Protein AF-0000000082580863 (afdb_homodimer)

Solvent-accessible surface area (backbone atoms only — not comparable to full-atom values): 27415 Å² total; per-residue (Å²): 126,61,65,65,27,70,66,38,50,66,90,72,78,43,83,90,29,49,37,39,76,40,75,38,78,42,73,47,92,86,28,59,20,54,22,34,36,36,32,26,52,47,81,59,62,18,42,27,33,46,42,33,40,30,65,70,81,58,72,67,57,50,42,50,45,54,34,40,18,62,58,42,23,26,28,39,38,60,45,44,47,4,24,54,30,21,52,62,50,41,46,74,69,49,44,48,52,40,52,51,43,52,51,52,46,48,63,29,69,60,29,36,71,75,57,24,34,28,57,81,39,28,28,30,33,8,31,25,49,10,10,34,43,29,52,56,44,51,46,72,37,82,75,50,54,29,38,30,24,38,31,25,34,34,46,6,49,52,22,60,74,28,68,90,33,71,68,50,45,53,49,50,30,57,69,35,49,79,57,42,66,41,44,29,79,62,50,34,61,58,53,54,48,50,31,54,75,31,29,71,82,41,21,61,60,78,39,23,73,52,40,24,75,38,40,32,39,42,33,38,22,76,57,11,80,85,34,34,34,83,65,33,41,50,55,42,54,52,46,21,54,74,55,61,23,80,50,57,44,77,45,80,43,92,19,35,63,82,24,57,59,32,54,47,59,50,44,48,52,53,52,58,49,46,66,71,72,102,125,62,64,64,28,68,68,39,50,66,88,72,78,41,84,90,29,48,36,39,76,42,75,38,76,42,74,48,93,87,28,61,20,54,22,35,35,35,32,26,52,47,80,58,62,20,43,27,34,46,43,33,42,29,65,71,81,57,72,66,56,51,43,51,43,53,34,40,17,63,57,43,22,26,29,40,36,61,44,45,47,4,23,51,31,22,52,61,50,39,45,74,69,47,44,47,51,40,51,51,43,52,51,52,46,49,63,30,69,60,28,36,71,75,58,26,34,28,58,81,38,28,30,32,33,8,30,25,50,10,9,33,42,30,51,55,44,51,46,72,37,81,73,50,54,30,37,30,24,38,31,26,33,33,46,7,49,54,21,60,74,28,68,91,32,71,66,51,44,53,49,51,29,58,68,34,48,80,56,43,66,41,44,29,80,62,49,31,61,58,52,53,47,50,30,53,76,29,30,70,82,41,19,63,60,80,39,21,73,52,40,24,75,38,40,32,39,43,34,38,22,76,57,12,78,84,34,34,36,81,66,32,40,50,55,41,53,52,46,21,53,74,54,62,23,79,50,58,45,78,46,80,42,92,20,34,63,80,23,57,59,32,54,48,58,51,44,50,53,54,51,57,49,46,67,72,73,103

Radius of gyration: 22.78 Å; Cα contacts (8 Å, |Δi|>4): 1302; chains: 2; bounding box: 52×71×51 Å

Sequence (556 aa):
MRYDLIFKDELEVDKKYPACLKTVILKSKEKRCVGSMYIAQGKGPHPTINLLHGFPGYEQNIDLAQVLRRIGYNVLIFHYRGSWGNEGDYSFTDVLEDVQVSMEFLNSEEALNEYRVDKSKITLIGHSMGGFAALMTAASDFKIKAAVSISGFNLGAFAESIYSNKEKINKSIEEWIENIYPLNGTCSKRLVNEALNNIHKYNIINYADRLSKVPLLLIGGTRDKDAPINIHHIPLVNALKEKNASALEEVILDSDHAFSDRRISLIQAVVSWLERHQMRYDLIFKDELEVDKKYPACLKTVILKSKEKRCVGSMYIAQGKGPHPTINLLHGFPGYEQNIDLAQVLRRIGYNVLIFHYRGSWGNEGDYSFTDVLEDVQVSMEFLNSEEALNEYRVDKSKITLIGHSMGGFAALMTAASDFKIKAAVSISGFNLGAFAESIYSNKEKINKSIEEWIENIYPLNGTCSKRLVNEALNNIHKYNIINYADRLSKVPLLLIGGTRDKDAPINIHHIPLVNALKEKNASALEEVILDSDHAFSDRRISLIQAVVSWLERHQ

Secondary structure (DSSP, 8-state):
-GGGGGTS--SS--SSS--EEEEEEEEETTEEEEEEEEE-SSSS-EEEEEEE--STTS---HHHHHHHHHTT-EEEEE--TTBTT-SS---HHHHHHHHHHHHHHHTSHHHHHHS-EEEEEEEEEEETHHHHHHHHHHHH-TT-SEEEEES---HHHHHHHHTT-HHHHHHHHHHHGGGGTTBSS--HHHHHHHHHHTTTTT-GGGGHHHHTTS-EEEEEETT-SSS-HHHHTHHHHHHHHHTT-TTEEEEEESS-TT-TT-HHHHHHHHHHHHHHH-/-GGGGGTS--SS--SSS--EEEEEEEEETTEEEEEEEEE-SSS--EEEEEEE--STTS---HHHHHHHHHTT-EEEEE--TTBTT-SS---HHHHHHHHHHHHHHHTSHHHHHHS-EEEEEEEEEEETHHHHHHHHHHHH-TT-SEEEEES---HHHHHHHHTT-HHHHHHHHHHHGGGGTTBSS--HHHHHHHHHHTTTTT-GGGGHHHHTTS-EEEEEETT-SSS-HHHHTHHHHHHHHHTT-TTEEEEEESS-TT-TT-HHHHHHHHHHHHHHH-

Foldseek 3Di:
DCLVLLPDADPDAPPVFGWDKDWDWFQQVNWTWIKIKGAAGDLALFQEEEEAEAQAPDDRLVSLCVSCSRSTYIYIDIDFAQFPPTHDADALVSSLSVVVSVLVVCVDPCVCNVRSHDQQRYEYEYAASSLLSRLLNQLVDVSYLAYEYQLYHQLLLVLVVPVVPPVSLVVQQVVCQVSCVRGPPDGSNRHSVSSNVCNPVRGSLNSLLSSLAHQYEYEEECAEPPRHCVRGPPSSVVSNVVNVSPNYDYHYHHAYRNRVVCSVVVSSSVVVSSVVRD/DCLCLLPDADPDAPPVFGWDKDWDWFQQVNWTWIKIKGAAGDLALFQEEEEAEAQAPDDRLVSLCVSCSRSTYIYIDIDFAQFPPTHDADALVSSLSVVVSVLVVCVDPCVCPVRSHDQQRYEYEYAASSLLSRLLCVLVDVSYLAYEYQLYHQLLLVLVVPVVPPVSLVVQQVVCQVSCVRGPPDGSNRHSVSSNVCNPVRGSLNSLLSSLAHQYEYEEECAEPPRHCVRGPVSSVVSNVVNVSVNYDYHYHHAYRNRVVCSVVVSSVVVVSSVVRD

InterPro domains:
  IPR001375 Peptidase S9, prolyl oligopeptidase, catalytic domain [PF00326] (65-277)
  IPR029058 Alpha/Beta hydrolase fold [G3DSA:3.40.50.1820] (26-278)
  IPR029058 Alpha/Beta hydrolase fold [SSF53474] (12-277)
  IPR050261 FrsA esterase [PTHR22946] (27-258)

Nearest PDB structures (foldseek):
  7v8v-assembly1_A  TM=7.805E-01  e=8.413E-12  Paenibacillus sp.
  7v8w-assembly1_A  TM=7.432E-01  e=1.189E-11  Paenibacillus sp.
  7v8x-assembly1_A  TM=7.561E-01  e=2.994E-11  Paenibacillus sp.
  6khm-assembly1_A  TM=7.349E-01  e=8.504E-10  Cutibacterium acnes HL110PA4
  5uro-assembly1_A  TM=6.515E-01  e=5.032E-11  Trichoderma reesei QM6a

pLDDT: mean 93.44, std 6.8, range [50.44, 98.88]

Structure (mmCIF, N/CA/C/O backbone):
data_AF-0000000082580863-model_v1
#
loop_
_entity.id
_entity.type
_entity.pdbx_description
1 polymer 'Alpha/beta fold hydrolase'
#
loop_
_atom_site.group_PDB
_atom_site.id
_atom_site.type_symbol
_atom_site.label_atom_id
_atom_site.label_alt_id
_atom_site.label_comp_id
_atom_site.label_asym_id
_atom_site.label_entity_id
_atom_site.label_seq_id
_atom_site.pdbx_PDB_ins_code
_atom_site.Cartn_x
_atom_site.Cartn_y
_atom_site.Cartn_z
_atom_site.occupancy
_atom_site.B_iso_or_equiv
_atom_site.auth_seq_id
_atom_site.auth_comp_id
_atom_site.auth_asym_id
_atom_site.auth_atom_id
_atom_site.pdbx_PDB_model_num
ATOM 1 N N . MET A 1 1 ? -6.742 -3.102 26.547 1 50.44 1 MET A N 1
ATOM 2 C CA . MET A 1 1 ? -5.969 -2.414 25.516 1 50.44 1 MET A CA 1
ATOM 3 C C . MET A 1 1 ? -5.469 -3.398 24.453 1 50.44 1 MET A C 1
ATOM 5 O O . MET A 1 1 ? -4.91 -4.445 24.797 1 50.44 1 MET A O 1
ATOM 9 N N . ARG A 1 2 ? -6.082 -3.33 23.312 1 71 2 ARG A N 1
ATOM 10 C CA . ARG A 1 2 ? -5.895 -4.344 22.281 1 71 2 ARG A CA 1
ATOM 11 C C . ARG A 1 2 ? -4.539 -4.18 21.594 1 71 2 ARG A C 1
ATOM 13 O O . ARG A 1 2 ? -4.402 -4.477 20.406 1 71 2 ARG A O 1
ATOM 20 N N . TYR A 1 3 ? -3.52 -3.689 22.562 1 73.44 3 TYR A N 1
ATOM 21 C CA . TYR A 1 3 ? -2.166 -3.387 22.109 1 73.44 3 TYR A CA 1
ATOM 22 C C . TYR A 1 3 ? -1.457 -4.648 21.625 1 73.44 3 TYR A C 1
ATOM 24 O O . TYR A 1 3 ? -0.643 -4.594 20.703 1 73.44 3 TYR A O 1
ATOM 32 N N . ASP A 1 4 ? -1.845 -5.676 22.172 1 82.81 4 ASP A N 1
ATOM 33 C CA . ASP A 1 4 ? -1.241 -6.941 21.766 1 82.81 4 ASP A CA 1
ATOM 34 C C . ASP A 1 4 ? -1.576 -7.273 20.312 1 82.81 4 ASP A C 1
ATOM 36 O O . ASP A 1 4 ? -0.833 -8 19.641 1 82.81 4 ASP A O 1
ATOM 40 N N . LEU A 1 5 ? -2.582 -6.613 19.828 1 86.12 5 LEU A N 1
ATOM 41 C CA . LEU A 1 5 ? -3.061 -6.914 18.484 1 86.12 5 LEU A CA 1
ATOM 42 C C . LEU A 1 5 ? -2.242 -6.168 17.438 1 86.12 5 LEU A C 1
ATOM 44 O O . LEU A 1 5 ? -2.42 -6.383 16.234 1 86.12 5 LEU A O 1
ATOM 48 N N . ILE A 1 6 ? -1.299 -5.434 17.906 1 88.25 6 ILE A N 1
ATOM 49 C CA . ILE A 1 6 ? -0.301 -4.906 16.984 1 88.25 6 ILE A CA 1
ATOM 50 C C . ILE A 1 6 ? 0.531 -6.055 16.422 1 88.25 6 ILE A C 1
ATOM 52 O O . ILE A 1 6 ? 0.945 -6.012 15.258 1 88.25 6 ILE A O 1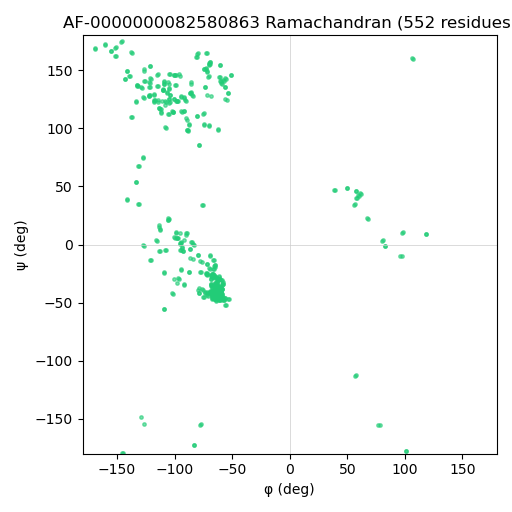
ATOM 56 N N . PHE A 1 7 ? 0.575 -7.168 17.25 1 90.25 7 PHE A N 1
ATOM 57 C CA . PHE A 1 7 ? 1.587 -8.156 16.906 1 90.25 7 PHE A CA 1
ATOM 58 C C . PHE A 1 7 ? 0.966 -9.539 16.766 1 90.25 7 PHE A C 1
ATOM 60 O O . PHE A 1 7 ? 1.669 -10.516 16.484 1 90.25 7 PHE A O 1
ATOM 67 N N . LYS A 1 8 ? -0.295 -9.648 16.969 1 92.69 8 LYS A N 1
ATOM 68 C CA . LYS A 1 8 ? -0.959 -10.938 16.844 1 92.69 8 LYS A CA 1
ATOM 69 C C . LYS A 1 8 ? -2.338 -10.789 16.203 1 92.69 8 LYS A C 1
ATOM 71 O O . LYS A 1 8 ? -2.977 -9.742 16.328 1 92.69 8 LYS A O 1
ATOM 76 N N . ASP A 1 9 ? -2.723 -11.805 15.508 1 94.38 9 ASP A N 1
ATOM 77 C CA . ASP A 1 9 ? -4.098 -11.859 15.016 1 94.38 9 ASP A CA 1
ATOM 78 C C . ASP A 1 9 ? -5.074 -12.141 16.156 1 94.38 9 ASP A C 1
ATOM 80 O O . ASP A 1 9 ? -4.707 -12.766 17.156 1 94.38 9 ASP A O 1
ATOM 84 N N . GLU A 1 10 ? -6.281 -11.641 15.945 1 90.75 10 GLU A N 1
ATOM 85 C CA . GLU A 1 10 ? -7.309 -12.078 16.891 1 90.75 10 GLU A CA 1
ATOM 86 C C . GLU A 1 10 ? -7.465 -13.602 16.859 1 90.75 10 GLU A C 1
ATOM 88 O O . GLU A 1 10 ? -7.41 -14.211 15.789 1 90.75 10 GLU A O 1
ATOM 93 N N . LEU A 1 11 ? -7.621 -14.133 18.031 1 86.88 11 LEU A N 1
ATOM 94 C CA . LEU A 1 11 ? -7.695 -15.586 18.125 1 86.88 11 LEU A CA 1
ATOM 95 C C . LEU A 1 11 ? -8.953 -16.109 17.438 1 86.88 11 LEU A C 1
ATOM 97 O O . LEU A 1 11 ? -8.883 -17.062 16.656 1 86.88 11 LEU A O 1
ATOM 101 N N . GLU A 1 12 ? -10.07 -15.391 17.781 1 90.62 12 GLU A N 1
ATOM 102 C CA . GLU A 1 12 ? -11.336 -15.852 17.234 1 90.62 12 GLU A CA 1
ATOM 103 C C . GLU A 1 12 ? -11.805 -14.953 16.094 1 90.62 12 GLU A C 1
ATOM 105 O O . GLU A 1 12 ? -11.711 -13.727 16.188 1 90.62 12 GLU A O 1
ATOM 110 N N . VAL A 1 13 ? -12.219 -15.57 15.055 1 91.5 13 VAL A N 1
ATOM 111 C CA . VAL A 1 13 ? -12.789 -14.859 13.914 1 91.5 13 VAL A CA 1
ATOM 112 C C . VAL A 1 13 ? -14.297 -14.711 14.094 1 91.5 13 VAL A C 1
ATOM 114 O O . VAL A 1 13 ? -14.984 -15.688 14.406 1 91.5 13 VAL A O 1
ATOM 117 N N . ASP A 1 14 ? -14.812 -13.516 14.062 1 93.88 14 ASP A N 1
ATOM 118 C CA . ASP A 1 14 ? -16.25 -13.312 13.992 1 93.88 14 ASP A CA 1
ATOM 119 C C . ASP A 1 14 ? -16.797 -13.727 12.633 1 93.88 14 ASP A C 1
ATOM 121 O O . ASP A 1 14 ? -16.75 -12.945 11.68 1 93.88 14 ASP A O 1
ATOM 125 N N . LYS A 1 15 ? -17.406 -14.859 12.594 1 91.38 15 LYS A N 1
ATOM 126 C CA . LYS A 1 15 ? -17.828 -15.43 11.32 1 91.38 15 LYS A CA 1
ATOM 127 C C . LYS A 1 15 ? -19.016 -14.672 10.75 1 91.38 15 LYS A C 1
ATOM 129 O O . LYS A 1 15 ? -19.266 -14.711 9.539 1 91.38 15 LYS A O 1
ATOM 134 N N . LYS A 1 16 ? -19.75 -14.023 11.648 1 94.44 16 LYS A N 1
ATOM 135 C CA . LYS A 1 16 ? -20.906 -13.25 11.195 1 94.44 16 LYS A CA 1
ATOM 136 C C . LYS A 1 16 ? -20.469 -11.898 10.641 1 94.44 16 LYS A C 1
ATOM 138 O O . LYS A 1 16 ? -21.031 -11.414 9.656 1 94.44 16 LYS A O 1
ATOM 143 N N . TYR A 1 17 ? -19.5 -11.266 11.25 1 95.44 17 TYR A N 1
ATOM 144 C CA . TYR A 1 17 ? -18.953 -9.977 10.844 1 95.44 17 TYR A CA 1
ATOM 145 C C . TYR A 1 17 ? -17.422 -10.031 10.781 1 95.44 17 TYR A C 1
ATOM 147 O O . TYR A 1 17 ? -16.75 -9.328 11.523 1 95.44 17 TYR A O 1
ATOM 155 N N . PRO A 1 18 ? -16.938 -10.797 9.836 1 95.25 18 PRO A N 1
ATOM 156 C CA . PRO A 1 18 ? -15.477 -10.922 9.742 1 95.25 18 PRO A CA 1
ATOM 157 C C . PRO A 1 18 ? -14.797 -9.641 9.273 1 95.25 18 PRO A C 1
ATOM 159 O O . PRO A 1 18 ? -15.453 -8.773 8.68 1 95.25 18 PRO A O 1
ATOM 162 N N . ALA A 1 19 ? -13.516 -9.516 9.609 1 96.81 19 ALA A N 1
ATOM 163 C CA . ALA A 1 19 ? -12.734 -8.461 8.969 1 96.81 19 ALA A CA 1
ATOM 164 C C . ALA A 1 19 ? -12.68 -8.656 7.457 1 96.81 19 ALA A C 1
ATOM 166 O O . ALA A 1 19 ? -12.656 -9.789 6.973 1 96.81 19 ALA A O 1
ATOM 167 N N . CYS A 1 20 ? -12.703 -7.586 6.77 1 94.69 20 CYS A N 1
ATOM 168 C CA . CYS A 1 20 ? -12.633 -7.719 5.316 1 94.69 20 CYS A CA 1
ATOM 169 C C . CYS A 1 20 ? -12.07 -6.449 4.68 1 94.69 20 CYS A C 1
ATOM 171 O O . CYS A 1 20 ? -11.82 -5.461 5.371 1 94.69 20 CYS A O 1
ATOM 173 N N . LEU A 1 21 ? -11.719 -6.559 3.461 1 94.94 21 LEU A N 1
ATOM 174 C CA . LEU A 1 21 ? -11.258 -5.48 2.598 1 94.94 21 LEU A CA 1
ATOM 175 C C . LEU A 1 21 ? -12.195 -5.285 1.415 1 94.94 21 LEU A C 1
ATOM 177 O O . LEU A 1 21 ? -12.469 -6.23 0.669 1 94.94 21 LEU A O 1
ATOM 181 N N . LYS A 1 22 ? -12.695 -4.055 1.317 1 92.06 22 LYS A N 1
ATOM 182 C CA . LYS A 1 22 ? -13.633 -3.771 0.236 1 92.06 22 LYS A CA 1
ATOM 183 C C . LYS A 1 22 ? -13.172 -2.574 -0.591 1 92.06 22 LYS A C 1
ATOM 185 O O . LYS A 1 22 ? -12.648 -1.603 -0.047 1 92.06 22 LYS A O 1
ATOM 190 N N . THR A 1 23 ? -13.352 -2.654 -1.871 1 88.75 23 THR A N 1
ATOM 191 C CA . THR A 1 23 ? -13.125 -1.514 -2.748 1 88.75 23 THR A CA 1
ATOM 192 C C . THR A 1 23 ? -14.242 -0.485 -2.605 1 88.75 23 THR A C 1
ATOM 194 O O . THR A 1 23 ? -15.414 -0.846 -2.498 1 88.75 23 THR A O 1
ATOM 197 N N . VAL A 1 24 ? -13.852 0.75 -2.518 1 89.69 24 VAL A N 1
ATOM 198 C CA . VAL A 1 24 ? -14.805 1.847 -2.449 1 89.69 24 VAL A CA 1
ATOM 199 C C . VAL A 1 24 ? -14.57 2.814 -3.607 1 89.69 24 VAL A C 1
ATOM 201 O O . VAL A 1 24 ? -13.43 3.051 -4.004 1 89.69 24 VAL A O 1
ATOM 204 N N . ILE A 1 25 ? -15.617 3.287 -4.184 1 87.62 25 ILE A N 1
ATOM 205 C CA . ILE A 1 25 ? -15.539 4.309 -5.219 1 87.62 25 ILE A CA 1
ATOM 206 C C . ILE A 1 25 ? -16.125 5.621 -4.695 1 87.62 25 ILE A C 1
ATOM 208 O O . ILE A 1 25 ? -17.312 5.691 -4.355 1 87.62 25 ILE A O 1
ATOM 212 N N . LEU A 1 26 ? -15.234 6.57 -4.566 1 89.81 26 LEU A N 1
ATOM 213 C CA . LEU A 1 26 ? -15.656 7.906 -4.156 1 89.81 26 LEU A CA 1
ATOM 214 C C . LEU A 1 26 ? -15.898 8.797 -5.367 1 89.81 26 LEU A C 1
ATOM 216 O O . LEU A 1 26 ? -15.094 8.812 -6.301 1 89.81 26 LEU A O 1
ATOM 220 N N . LYS A 1 27 ? -17.062 9.398 -5.441 1 83.5 27 LYS A N 1
ATOM 221 C CA . LYS A 1 27 ? -17.359 10.305 -6.543 1 83.5 27 LYS A CA 1
ATOM 222 C C . LYS A 1 27 ? -16.922 11.727 -6.219 1 83.5 27 LYS A C 1
ATOM 224 O O . LYS A 1 27 ? -17.609 12.445 -5.48 1 83.5 27 LYS A O 1
ATOM 229 N N . SER A 1 28 ? -15.766 12.078 -6.707 1 74.69 28 SER A N 1
ATOM 230 C CA . SER A 1 28 ? -15.25 13.43 -6.539 1 74.69 28 SER A CA 1
ATOM 231 C C . SER A 1 28 ? -15.43 14.25 -7.809 1 74.69 28 SER A C 1
ATOM 233 O O . SER A 1 28 ? -14.695 14.078 -8.781 1 74.69 28 SER A O 1
ATOM 235 N N . LYS A 1 29 ? -16.234 15.305 -7.836 1 69.19 29 LYS A N 1
ATOM 236 C CA . LYS A 1 29 ? -16.547 16.156 -8.977 1 69.19 29 LYS A CA 1
ATOM 237 C C . LYS A 1 29 ? -16.688 15.344 -10.258 1 69.19 29 LYS A C 1
ATOM 239 O O . LYS A 1 29 ? -16.078 15.664 -11.281 1 69.19 29 LYS A O 1
ATOM 244 N N . GLU A 1 30 ? -17.375 14.344 -10.188 1 70.06 30 GLU A N 1
ATOM 245 C CA . GLU A 1 30 ? -17.766 13.5 -11.305 1 70.06 30 GLU A CA 1
ATOM 246 C C . GLU A 1 30 ? -16.672 12.5 -11.664 1 70.06 30 GLU A C 1
ATOM 248 O O . GLU A 1 30 ? -16.734 11.844 -12.703 1 70.06 30 GLU A O 1
ATOM 253 N N . LYS A 1 31 ? -15.664 12.617 -10.953 1 77 31 LYS A N 1
ATOM 254 C CA . LYS A 1 31 ? -14.625 11.609 -11.156 1 77 31 LYS A CA 1
ATOM 255 C C . LYS A 1 31 ? -14.688 10.523 -10.086 1 77 31 LYS A C 1
ATOM 257 O O . LYS A 1 31 ? -15.094 10.789 -8.945 1 77 31 LYS A O 1
ATOM 262 N N . ARG A 1 32 ? -14.367 9.383 -10.516 1 80.25 32 ARG A N 1
ATOM 263 C CA . ARG A 1 32 ? -14.359 8.242 -9.594 1 80.25 32 ARG A CA 1
ATOM 264 C C . ARG A 1 32 ? -12.969 8.016 -9.016 1 80.25 32 ARG A C 1
ATOM 266 O O . ARG A 1 32 ? -12 7.844 -9.766 1 80.25 32 ARG A O 1
ATOM 273 N N . CYS A 1 33 ? -12.883 8.219 -7.707 1 87.69 33 CYS A N 1
ATOM 274 C CA . CYS A 1 33 ? -11.648 7.906 -7.004 1 87.69 33 CYS A CA 1
ATOM 275 C C . CYS A 1 33 ? -11.758 6.566 -6.285 1 87.69 33 CYS A C 1
ATOM 277 O O . CYS A 1 33 ? -12.656 6.359 -5.477 1 87.69 33 CYS A O 1
ATOM 279 N N . VAL A 1 34 ? -10.82 5.758 -6.613 1 86.81 34 VAL A N 1
ATOM 280 C CA . VAL A 1 34 ? -10.859 4.41 -6.055 1 86.81 34 VAL A CA 1
ATOM 281 C C . VAL A 1 34 ? -10.195 4.402 -4.684 1 86.81 34 VAL A C 1
ATOM 283 O O . VAL A 1 34 ? -9.203 5.105 -4.465 1 86.81 34 VAL A O 1
ATOM 286 N N . GLY A 1 35 ? -10.805 3.705 -3.818 1 90.06 35 GLY A N 1
ATOM 287 C CA . GLY A 1 35 ? -10.242 3.486 -2.494 1 90.06 35 GLY A CA 1
ATOM 288 C C . GLY A 1 35 ? -10.539 2.107 -1.938 1 90.06 35 GLY A C 1
ATOM 289 O O . GLY A 1 35 ? -11.039 1.238 -2.654 1 90.06 35 GLY A O 1
ATOM 290 N N . SER A 1 36 ? -10.07 1.887 -0.755 1 93.06 36 SER A N 1
ATOM 291 C CA . SER A 1 36 ? -10.297 0.639 -0.033 1 93.06 36 SER A CA 1
ATOM 292 C C . SER A 1 36 ? -10.742 0.901 1.4 1 93.06 36 SER A C 1
ATOM 294 O O . SER A 1 36 ? -10.242 1.817 2.055 1 93.06 36 SER A O 1
ATOM 296 N N . MET A 1 37 ? -11.734 0.102 1.768 1 96.44 37 MET A N 1
ATOM 297 C CA . MET A 1 37 ? -12.164 0.104 3.164 1 96.44 37 MET A CA 1
ATOM 298 C C . MET A 1 37 ? -11.68 -1.151 3.883 1 96.44 37 MET A C 1
ATOM 300 O O . MET A 1 37 ? -12.047 -2.266 3.512 1 96.44 37 MET A O 1
ATOM 304 N N . TYR A 1 38 ? -10.75 -0.941 4.824 1 97.62 38 TYR A N 1
ATOM 305 C CA . TYR A 1 38 ? -10.391 -1.984 5.781 1 97.62 38 TYR A CA 1
ATOM 306 C C . TYR A 1 38 ? -11.414 -2.057 6.914 1 97.62 38 TYR A C 1
ATOM 308 O O . TYR A 1 38 ? -11.469 -1.162 7.762 1 97.62 38 TYR A O 1
ATOM 316 N N . ILE A 1 39 ? -12.141 -3.094 6.93 1 97.75 39 ILE A N 1
ATOM 317 C CA . ILE A 1 39 ? -13.25 -3.186 7.875 1 97.75 39 ILE A CA 1
ATOM 318 C C . ILE A 1 39 ? -12.875 -4.121 9.023 1 97.75 39 ILE A C 1
ATOM 320 O O . ILE A 1 39 ? -12.453 -5.258 8.789 1 97.75 39 ILE A O 1
ATOM 324 N N . ALA A 1 40 ? -13.039 -3.664 10.211 1 97.56 40 ALA A N 1
ATOM 325 C CA . ALA A 1 40 ? -12.734 -4.453 11.406 1 97.56 40 ALA A CA 1
ATOM 326 C C . ALA A 1 40 ? -13.797 -5.523 11.641 1 97.56 40 ALA A C 1
ATOM 328 O O . ALA A 1 40 ? -14.93 -5.391 11.18 1 97.56 40 ALA A O 1
ATOM 329 N N . GLN A 1 41 ? -13.367 -6.59 12.242 1 96.56 41 GLN A N 1
ATOM 330 C CA . GLN A 1 41 ? -14.352 -7.609 12.57 1 96.56 41 GLN A CA 1
ATOM 331 C C . GLN A 1 41 ? -15.289 -7.133 13.68 1 96.56 41 GLN A C 1
ATOM 333 O O . GLN A 1 41 ? -14.93 -6.254 14.469 1 96.56 41 GLN A O 1
ATOM 338 N N . GLY A 1 42 ? -16.484 -7.68 13.773 1 96.5 42 GLY A N 1
ATOM 339 C CA . GLY A 1 42 ? -17.5 -7.312 14.758 1 96.5 42 GLY A CA 1
ATOM 340 C C . GLY A 1 42 ? -18.641 -6.512 14.164 1 96.5 42 GLY A C 1
ATOM 341 O O . GLY A 1 42 ? -18.484 -5.855 13.133 1 96.5 42 GLY A O 1
ATOM 342 N N . LYS A 1 43 ? -19.719 -6.457 14.781 1 95.69 43 LYS A N 1
ATOM 343 C CA . LYS A 1 43 ? -20.938 -5.852 14.266 1 95.69 43 LYS A CA 1
ATOM 344 C C . LYS A 1 43 ? -20.797 -4.336 14.148 1 95.69 43 LYS A C 1
ATOM 346 O O . LYS A 1 43 ? -21.422 -3.713 13.289 1 95.69 43 LYS A O 1
ATOM 351 N N . GLY A 1 44 ? -19.906 -3.709 15.016 1 93.81 44 GLY A N 1
ATOM 352 C CA . GLY A 1 44 ? -19.75 -2.264 15 1 93.81 44 GLY A CA 1
ATOM 353 C C . GLY A 1 44 ? -20.859 -1.533 15.719 1 93.81 44 GLY A C 1
ATOM 354 O O . GLY A 1 44 ? -21.547 -2.107 16.562 1 93.81 44 GLY A O 1
ATOM 355 N N . PRO A 1 45 ? -21.125 -0.272 15.383 1 97.31 45 PRO A N 1
ATOM 356 C CA . PRO A 1 45 ? -20.25 0.498 14.492 1 97.31 45 PRO A CA 1
ATOM 357 C C . PRO A 1 45 ? -18.844 0.659 15.047 1 97.31 45 PRO A C 1
ATOM 359 O O . PRO A 1 45 ? -18.641 0.587 16.266 1 97.31 45 PRO A O 1
ATOM 362 N N . HIS A 1 46 ? -17.906 0.843 14.148 1 97.94 46 HIS A N 1
ATOM 363 C CA . HIS A 1 46 ? -16.5 0.924 14.508 1 97.94 46 HIS A CA 1
ATOM 364 C C . HIS A 1 46 ? -15.977 2.348 14.352 1 97.94 46 HIS A C 1
ATOM 366 O O . HIS A 1 46 ? -16.328 3.043 13.398 1 97.94 46 HIS A O 1
ATOM 372 N N . PRO A 1 47 ? -15.133 2.824 15.375 1 97.31 47 PRO A N 1
ATOM 373 C CA . PRO A 1 47 ? -14.367 4.035 15.047 1 97.31 47 PRO A CA 1
ATOM 374 C C . PRO A 1 47 ? -13.609 3.914 13.734 1 97.31 47 PRO A C 1
ATOM 376 O O . PRO A 1 47 ? -13.203 2.814 13.344 1 97.31 47 PRO A O 1
ATOM 379 N N . THR A 1 48 ? -13.5 5.035 13.031 1 97.75 48 THR A N 1
ATOM 380 C CA . THR A 1 48 ? -13.023 4.949 11.656 1 97.75 48 THR A CA 1
ATOM 381 C C . THR A 1 48 ? -11.922 5.977 11.398 1 97.75 48 THR A C 1
ATOM 383 O O . THR A 1 48 ? -12.031 7.125 11.828 1 97.75 48 THR A O 1
ATOM 386 N N . ILE A 1 49 ? -10.891 5.465 10.695 1 98.25 49 ILE A N 1
ATOM 387 C CA . ILE A 1 49 ? -9.766 6.312 10.297 1 98.25 49 ILE A CA 1
ATOM 388 C C . ILE A 1 49 ? -9.867 6.641 8.812 1 98.25 49 ILE A C 1
ATOM 390 O O . ILE A 1 49 ? -10.086 5.754 7.984 1 98.25 49 ILE A O 1
ATOM 394 N N . ASN A 1 50 ? -9.859 7.879 8.484 1 97.88 50 ASN A N 1
ATOM 395 C CA . ASN A 1 50 ? -9.539 8.305 7.129 1 97.88 50 ASN A CA 1
ATOM 396 C C . ASN A 1 50 ? -8.039 8.523 6.945 1 97.88 50 ASN A C 1
ATOM 398 O O . ASN A 1 50 ? -7.492 9.531 7.395 1 97.88 50 ASN A O 1
ATOM 402 N N . LEU A 1 51 ? -7.395 7.531 6.387 1 98.38 51 LEU A N 1
ATOM 403 C CA . LEU A 1 51 ? -5.941 7.527 6.254 1 98.38 51 LEU A CA 1
ATOM 404 C C . LEU A 1 51 ? -5.52 8.125 4.914 1 98.38 51 LEU A C 1
ATOM 406 O O . LEU A 1 51 ? -5.746 7.516 3.863 1 98.38 51 LEU A O 1
ATOM 410 N N . LEU A 1 52 ? -4.844 9.242 5.031 1 97.69 52 LEU A N 1
ATOM 411 C CA . LEU A 1 52 ? -4.504 10.023 3.852 1 97.69 52 LEU A CA 1
ATOM 412 C C . LEU A 1 52 ? -3.033 9.852 3.49 1 97.69 52 LEU A C 1
ATOM 414 O O . LEU A 1 52 ? -2.15 10.141 4.305 1 97.69 52 LEU A O 1
ATOM 418 N N . HIS A 1 53 ? -2.811 9.406 2.293 1 95 53 HIS A N 1
ATOM 419 C CA . HIS A 1 53 ? -1.435 9.211 1.843 1 95 53 HIS A CA 1
ATOM 420 C C . HIS A 1 53 ? -0.819 10.531 1.385 1 95 53 HIS A C 1
ATOM 422 O O . HIS A 1 53 ? -1.533 11.516 1.166 1 95 53 HIS A O 1
ATOM 428 N N . GLY A 1 54 ? 0.488 10.555 1.323 1 93.94 54 GLY A N 1
ATOM 429 C CA . GLY A 1 54 ? 1.23 11.711 0.851 1 93.94 54 GLY A CA 1
ATOM 430 C C . GLY A 1 54 ? 1.226 11.844 -0.66 1 93.94 54 GLY A C 1
ATOM 431 O O . GLY A 1 54 ? 0.259 11.461 -1.32 1 93.94 54 GLY A O 1
ATOM 432 N N . PHE A 1 55 ? 2.252 12.508 -1.136 1 90.44 55 PHE A N 1
ATOM 433 C CA . PHE A 1 55 ? 2.396 12.617 -2.582 1 90.44 55 PHE A CA 1
ATOM 434 C C . PHE A 1 55 ? 2.367 11.242 -3.238 1 90.44 55 PHE A C 1
ATOM 436 O O . PHE A 1 55 ? 3.031 10.312 -2.773 1 90.44 55 PHE A O 1
ATOM 443 N N . PRO A 1 56 ? 1.537 11.102 -4.266 1 85 56 PRO A N 1
ATOM 444 C CA . PRO A 1 56 ? 1.346 9.789 -4.875 1 85 56 PRO A CA 1
ATOM 445 C C . PRO A 1 56 ? 2.656 9.156 -5.344 1 85 56 PRO A C 1
ATOM 447 O O . PRO A 1 56 ? 3.506 9.844 -5.914 1 85 56 PRO A O 1
ATOM 450 N N . GLY A 1 57 ? 2.734 7.773 -5.176 1 74.06 57 GLY A N 1
ATOM 451 C CA . GLY A 1 57 ? 3.918 7.023 -5.566 1 74.06 57 GLY A CA 1
ATOM 452 C C . GLY A 1 57 ? 4.852 6.734 -4.406 1 74.06 57 GLY A C 1
ATOM 453 O O . GLY A 1 57 ? 5.957 6.227 -4.605 1 74.06 57 GLY A O 1
ATOM 454 N N . TYR A 1 58 ? 4.348 7.008 -3.227 1 77.75 58 TYR A N 1
ATOM 455 C CA . TYR A 1 58 ? 5.191 6.844 -2.049 1 77.75 58 TYR A CA 1
ATOM 456 C C . TYR A 1 58 ? 4.488 6.008 -0.988 1 77.75 58 TYR A C 1
ATOM 458 O O . TYR A 1 58 ? 3.678 5.133 -1.312 1 77.75 58 TYR A O 1
ATOM 466 N N . GLU A 1 59 ? 4.777 6.297 0.188 1 80.94 59 GLU A N 1
ATOM 467 C CA . GLU A 1 59 ? 4.324 5.5 1.321 1 80.94 59 GLU A CA 1
ATOM 468 C C . GLU A 1 59 ? 2.828 5.684 1.562 1 80.94 59 GLU A C 1
ATOM 470 O O . GLU A 1 59 ? 2.332 6.812 1.588 1 80.94 59 GLU A O 1
ATOM 475 N N . GLN A 1 60 ? 2.113 4.547 1.663 1 89.06 60 GLN A N 1
ATOM 476 C CA . GLN A 1 60 ? 0.668 4.582 1.854 1 89.06 60 GLN A CA 1
ATOM 477 C C . GLN A 1 60 ? 0.289 4.148 3.268 1 89.06 60 GLN A C 1
ATOM 479 O O . GLN A 1 60 ? -0.885 4.195 3.643 1 89.06 60 GLN A O 1
ATOM 484 N N . ASN A 1 61 ? 1.219 3.736 4.047 1 96.5 61 ASN A N 1
ATOM 485 C CA . ASN A 1 61 ? 1.043 3.354 5.441 1 96.5 61 ASN A CA 1
ATOM 486 C C . ASN A 1 61 ? 0.017 2.232 5.594 1 96.5 61 ASN A C 1
ATOM 488 O O . ASN A 1 61 ? -0.808 2.258 6.508 1 96.5 61 ASN A O 1
ATOM 492 N N . ILE A 1 62 ? 0.089 1.304 4.668 1 96.12 62 ILE A N 1
ATOM 493 C CA . ILE A 1 62 ? -0.858 0.195 4.68 1 96.12 62 ILE A CA 1
ATOM 494 C C . ILE A 1 62 ? -0.586 -0.703 5.887 1 96.12 62 ILE A C 1
ATOM 496 O O . ILE A 1 62 ? -1.511 -1.298 6.445 1 96.12 62 ILE A O 1
ATOM 500 N N . ASP A 1 63 ? 0.68 -0.786 6.344 1 96.88 63 ASP A N 1
ATOM 501 C CA . ASP A 1 63 ? 0.988 -1.531 7.559 1 96.88 63 ASP A CA 1
ATOM 502 C C . ASP A 1 63 ? 0.255 -0.944 8.766 1 96.88 63 ASP A C 1
ATOM 504 O O . ASP A 1 63 ? -0.256 -1.683 9.609 1 96.88 63 ASP A O 1
ATOM 508 N N . LEU A 1 64 ? 0.177 0.36 8.828 1 97.81 64 LEU A N 1
ATOM 509 C CA . LEU A 1 64 ? -0.594 1.022 9.875 1 97.81 64 LEU A CA 1
ATOM 510 C C . LEU A 1 64 ? -2.078 0.705 9.734 1 97.81 64 LEU A C 1
ATOM 512 O O . LEU A 1 64 ? -2.748 0.414 10.727 1 97.81 64 LEU A O 1
ATOM 516 N N . ALA A 1 65 ? -2.604 0.738 8.516 1 97.88 65 ALA A N 1
ATOM 517 C CA . ALA A 1 65 ? -4.012 0.44 8.266 1 97.88 65 ALA A CA 1
ATOM 518 C C . ALA A 1 65 ? -4.367 -0.964 8.75 1 97.88 65 ALA A C 1
ATOM 520 O O . ALA A 1 65 ? -5.422 -1.172 9.352 1 97.88 65 ALA A O 1
ATOM 521 N N . GLN A 1 66 ? -3.49 -1.888 8.469 1 97.38 66 GLN A N 1
ATOM 522 C CA . GLN A 1 66 ? -3.717 -3.273 8.867 1 97.38 66 GLN A CA 1
ATOM 523 C C . GLN A 1 66 ? -3.768 -3.406 10.383 1 97.38 66 GLN A C 1
ATOM 525 O O . GLN A 1 66 ? -4.633 -4.098 10.922 1 97.38 66 GLN A O 1
ATOM 530 N N . VAL A 1 67 ? -2.861 -2.734 11.086 1 97.19 67 VAL A N 1
ATOM 531 C CA . VAL A 1 67 ? -2.824 -2.791 12.539 1 97.19 67 VAL A CA 1
ATOM 532 C C . VAL A 1 67 ? -4.082 -2.145 13.117 1 97.19 67 VAL A C 1
ATOM 534 O O . VAL A 1 67 ? -4.723 -2.701 14.008 1 97.19 67 VAL A O 1
ATOM 537 N N . LEU A 1 68 ? -4.449 -1.011 12.547 1 97.56 68 LEU A N 1
ATOM 538 C CA . LEU A 1 68 ? -5.621 -0.295 13.031 1 97.56 68 LEU A CA 1
ATOM 539 C C . LEU A 1 68 ? -6.883 -1.133 12.852 1 97.56 68 LEU A C 1
ATOM 541 O O . LEU A 1 68 ? -7.73 -1.191 13.75 1 97.56 68 LEU A O 1
ATOM 545 N N . ARG A 1 69 ? -6.984 -1.794 11.719 1 96.94 69 ARG A N 1
ATOM 546 C CA . ARG A 1 69 ? -8.125 -2.684 11.508 1 96.94 69 ARG A CA 1
ATOM 547 C C . ARG A 1 69 ? -8.148 -3.791 12.562 1 96.94 69 ARG A C 1
ATOM 549 O O . ARG A 1 69 ? -9.211 -4.113 13.102 1 96.94 69 ARG A O 1
ATOM 556 N N . ARG A 1 70 ? -7 -4.328 12.797 1 95.88 70 ARG A N 1
ATOM 557 C CA . ARG A 1 70 ? -6.898 -5.445 13.727 1 95.88 70 ARG A CA 1
ATOM 558 C C . ARG A 1 70 ? -7.316 -5.023 15.133 1 95.88 70 ARG A C 1
ATOM 560 O O . ARG A 1 70 ? -7.875 -5.824 15.891 1 95.88 70 ARG A O 1
ATOM 567 N N . ILE A 1 71 ? -7.098 -3.777 15.484 1 94.81 71 ILE A N 1
ATOM 568 C CA . ILE A 1 71 ? -7.41 -3.359 16.844 1 94.81 71 ILE A CA 1
ATOM 569 C C . ILE A 1 71 ? -8.812 -2.762 16.891 1 94.81 71 ILE A C 1
ATOM 571 O O . ILE A 1 71 ? -9.219 -2.199 17.922 1 94.81 71 ILE A O 1
ATOM 575 N N . GLY A 1 72 ? -9.523 -2.732 15.758 1 95.25 72 GLY A N 1
ATOM 576 C CA . GLY A 1 72 ? -10.953 -2.482 15.859 1 95.25 72 GLY A CA 1
ATOM 577 C C . GLY A 1 72 ? -11.391 -1.217 15.141 1 95.25 72 GLY A C 1
ATOM 578 O O . GLY A 1 72 ? -12.531 -0.776 15.281 1 95.25 72 GLY A O 1
ATOM 579 N N . TYR A 1 73 ? -10.484 -0.601 14.359 1 97.19 73 TYR A N 1
ATOM 580 C CA . TYR A 1 73 ? -10.836 0.58 13.578 1 97.19 73 TYR A CA 1
ATOM 581 C C . TYR A 1 73 ? -11.117 0.211 12.125 1 97.19 73 TYR A C 1
ATOM 583 O O . TYR A 1 73 ? -10.414 -0.628 11.555 1 97.19 73 TYR A O 1
ATOM 591 N N . ASN A 1 74 ? -12.141 0.772 11.547 1 98.31 74 ASN A N 1
ATOM 592 C CA . ASN A 1 74 ? -12.164 0.822 10.094 1 98.31 74 ASN A CA 1
ATOM 593 C C . ASN A 1 74 ? -11.148 1.819 9.547 1 98.31 74 ASN A C 1
ATOM 595 O O . ASN A 1 74 ? -10.82 2.805 10.211 1 98.31 74 ASN A O 1
ATOM 599 N N . VAL A 1 75 ? -10.641 1.52 8.383 1 98.44 75 VAL A N 1
ATOM 600 C CA . VAL A 1 75 ? -9.711 2.451 7.754 1 98.44 75 VAL A CA 1
ATOM 601 C C . VAL A 1 75 ? -10.086 2.646 6.285 1 98.44 75 VAL A C 1
ATOM 603 O O . VAL A 1 75 ? -10.188 1.676 5.531 1 98.44 75 VAL A O 1
ATOM 606 N N . LEU A 1 76 ? -10.32 3.887 5.938 1 97.75 76 LEU A N 1
ATOM 607 C CA . LEU A 1 76 ? -10.484 4.246 4.531 1 97.75 76 LEU A CA 1
ATOM 608 C C . LEU A 1 76 ? -9.18 4.781 3.951 1 97.75 76 LEU A C 1
ATOM 610 O O . LEU A 1 76 ? -8.586 5.711 4.504 1 97.75 76 LEU A O 1
ATOM 614 N N . ILE A 1 77 ? -8.75 4.172 2.941 1 96.06 77 ILE A N 1
ATOM 615 C CA . ILE A 1 77 ? -7.684 4.695 2.102 1 96.06 77 ILE A CA 1
ATOM 616 C C . ILE A 1 77 ? -8.203 4.93 0.686 1 96.06 77 ILE A C 1
ATOM 618 O O . ILE A 1 77 ? -8.844 4.055 0.1 1 96.06 77 ILE A O 1
ATOM 622 N N . PHE A 1 78 ? -7.969 6.137 0.186 1 92.94 78 PHE A N 1
ATOM 623 C CA . PHE A 1 78 ? -8.344 6.41 -1.196 1 92.94 78 PHE A CA 1
ATOM 624 C C . PHE A 1 78 ? -7.25 7.191 -1.912 1 92.94 78 PHE A C 1
ATOM 626 O O . PHE A 1 78 ? -6.32 7.691 -1.276 1 92.94 78 PHE A O 1
ATOM 633 N N . HIS A 1 79 ? -7.371 7.203 -3.174 1 90.75 79 HIS A N 1
ATOM 634 C CA . HIS A 1 79 ? -6.395 7.914 -3.988 1 90.75 79 HIS A CA 1
ATOM 635 C C . HIS A 1 79 ? -6.996 9.18 -4.598 1 90.75 79 HIS A C 1
ATOM 637 O O . HIS A 1 79 ? -8.164 9.18 -5.008 1 90.75 79 HIS A O 1
ATOM 643 N N . TYR A 1 80 ? -6.203 10.188 -4.602 1 92.56 80 TYR A N 1
ATOM 644 C CA . TYR A 1 80 ? -6.676 11.492 -5.059 1 92.56 80 TYR A CA 1
ATOM 645 C C . TYR A 1 80 ? -6.926 11.484 -6.562 1 92.56 80 TYR A C 1
ATOM 647 O O . TYR A 1 80 ? -6.316 10.703 -7.293 1 92.56 80 TYR A O 1
ATOM 655 N N . ARG A 1 81 ? -7.801 12.391 -6.953 1 91.62 81 ARG A N 1
ATOM 656 C CA . ARG A 1 81 ? -8 12.523 -8.391 1 91.62 81 ARG A CA 1
ATOM 657 C C . ARG A 1 81 ? -6.691 12.844 -9.102 1 91.62 81 ARG A C 1
ATOM 659 O O . ARG A 1 81 ? -5.824 13.523 -8.539 1 91.62 81 ARG A O 1
ATOM 666 N N . GLY A 1 82 ? -6.523 12.227 -10.305 1 88.62 82 GLY A N 1
ATOM 667 C CA . GLY A 1 82 ? -5.32 12.445 -11.094 1 88.62 82 GLY A CA 1
ATOM 668 C C . GLY A 1 82 ? -4.141 11.617 -10.625 1 88.62 82 GLY A C 1
ATOM 669 O O . GLY A 1 82 ? -3.021 11.789 -11.117 1 88.62 82 GLY A O 1
ATOM 670 N N . SER A 1 83 ? -4.367 10.812 -9.672 1 87 83 SER A N 1
ATOM 671 C CA . SER A 1 83 ? -3.281 9.977 -9.172 1 87 83 SER A CA 1
ATOM 672 C C . SER A 1 83 ? -3.678 8.508 -9.164 1 87 83 SER A C 1
ATOM 674 O O . SER A 1 83 ? -4.867 8.18 -9.148 1 87 83 SER A O 1
ATOM 676 N N . TRP A 1 84 ? -2.697 7.648 -9.32 1 78.94 84 TRP A N 1
ATOM 677 C CA . TRP A 1 84 ? -2.836 6.203 -9.172 1 78.94 84 TRP A CA 1
ATOM 678 C C . TRP A 1 84 ? -3.936 5.664 -10.086 1 78.94 84 TRP A C 1
ATOM 680 O O . TRP A 1 84 ? -4.75 4.84 -9.664 1 78.94 84 TRP A O 1
ATOM 690 N N . GLY A 1 85 ? -4.078 6.227 -11.172 1 75.69 85 GLY A N 1
ATOM 691 C CA . GLY A 1 85 ? -4.984 5.719 -12.188 1 75.69 85 GLY A CA 1
ATOM 692 C C . GLY A 1 85 ? -6.336 6.414 -12.18 1 75.69 85 GLY A C 1
ATOM 693 O O . GLY A 1 85 ? -7.156 6.191 -13.07 1 75.69 85 GLY A O 1
ATOM 694 N N . ASN A 1 86 ? -6.527 7.211 -11.117 1 82.81 86 ASN A N 1
ATOM 695 C CA . ASN A 1 86 ? -7.77 7.973 -11.086 1 82.81 86 ASN A CA 1
ATOM 696 C C . ASN A 1 86 ? -7.773 9.086 -12.133 1 82.81 86 ASN A C 1
ATOM 698 O O . ASN A 1 86 ? -6.746 9.719 -12.375 1 82.81 86 ASN A O 1
ATOM 702 N N . GLU A 1 87 ? -8.93 9.273 -12.641 1 81.94 87 GLU A N 1
ATOM 703 C CA . GLU A 1 87 ? -9.086 10.328 -13.641 1 81.94 87 GLU A CA 1
ATOM 704 C C . GLU A 1 87 ? -9.008 11.711 -13 1 81.94 87 GLU A C 1
ATOM 706 O O . GLU A 1 87 ? -9.039 11.836 -11.773 1 81.94 87 GLU A O 1
ATOM 711 N N . GLY A 1 88 ? -8.812 12.688 -13.914 1 87.56 88 GLY A N 1
ATOM 712 C CA . GLY A 1 88 ? -8.742 14.07 -13.461 1 87.56 88 GLY A CA 1
ATOM 713 C C . GLY A 1 88 ? -7.32 14.594 -13.375 1 87.56 88 GLY A C 1
ATOM 714 O O . GLY A 1 88 ? -6.383 13.945 -13.836 1 87.56 88 GLY A O 1
ATOM 715 N N . ASP A 1 89 ? -7.262 15.812 -12.93 1 91.19 89 ASP A N 1
ATOM 716 C CA . ASP A 1 89 ? -5.984 16.5 -12.758 1 91.19 89 ASP A CA 1
ATOM 717 C C . ASP A 1 89 ? -5.598 16.578 -11.281 1 91.19 89 ASP A C 1
ATOM 719 O O . ASP A 1 89 ? -6.449 16.797 -10.422 1 91.19 89 ASP A O 1
ATOM 723 N N . TYR A 1 90 ? -4.367 16.344 -11.047 1 93.38 90 TYR A N 1
ATOM 724 C CA . TYR A 1 90 ? -3.881 16.422 -9.68 1 93.38 90 TYR A CA 1
ATOM 725 C C . TYR A 1 90 ? -3.506 17.844 -9.312 1 93.38 90 TYR A C 1
ATOM 727 O O . TYR A 1 90 ? -2.824 18.531 -10.07 1 93.38 90 TYR A O 1
ATOM 735 N N . SER A 1 91 ? -3.949 18.344 -8.227 1 95.88 91 SER A N 1
ATOM 736 C CA . SER A 1 91 ? -3.553 19.609 -7.605 1 95.88 91 SER A CA 1
ATOM 737 C C . SER A 1 91 ? -3.732 19.562 -6.094 1 95.88 91 SER A C 1
ATOM 739 O O . SER A 1 91 ? -4.418 18.688 -5.57 1 95.88 91 SER A O 1
ATOM 741 N N . PHE A 1 92 ? -3.082 20.469 -5.434 1 96.81 92 PHE A N 1
ATOM 742 C CA . PHE A 1 92 ? -3.203 20.5 -3.979 1 96.81 92 PHE A CA 1
ATOM 743 C C . PHE A 1 92 ? -4.613 20.906 -3.562 1 96.81 92 PHE A C 1
ATOM 745 O O . PHE A 1 92 ? -5.148 20.391 -2.58 1 96.81 92 PHE A O 1
ATOM 752 N N . THR A 1 93 ? -5.191 21.781 -4.309 1 96 93 THR A N 1
ATOM 753 C CA . THR A 1 93 ? -6.582 22.141 -4.07 1 96 93 THR A CA 1
ATOM 754 C C . THR A 1 93 ? -7.504 20.938 -4.242 1 96 93 THR A C 1
ATOM 756 O O . THR A 1 93 ? -8.414 20.734 -3.438 1 96 93 THR A O 1
ATOM 759 N N . ASP A 1 94 ? -7.254 20.172 -5.273 1 94.25 94 ASP A N 1
ATOM 760 C CA . ASP A 1 94 ? -8.062 18.984 -5.535 1 94.25 94 ASP A CA 1
ATOM 761 C C . ASP A 1 94 ? -7.906 17.953 -4.418 1 94.25 94 ASP A C 1
ATOM 763 O O . ASP A 1 94 ? -8.852 17.234 -4.09 1 94.25 94 ASP A O 1
ATOM 767 N N . VAL A 1 95 ? -6.719 17.844 -3.883 1 95.5 95 VAL A N 1
ATOM 768 C CA . VAL A 1 95 ? -6.477 16.922 -2.779 1 95.5 95 VAL A CA 1
ATOM 769 C C . VAL A 1 95 ? -7.391 17.266 -1.605 1 95.5 95 VAL A C 1
ATOM 771 O O . VAL A 1 95 ? -8.055 16.391 -1.05 1 95.5 95 VAL A O 1
ATOM 774 N N . LEU A 1 96 ? -7.453 18.531 -1.256 1 96.19 96 LEU A N 1
ATOM 775 C CA . LEU A 1 96 ? -8.289 18.969 -0.145 1 96.19 96 LEU A CA 1
ATOM 776 C C . LEU A 1 96 ? -9.766 18.703 -0.436 1 96.19 96 LEU A C 1
ATOM 778 O O . LEU A 1 96 ? -10.508 18.281 0.449 1 96.19 96 LEU A O 1
ATOM 782 N N . GLU A 1 97 ? -10.141 18.922 -1.652 1 95.25 97 GLU A N 1
ATOM 783 C CA . GLU A 1 97 ? -11.523 18.656 -2.049 1 95.25 97 GLU A CA 1
ATOM 784 C C . GLU A 1 97 ? -11.828 17.156 -1.971 1 95.25 97 GLU A C 1
ATOM 786 O O . GLU A 1 97 ? -12.914 16.766 -1.538 1 95.25 97 GLU A O 1
ATOM 791 N N . ASP A 1 98 ? -10.891 16.391 -2.41 1 95.38 98 ASP A N 1
ATOM 792 C CA . ASP A 1 98 ? -11.078 14.938 -2.385 1 95.38 98 ASP A CA 1
ATOM 793 C C . ASP A 1 98 ? -11.188 14.422 -0.953 1 95.38 98 ASP A C 1
ATOM 795 O O . ASP A 1 98 ? -11.938 13.477 -0.684 1 95.38 98 ASP A O 1
ATOM 799 N N . VAL A 1 99 ? -10.43 14.984 -0.039 1 96.31 99 VAL A N 1
ATOM 800 C CA . VAL A 1 99 ? -10.539 14.609 1.367 1 96.31 99 VAL A CA 1
ATOM 801 C C . VAL A 1 99 ? -11.93 14.961 1.889 1 96.31 99 VAL A C 1
ATOM 803 O O . VAL A 1 99 ? -12.531 14.18 2.635 1 96.31 99 VAL A O 1
ATOM 806 N N . GLN A 1 100 ? -12.469 16.109 1.506 1 94.62 100 GLN A N 1
ATOM 807 C CA . GLN A 1 100 ? -13.82 16.484 1.902 1 94.62 100 GLN A CA 1
ATOM 808 C C . GLN A 1 100 ? -14.844 15.469 1.389 1 94.62 100 GLN A C 1
ATOM 810 O O . GLN A 1 100 ? -15.773 15.094 2.109 1 94.62 100 GLN A O 1
ATOM 815 N N . VAL A 1 101 ? -14.633 15.031 0.213 1 94.75 101 VAL A N 1
ATOM 816 C CA . VAL A 1 101 ? -15.508 14.023 -0.384 1 94.75 101 VAL A CA 1
ATOM 817 C C . VAL A 1 101 ? -15.438 12.734 0.423 1 94.75 101 VAL A C 1
ATOM 819 O O . VAL A 1 101 ? -16.469 12.094 0.669 1 94.75 101 VAL A O 1
ATOM 822 N N . SER A 1 102 ? -14.219 12.352 0.792 1 95.62 102 SER A N 1
ATOM 823 C CA . SER A 1 102 ? -14.062 11.141 1.59 1 95.62 102 SER A CA 1
ATOM 824 C C . SER A 1 102 ? -14.758 11.273 2.941 1 95.62 102 SER A C 1
ATOM 826 O O . SER A 1 102 ? -15.336 10.312 3.445 1 95.62 102 SER A O 1
ATOM 828 N N . MET A 1 103 ? -14.75 12.453 3.531 1 95.44 103 MET A N 1
ATOM 829 C CA . MET A 1 103 ? -15.438 12.703 4.797 1 95.44 103 MET A CA 1
ATOM 830 C C . MET A 1 103 ? -16.953 12.633 4.617 1 95.44 103 MET A C 1
ATOM 832 O O . MET A 1 103 ? -17.656 12.086 5.469 1 95.44 103 MET A O 1
ATOM 836 N N . GLU A 1 104 ? -17.391 13.195 3.537 1 94.25 104 GLU A N 1
ATOM 837 C CA . GLU A 1 104 ? -18.812 13.094 3.23 1 94.25 104 GLU A CA 1
ATOM 838 C C . GLU A 1 104 ? -19.25 11.641 3.047 1 94.25 104 GLU A C 1
ATOM 840 O O . GLU A 1 104 ? -20.312 11.234 3.535 1 94.25 104 GLU A O 1
ATOM 845 N N . PHE A 1 105 ? -18.453 10.883 2.383 1 95.44 105 PHE A N 1
ATOM 846 C CA . PHE A 1 105 ? -18.734 9.469 2.193 1 95.44 105 PHE A CA 1
ATOM 847 C C . PHE A 1 105 ? -18.828 8.75 3.535 1 95.44 105 PHE A C 1
ATOM 849 O O . PHE A 1 105 ? -19.766 7.984 3.773 1 95.44 105 PHE A O 1
ATOM 856 N N . LEU A 1 106 ? -17.875 9.023 4.449 1 96.06 106 LEU A N 1
ATOM 857 C CA . LEU A 1 106 ? -17.812 8.344 5.738 1 96.06 106 LEU A CA 1
ATOM 858 C C . LEU A 1 106 ? -19.016 8.711 6.598 1 96.06 106 LEU A C 1
ATOM 860 O O . LEU A 1 106 ? -19.375 7.969 7.52 1 96.06 106 LEU A O 1
ATOM 864 N N . ASN A 1 107 ? -19.656 9.828 6.289 1 94.69 107 ASN A N 1
ATOM 865 C CA . ASN A 1 107 ? -20.844 10.258 7.023 1 94.69 107 ASN A CA 1
ATOM 866 C C . ASN A 1 107 ? -22.125 9.812 6.328 1 94.69 107 ASN A C 1
ATOM 868 O O . ASN A 1 107 ? -23.234 10.055 6.828 1 94.69 107 ASN A O 1
ATOM 872 N N . SER A 1 108 ? -22 9.133 5.254 1 95 108 SER A N 1
ATOM 873 C CA . SER A 1 108 ? -23.156 8.734 4.465 1 95 108 SER A CA 1
ATOM 874 C C . SER A 1 108 ? -23.828 7.508 5.062 1 95 108 SER A C 1
ATOM 876 O O . SER A 1 108 ? -23.219 6.777 5.848 1 95 108 SER A O 1
ATOM 878 N N . GLU A 1 109 ? -25.047 7.25 4.637 1 95.31 109 GLU A N 1
ATOM 879 C CA . GLU A 1 109 ? -25.797 6.074 5.066 1 95.31 109 GLU A CA 1
ATOM 880 C C . GLU A 1 109 ? -25.141 4.789 4.594 1 95.31 109 GLU A C 1
ATOM 882 O O . GLU A 1 109 ? -25.141 3.779 5.305 1 95.31 109 GLU A O 1
ATOM 887 N N . GLU A 1 110 ? -24.547 4.875 3.484 1 93.69 110 GLU A N 1
ATOM 888 C CA . GLU A 1 110 ? -23.844 3.713 2.947 1 93.69 110 GLU A CA 1
ATOM 889 C C . GLU A 1 110 ? -22.672 3.307 3.85 1 93.69 110 GLU A C 1
ATOM 891 O O . GLU A 1 110 ? -22.531 2.129 4.188 1 93.69 110 GLU A O 1
ATOM 896 N N . ALA A 1 111 ? -21.906 4.27 4.203 1 95.06 111 ALA A N 1
ATOM 897 C CA . ALA A 1 111 ? -20.75 3.986 5.055 1 95.06 111 ALA A CA 1
ATOM 898 C C . ALA A 1 111 ? -21.203 3.428 6.406 1 95.06 111 ALA A C 1
ATOM 900 O O . ALA A 1 111 ? -20.594 2.484 6.922 1 95.06 111 ALA A O 1
ATOM 901 N N . LEU A 1 112 ? -22.281 3.992 6.945 1 95.31 112 LEU A N 1
ATOM 902 C CA . LEU A 1 112 ? -22.781 3.598 8.266 1 95.31 112 LEU A CA 1
ATOM 903 C C . LEU A 1 112 ? -23.344 2.184 8.227 1 95.31 112 LEU A C 1
ATOM 905 O O . LEU A 1 112 ? -23.062 1.374 9.117 1 95.31 112 LEU A O 1
ATOM 909 N N . ASN A 1 113 ? -24.062 1.87 7.168 1 93.88 113 ASN A N 1
ATOM 910 C CA . ASN A 1 113 ? -24.797 0.612 7.125 1 93.88 113 ASN A CA 1
ATOM 911 C C . ASN A 1 113 ? -23.969 -0.503 6.5 1 93.88 113 ASN A C 1
ATOM 913 O O . ASN A 1 113 ? -23.953 -1.632 6.992 1 93.88 113 ASN A O 1
ATOM 917 N N . GLU A 1 114 ? -23.156 -0.175 5.539 1 93.62 114 GLU A N 1
ATOM 918 C CA . GLU A 1 114 ? -22.453 -1.207 4.785 1 93.62 114 GLU A CA 1
ATOM 919 C C . GLU A 1 114 ? -21.047 -1.425 5.336 1 93.62 114 GLU A C 1
ATOM 921 O O . GLU A 1 114 ? -20.516 -2.537 5.277 1 93.62 114 GLU A O 1
ATOM 926 N N . TYR A 1 115 ? -20.5 -0.397 5.883 1 96.31 115 TYR A N 1
ATOM 927 C CA . TYR A 1 115 ? -19.109 -0.496 6.316 1 96.31 115 TYR A CA 1
ATOM 928 C C . TYR A 1 115 ? -19 -0.361 7.828 1 96.31 115 TYR A C 1
ATOM 930 O O . TYR A 1 115 ? -17.891 -0.33 8.375 1 96.31 115 TYR A O 1
ATOM 938 N N . ARG A 1 116 ? -20.047 -0.247 8.477 1 97.19 116 ARG A N 1
ATOM 939 C CA . ARG A 1 116 ? -20.125 -0.273 9.93 1 97.19 116 ARG A CA 1
ATOM 940 C C . ARG A 1 116 ? -19.344 0.881 10.547 1 97.19 116 ARG A C 1
ATOM 942 O O . ARG A 1 116 ? -18.641 0.702 11.547 1 97.19 116 ARG A O 1
ATOM 949 N N . VAL A 1 117 ? -19.469 2.084 9.992 1 97.69 117 VAL A N 1
ATOM 950 C CA . VAL A 1 117 ? -18.75 3.281 10.406 1 97.69 117 VAL A CA 1
ATOM 951 C C . VAL A 1 117 ? -19.484 3.969 11.547 1 97.69 117 VAL A C 1
ATOM 953 O O . VAL A 1 117 ? -20.703 4.125 11.5 1 97.69 117 VAL A O 1
ATOM 956 N N . ASP A 1 118 ? -18.781 4.309 12.609 1 96.69 118 ASP A N 1
ATOM 957 C CA . ASP A 1 118 ? -19.297 5.219 13.625 1 96.69 118 ASP A CA 1
ATOM 958 C C . ASP A 1 118 ? -19 6.672 13.266 1 96.69 118 ASP A C 1
ATOM 960 O O . ASP A 1 118 ? -17.875 7.148 13.477 1 96.69 118 ASP A O 1
ATOM 964 N N . LYS A 1 119 ? -19.953 7.371 12.797 1 93.31 119 LYS A N 1
ATOM 965 C CA . LYS A 1 119 ? -19.75 8.719 12.273 1 93.31 119 LYS A CA 1
ATOM 966 C C . LYS A 1 119 ? -19.312 9.68 13.375 1 93.31 119 LYS A C 1
ATOM 968 O O . LYS A 1 119 ? -18.781 10.766 13.094 1 93.31 119 LYS A O 1
ATOM 973 N N . SER A 1 120 ? -19.516 9.328 14.625 1 93.88 120 SER A N 1
ATOM 974 C CA . SER A 1 120 ? -19.141 10.195 15.734 1 93.88 120 SER A CA 1
ATOM 975 C C . SER A 1 120 ? -17.688 9.969 16.141 1 93.88 120 SER A C 1
ATOM 977 O O . SER A 1 120 ? -17.125 10.711 16.953 1 93.88 120 SER A O 1
ATOM 979 N N . LYS A 1 121 ? -16.953 9.016 15.547 1 95.38 121 LYS A N 1
ATOM 980 C CA . LYS A 1 121 ? -15.578 8.656 15.898 1 95.38 121 LYS A CA 1
ATOM 981 C C . LYS A 1 121 ? -14.703 8.523 14.656 1 95.38 121 LYS A C 1
ATOM 983 O O . LYS A 1 121 ? -14.016 7.52 14.477 1 95.38 121 LYS A O 1
ATOM 988 N N . ILE A 1 122 ? -14.734 9.594 13.875 1 96.31 122 ILE A N 1
ATOM 989 C CA . ILE A 1 122 ? -13.891 9.648 12.695 1 96.31 122 ILE A CA 1
ATOM 990 C C . ILE A 1 122 ? -12.617 10.438 13 1 96.31 122 ILE A C 1
ATOM 992 O O . ILE A 1 122 ? -12.688 11.555 13.516 1 96.31 122 ILE A O 1
ATOM 996 N N . THR A 1 123 ? -11.492 9.844 12.805 1 97.19 123 THR A N 1
ATOM 997 C CA . THR A 1 123 ? -10.188 10.461 12.969 1 97.19 123 THR A CA 1
ATOM 998 C C . THR A 1 123 ? -9.453 10.547 11.633 1 97.19 123 THR A C 1
ATOM 1000 O O . THR A 1 123 ? -9.492 9.609 10.836 1 97.19 123 THR A O 1
ATOM 1003 N N . LEU A 1 124 ? -8.828 11.68 11.367 1 97.69 124 LEU A N 1
ATOM 1004 C CA . LEU A 1 124 ? -7.973 11.844 10.195 1 97.69 124 LEU A CA 1
ATOM 1005 C C . LEU A 1 124 ? -6.523 11.508 10.531 1 97.69 124 LEU A C 1
ATOM 1007 O O . LEU A 1 124 ? -5.988 11.984 11.531 1 97.69 124 LEU A O 1
ATOM 1011 N N . ILE A 1 125 ? -5.926 10.641 9.797 1 98.62 125 ILE A N 1
ATOM 1012 C CA . ILE A 1 125 ? -4.488 10.391 9.852 1 98.62 125 ILE A CA 1
ATOM 1013 C C . ILE A 1 125 ? -3.873 10.625 8.469 1 98.62 125 ILE A C 1
ATOM 1015 O O . ILE A 1 125 ? -4.375 10.117 7.465 1 98.62 125 ILE A O 1
ATOM 1019 N N . GLY A 1 126 ? -2.859 11.398 8.445 1 98.44 126 GLY A N 1
ATOM 1020 C CA . GLY A 1 126 ? -2.225 11.664 7.16 1 98.44 126 GLY A CA 1
ATOM 1021 C C . GLY A 1 126 ? -0.71 11.68 7.234 1 98.44 126 GLY A C 1
ATOM 1022 O O . GLY A 1 126 ? -0.136 12.117 8.234 1 98.44 126 GLY A O 1
ATOM 1023 N N . HIS A 1 127 ? -0.09 11.227 6.215 1 98.44 127 HIS A N 1
ATOM 1024 C CA . HIS A 1 127 ? 1.362 11.227 6.086 1 98.44 127 HIS A CA 1
ATOM 1025 C C . HIS A 1 127 ? 1.821 12.227 5.035 1 98.44 127 HIS A C 1
ATOM 1027 O O . HIS A 1 127 ? 1.288 12.258 3.922 1 98.44 127 HIS A O 1
ATOM 1033 N N . SER A 1 128 ? 2.893 13.062 5.426 1 97.5 128 SER A N 1
ATOM 1034 C CA . SER A 1 128 ? 3.498 14.023 4.508 1 97.5 128 SER A CA 1
ATOM 1035 C C . SER A 1 128 ? 2.457 14.992 3.963 1 97.5 128 SER A C 1
ATOM 1037 O O . SER A 1 128 ? 1.781 15.688 4.727 1 97.5 128 SER A O 1
ATOM 1039 N N . MET A 1 129 ? 2.119 14.961 2.623 1 96.06 129 MET A N 1
ATOM 1040 C CA . MET A 1 129 ? 1.051 15.766 2.041 1 96.06 129 MET A CA 1
ATOM 1041 C C . MET A 1 129 ? -0.303 15.383 2.627 1 96.06 129 MET A C 1
ATOM 1043 O O . MET A 1 129 ? -1.174 16.234 2.799 1 96.06 129 MET A O 1
ATOM 1047 N N . GLY A 1 130 ? -0.411 14.094 2.965 1 97.75 130 GLY A N 1
ATOM 1048 C CA . GLY A 1 130 ? -1.616 13.656 3.65 1 97.75 130 GLY A CA 1
ATOM 1049 C C . GLY A 1 130 ? -1.776 14.273 5.027 1 97.75 130 GLY A C 1
ATOM 1050 O O . GLY A 1 130 ? -2.898 14.484 5.492 1 97.75 130 GLY A O 1
ATOM 1051 N N . GLY A 1 131 ? -0.595 14.477 5.695 1 98.31 131 GLY A N 1
ATOM 1052 C CA . GLY A 1 131 ? -0.636 15.195 6.957 1 98.31 131 GLY A CA 1
ATOM 1053 C C . GLY A 1 131 ? -1.107 16.625 6.809 1 98.31 131 GLY A C 1
ATOM 1054 O O . GLY A 1 131 ? -1.907 17.109 7.613 1 98.31 131 GLY A O 1
ATOM 1055 N N . PHE A 1 132 ? -0.633 17.297 5.73 1 98.12 132 PHE A N 1
ATOM 1056 C CA . PHE A 1 132 ? -1.112 18.625 5.375 1 98.12 132 PHE A CA 1
ATOM 1057 C C . PHE A 1 132 ? -2.621 18.625 5.164 1 98.12 132 PHE A C 1
ATOM 1059 O O . PHE A 1 132 ? -3.34 19.438 5.746 1 98.12 132 PHE A O 1
ATOM 1066 N N . ALA A 1 133 ? -3.102 17.672 4.418 1 97.94 133 ALA A N 1
ATOM 1067 C CA . ALA A 1 133 ? -4.523 17.594 4.09 1 97.94 133 ALA A CA 1
ATOM 1068 C C . ALA A 1 133 ? -5.355 17.297 5.332 1 97.94 133 ALA A C 1
ATOM 1070 O O . ALA A 1 133 ? -6.438 17.859 5.512 1 97.94 133 ALA A O 1
ATOM 1071 N N . ALA A 1 134 ? -4.855 16.422 6.168 1 98.06 134 ALA A N 1
ATOM 1072 C CA . ALA A 1 134 ? -5.559 16.078 7.398 1 98.06 134 ALA A CA 1
ATOM 1073 C C . ALA A 1 134 ? -5.734 17.297 8.297 1 98.06 134 ALA A C 1
ATOM 1075 O O . ALA A 1 134 ? -6.836 17.562 8.789 1 98.06 134 ALA A O 1
ATOM 1076 N N . LEU A 1 135 ? -4.676 18.047 8.445 1 98 135 LEU A N 1
ATOM 1077 C CA . LEU A 1 135 ? -4.719 19.203 9.344 1 98 135 LEU A CA 1
ATOM 1078 C C . LEU A 1 135 ? -5.566 20.312 8.75 1 98 135 LEU A C 1
ATOM 1080 O O . LEU A 1 135 ? -6.348 20.953 9.461 1 98 135 LEU A O 1
ATOM 1084 N N . MET A 1 136 ? -5.422 20.547 7.449 1 97.81 136 MET A N 1
ATOM 1085 C CA . MET A 1 136 ? -6.246 21.562 6.797 1 97.81 136 MET A CA 1
ATOM 1086 C C . MET A 1 136 ? -7.727 21.219 6.926 1 97.81 136 MET A C 1
ATOM 1088 O O . MET A 1 136 ? -8.547 22.094 7.191 1 97.81 136 MET A O 1
ATOM 1092 N N . THR A 1 137 ? -7.992 19.938 6.723 1 97.31 137 THR A N 1
ATOM 1093 C CA . THR A 1 137 ? -9.375 19.484 6.82 1 97.31 137 THR A CA 1
ATOM 1094 C C . THR A 1 137 ? -9.875 19.594 8.258 1 97.31 137 THR A C 1
ATOM 1096 O O . THR A 1 137 ? -11 20.031 8.5 1 97.31 137 THR A O 1
ATOM 1099 N N . ALA A 1 138 ? -9.07 19.188 9.188 1 95.94 138 ALA A N 1
ATOM 1100 C CA . ALA A 1 138 ? -9.43 19.266 10.602 1 95.94 138 ALA A CA 1
ATOM 1101 C C . ALA A 1 138 ? -9.719 20.703 11.016 1 95.94 138 ALA A C 1
ATOM 1103 O O . ALA A 1 138 ? -10.602 20.953 11.844 1 95.94 138 ALA A O 1
ATOM 1104 N N . ALA A 1 139 ? -9.008 21.609 10.43 1 95.81 139 ALA A N 1
ATOM 1105 C CA . ALA A 1 139 ? -9.188 23.016 10.75 1 95.81 139 ALA A CA 1
ATOM 1106 C C . ALA A 1 139 ? -10.508 23.547 10.188 1 95.81 139 ALA A C 1
ATOM 1108 O O . ALA A 1 139 ? -11.062 24.516 10.703 1 95.81 139 ALA A O 1
ATOM 1109 N N . SER A 1 140 ? -10.961 22.906 9.195 1 91.88 140 SER A N 1
ATOM 1110 C CA . SER A 1 140 ? -12.148 23.406 8.508 1 91.88 140 SER A CA 1
ATOM 1111 C C . SER A 1 140 ? -13.391 22.641 8.945 1 91.88 140 SER A C 1
ATOM 1113 O O . SER A 1 140 ? -14.516 23.125 8.797 1 91.88 140 SER A O 1
ATOM 1115 N N . ASP A 1 141 ? -13.117 21.359 9.312 1 77.81 141 ASP A N 1
ATOM 1116 C CA . ASP A 1 141 ? -14.227 20.469 9.641 1 77.81 141 ASP A CA 1
ATOM 1117 C C . ASP A 1 141 ? -14.281 20.188 11.148 1 77.81 141 ASP A C 1
ATOM 1119 O O . ASP A 1 141 ? -13.406 19.516 11.688 1 77.81 141 ASP A O 1
ATOM 1123 N N . PHE A 1 142 ? -15.391 20.562 11.688 1 69.81 142 PHE A N 1
ATOM 1124 C CA . PHE A 1 142 ? -15.492 20.391 13.133 1 69.81 142 PHE A CA 1
ATOM 1125 C C . PHE A 1 142 ? -16.109 19.047 13.469 1 69.81 142 PHE A C 1
ATOM 1127 O O . PHE A 1 142 ? -16.109 18.641 14.633 1 69.81 142 PHE A O 1
ATOM 1134 N N . LYS A 1 143 ? -16.375 18.234 12.492 1 84.31 143 LYS A N 1
ATOM 1135 C CA . LYS A 1 143 ? -17.062 16.969 12.758 1 84.31 143 LYS A CA 1
ATOM 1136 C C . LYS A 1 143 ? -16.047 15.836 12.922 1 84.31 143 LYS A C 1
ATOM 1138 O O . LYS A 1 143 ? -16.422 14.695 13.211 1 84.31 143 LYS A O 1
ATOM 1143 N N . ILE A 1 144 ? -14.758 16.172 13.008 1 88.75 144 ILE A N 1
ATOM 1144 C CA . ILE A 1 144 ? -13.781 15.102 13.18 1 88.75 144 ILE A CA 1
ATOM 1145 C C . ILE A 1 144 ? -13.453 14.945 14.664 1 88.75 144 ILE A C 1
ATOM 1147 O O . ILE A 1 144 ? -13.461 15.914 15.414 1 88.75 144 ILE A O 1
ATOM 1151 N N . LYS A 1 145 ? -13.18 13.727 15.078 1 89.56 145 LYS A N 1
ATOM 1152 C CA . LYS A 1 145 ? -12.852 13.414 16.469 1 89.56 145 LYS A CA 1
ATOM 1153 C C . LYS A 1 145 ? -11.43 13.852 16.812 1 89.56 145 LYS A C 1
ATOM 1155 O O . LYS A 1 145 ? -11.18 14.359 17.906 1 89.56 145 LYS A O 1
ATOM 1160 N N . ALA A 1 146 ? -10.57 13.656 15.891 1 95.12 146 ALA A N 1
ATOM 1161 C CA . ALA A 1 146 ? -9.148 13.898 16.109 1 95.12 146 ALA A CA 1
ATOM 1162 C C . ALA A 1 146 ? -8.375 13.852 14.797 1 95.12 146 ALA A C 1
ATOM 1164 O O . ALA A 1 146 ? -8.93 13.5 13.758 1 95.12 146 ALA A O 1
ATOM 1165 N N . ALA A 1 147 ? -7.121 14.289 14.867 1 96.94 147 ALA A N 1
ATOM 1166 C CA . ALA A 1 147 ? -6.273 14.242 13.68 1 96.94 147 ALA A CA 1
ATOM 1167 C C . ALA A 1 147 ? -4.836 13.891 14.047 1 96.94 147 ALA A C 1
ATOM 1169 O O . ALA A 1 147 ? -4.34 14.297 15.102 1 96.94 147 ALA A O 1
ATOM 1170 N N . VAL A 1 148 ? -4.211 13.117 13.219 1 98.56 148 VAL A N 1
ATOM 1171 C CA . VAL A 1 148 ? -2.805 12.742 13.344 1 98.56 148 VAL A CA 1
ATOM 1172 C C . VAL A 1 148 ? -2.045 13.148 12.078 1 98.56 148 VAL A C 1
ATOM 1174 O O . VAL A 1 148 ? -2.471 12.844 10.969 1 98.56 148 VAL A O 1
ATOM 1177 N N . SER A 1 149 ? -0.976 13.844 12.242 1 98.69 149 SER A N 1
ATOM 1178 C CA . SER A 1 149 ? -0.077 14.18 11.141 1 98.69 149 SER A CA 1
ATOM 1179 C C . SER A 1 149 ? 1.268 13.477 11.297 1 98.69 149 SER A C 1
ATOM 1181 O O . SER A 1 149 ? 1.974 13.68 12.281 1 98.69 149 SER A O 1
ATOM 1183 N N . ILE A 1 150 ? 1.566 12.633 10.359 1 98.69 150 ILE A N 1
ATOM 1184 C CA . ILE A 1 150 ? 2.826 11.906 10.305 1 98.69 150 ILE A CA 1
ATOM 1185 C C . ILE A 1 150 ? 3.758 12.555 9.281 1 98.69 150 ILE A C 1
ATOM 1187 O O . ILE A 1 150 ? 3.48 12.539 8.078 1 98.69 150 ILE A O 1
ATOM 1191 N N . SER A 1 151 ? 4.879 13.125 9.758 1 98.19 151 SER A N 1
ATOM 1192 C CA . SER A 1 151 ? 5.797 13.828 8.867 1 98.19 151 SER A CA 1
ATOM 1193 C C . SER A 1 151 ? 5.051 14.82 7.98 1 98.19 151 SER A C 1
ATOM 1195 O O . SER A 1 151 ? 5.242 14.844 6.762 1 98.19 151 SER A O 1
ATOM 1197 N N . GLY A 1 152 ? 4.215 15.609 8.578 1 98.12 152 GLY A N 1
ATOM 1198 C CA . GLY A 1 152 ? 3.379 16.531 7.836 1 98.12 152 GLY A CA 1
ATOM 1199 C C . GLY A 1 152 ? 4.176 17.531 7.023 1 98.12 152 GLY A C 1
ATOM 1200 O O . GLY A 1 152 ? 5.211 18.031 7.477 1 98.12 152 GLY A O 1
ATOM 1201 N N . PHE A 1 153 ? 3.678 17.812 5.816 1 97.5 153 PHE A N 1
ATOM 1202 C CA . PHE A 1 153 ? 4.32 18.75 4.898 1 97.5 153 PHE A CA 1
ATOM 1203 C C . PHE A 1 153 ? 3.531 20.047 4.805 1 97.5 153 PHE A C 1
ATOM 1205 O O . PHE A 1 153 ? 2.523 20.125 4.098 1 97.5 153 PHE A O 1
ATOM 1212 N N . ASN A 1 154 ? 3.959 21.047 5.488 1 98.25 154 ASN A N 1
ATOM 1213 C CA . ASN A 1 154 ? 3.291 22.344 5.426 1 98.25 154 ASN A CA 1
ATOM 1214 C C . ASN A 1 154 ? 3.586 23.062 4.109 1 98.25 154 ASN A C 1
ATOM 1216 O O . ASN A 1 154 ? 4.625 23.703 3.969 1 98.25 154 ASN A O 1
ATOM 1220 N N . LEU A 1 155 ? 2.637 23.031 3.215 1 97.69 155 LEU A N 1
ATOM 1221 C CA . LEU A 1 155 ? 2.812 23.578 1.873 1 97.69 155 LEU A CA 1
ATOM 1222 C C . LEU A 1 155 ? 3.096 25.078 1.929 1 97.69 155 LEU A C 1
ATOM 1224 O O . LEU A 1 155 ? 3.889 25.594 1.139 1 97.69 155 LEU A O 1
ATOM 1228 N N . GLY A 1 156 ? 2.42 25.734 2.779 1 97.94 156 GLY A N 1
ATOM 1229 C CA . GLY A 1 156 ? 2.66 27.172 2.93 1 97.94 156 GLY A CA 1
ATOM 1230 C C . GLY A 1 156 ? 4.051 27.484 3.443 1 97.94 156 GLY A C 1
ATOM 1231 O O . GLY A 1 156 ? 4.707 28.406 2.943 1 97.94 156 GLY A O 1
ATOM 1232 N N . ALA A 1 157 ? 4.5 26.734 4.434 1 97.25 157 ALA A N 1
ATOM 1233 C CA . ALA A 1 157 ? 5.852 26.922 4.953 1 97.25 157 ALA A CA 1
ATOM 1234 C C . ALA A 1 157 ? 6.895 26.609 3.885 1 97.25 157 ALA A C 1
ATOM 1236 O O . ALA A 1 157 ? 7.914 27.297 3.783 1 97.25 157 ALA A O 1
ATOM 1237 N N . PHE A 1 158 ? 6.645 25.547 3.166 1 96.75 158 PHE A N 1
ATOM 1238 C CA . PHE A 1 158 ? 7.508 25.234 2.033 1 96.75 158 PHE A CA 1
ATOM 1239 C C . PHE A 1 158 ? 7.578 26.406 1.063 1 96.75 158 PHE A C 1
ATOM 1241 O O . PHE A 1 158 ? 8.672 26.859 0.703 1 96.75 158 PHE A O 1
ATOM 1248 N N . ALA A 1 159 ? 6.434 26.922 0.632 1 97.38 159 ALA A N 1
ATOM 1249 C CA . ALA A 1 159 ? 6.375 28.031 -0.321 1 97.38 159 ALA A CA 1
ATOM 1250 C C . ALA A 1 159 ? 7.082 29.266 0.226 1 97.38 159 ALA A C 1
ATOM 1252 O O . ALA A 1 159 ? 7.809 29.938 -0.503 1 97.38 159 ALA A O 1
ATOM 1253 N N . GLU A 1 160 ? 6.855 29.469 1.479 1 96.25 160 GLU A N 1
ATOM 1254 C CA . GLU A 1 160 ? 7.488 30.609 2.127 1 96.25 160 GLU A CA 1
ATOM 1255 C C . GLU A 1 160 ? 9.008 30.484 2.094 1 96.25 160 GLU A C 1
ATOM 1257 O O . GLU A 1 160 ? 9.719 31.5 1.963 1 96.25 160 GLU A O 1
ATOM 1262 N N . SER A 1 161 ? 9.5 29.297 2.217 1 94.44 161 SER A N 1
ATOM 1263 C CA . SER A 1 161 ? 10.938 29.062 2.312 1 94.44 161 SER A CA 1
ATOM 1264 C C . SER A 1 161 ? 11.625 29.297 0.971 1 94.44 161 SER A C 1
ATOM 1266 O O . SER A 1 161 ? 12.836 29.5 0.917 1 94.44 161 SER A O 1
ATOM 1268 N N . ILE A 1 162 ? 10.852 29.328 -0.105 1 94.69 162 ILE A N 1
ATOM 1269 C CA . ILE A 1 162 ? 11.523 29.406 -1.399 1 94.69 162 ILE A CA 1
ATOM 1270 C C . ILE A 1 162 ? 11.07 30.688 -2.125 1 94.69 162 ILE A C 1
ATOM 1272 O O . ILE A 1 162 ? 11.664 31.078 -3.129 1 94.69 162 ILE A O 1
ATOM 1276 N N . TYR A 1 163 ? 10.039 31.359 -1.71 1 93.19 163 TYR A N 1
ATOM 1277 C CA . TYR A 1 163 ? 9.297 32.375 -2.441 1 93.19 163 TYR A CA 1
ATOM 1278 C C . TYR A 1 163 ? 10.211 33.531 -2.855 1 93.19 163 TYR A C 1
ATOM 1280 O O . TYR A 1 163 ? 9.992 34.156 -3.885 1 93.19 163 TYR A O 1
ATOM 1288 N N . SER A 1 164 ? 11.242 33.875 -2.137 1 92.38 164 SER A N 1
ATOM 1289 C CA . SER A 1 164 ? 12.039 35.062 -2.414 1 92.38 164 SER A CA 1
ATOM 1290 C C . SER A 1 164 ? 13.312 34.719 -3.182 1 92.38 164 SER A C 1
ATOM 1292 O O . SER A 1 164 ? 14.195 35.531 -3.338 1 92.38 164 SER A O 1
ATOM 1294 N N . ASN A 1 165 ? 13.422 33.5 -3.652 1 94.25 165 ASN A N 1
ATOM 1295 C CA . ASN A 1 165 ? 14.648 33.031 -4.281 1 94.25 165 ASN A CA 1
ATOM 1296 C C . ASN A 1 165 ? 14.367 32.219 -5.547 1 94.25 165 ASN A C 1
ATOM 1298 O O . ASN A 1 165 ? 14.062 31.031 -5.473 1 94.25 165 ASN A O 1
ATOM 1302 N N . LYS A 1 166 ? 14.711 32.812 -6.652 1 94.81 166 LYS A N 1
ATOM 1303 C CA . LYS A 1 166 ? 14.438 32.188 -7.945 1 94.81 166 LYS A CA 1
ATOM 1304 C C . LYS A 1 166 ? 15.227 30.891 -8.102 1 94.81 166 LYS A C 1
ATOM 1306 O O . LYS A 1 166 ? 14.742 29.953 -8.719 1 94.81 166 LYS A O 1
ATOM 1311 N N . GLU A 1 167 ? 16.359 30.906 -7.559 1 95.5 167 GLU A N 1
ATOM 1312 C CA . GLU A 1 167 ? 17.188 29.703 -7.637 1 95.5 167 GLU A CA 1
ATOM 1313 C C . GLU A 1 167 ? 16.562 28.562 -6.848 1 95.5 167 GLU A C 1
ATOM 1315 O O . GLU A 1 167 ? 16.578 27.406 -7.293 1 95.5 167 GLU A O 1
ATOM 1320 N N . LYS A 1 168 ? 16.062 28.891 -5.719 1 95 168 LYS A N 1
ATOM 1321 C CA . LYS A 1 168 ? 15.398 27.875 -4.906 1 95 168 LYS A CA 1
ATOM 1322 C C . LYS A 1 168 ? 14.117 27.375 -5.574 1 95 168 LYS A C 1
ATOM 1324 O O . LYS A 1 168 ? 13.805 26.188 -5.508 1 95 168 LYS A O 1
ATOM 1329 N N . ILE A 1 169 ? 13.43 28.297 -6.172 1 96.06 169 ILE A N 1
ATOM 1330 C CA . ILE A 1 169 ? 12.211 27.922 -6.891 1 96.06 169 ILE A CA 1
ATOM 1331 C C . ILE A 1 169 ? 12.547 26.953 -8.023 1 96.06 169 ILE A C 1
ATOM 1333 O O . ILE A 1 169 ? 11.953 25.891 -8.133 1 96.06 169 ILE A O 1
ATOM 1337 N N . ASN A 1 170 ? 13.516 27.25 -8.781 1 95.5 170 ASN A N 1
ATOM 1338 C CA . ASN A 1 170 ? 13.914 26.406 -9.906 1 95.5 170 ASN A CA 1
ATOM 1339 C C . ASN A 1 170 ? 14.422 25.047 -9.438 1 95.5 170 ASN A C 1
ATOM 1341 O O . ASN A 1 170 ? 14.133 24.016 -10.062 1 95.5 170 ASN A O 1
ATOM 1345 N N . LYS A 1 171 ? 15.156 25.109 -8.406 1 93.75 171 LYS A N 1
ATOM 1346 C CA . LYS A 1 171 ? 15.664 23.859 -7.848 1 93.75 171 LYS A CA 1
ATOM 1347 C C . LYS A 1 171 ? 14.516 22.953 -7.383 1 93.75 171 LYS A C 1
ATOM 1349 O O . LYS A 1 171 ? 14.555 21.75 -7.59 1 93.75 171 LYS A O 1
ATOM 1354 N N . SER A 1 172 ? 13.555 23.562 -6.723 1 93.06 172 SER A N 1
ATOM 1355 C CA . SER A 1 172 ? 12.391 22.797 -6.254 1 93.06 172 SER A CA 1
ATOM 1356 C C . SER A 1 172 ? 11.625 22.188 -7.418 1 93.06 172 SER A C 1
ATOM 1358 O O . SER A 1 172 ? 11.195 21.031 -7.352 1 93.06 172 SER A O 1
ATOM 1360 N N . ILE A 1 173 ? 11.453 22.953 -8.453 1 93.75 173 ILE A N 1
ATOM 1361 C CA . ILE A 1 173 ? 10.766 22.453 -9.641 1 93.75 173 ILE A CA 1
ATOM 1362 C C . ILE A 1 173 ? 11.523 21.266 -10.219 1 93.75 173 ILE A C 1
ATOM 1364 O O . ILE A 1 173 ? 10.922 20.234 -10.539 1 93.75 173 ILE A O 1
ATOM 1368 N N . GLU A 1 174 ? 12.781 21.297 -10.227 1 91.81 174 GLU A N 1
ATOM 1369 C CA . GLU A 1 174 ? 13.609 20.234 -10.773 1 91.81 174 GLU A CA 1
ATOM 1370 C C . GLU A 1 174 ? 13.531 18.969 -9.914 1 91.81 174 GLU A C 1
ATOM 1372 O O . GLU A 1 174 ? 13.438 17.859 -10.43 1 91.81 174 GLU A O 1
ATOM 1377 N N . GLU A 1 175 ? 13.531 19.156 -8.641 1 86.31 175 GLU A N 1
ATOM 1378 C CA . GLU A 1 175 ? 13.508 18.047 -7.688 1 86.31 175 GLU A CA 1
ATOM 1379 C C . GLU A 1 175 ? 12.18 17.297 -7.746 1 86.31 175 GLU A C 1
ATOM 1381 O O . GLU A 1 175 ? 12.133 16.094 -7.5 1 86.31 175 GLU A O 1
ATOM 1386 N N . TRP A 1 176 ? 11.141 17.969 -8.172 1 87 176 TRP A N 1
ATOM 1387 C CA . TRP A 1 176 ? 9.82 17.359 -8.156 1 87 176 TRP A CA 1
ATOM 1388 C C . TRP A 1 176 ? 9.508 16.688 -9.492 1 87 176 TRP A C 1
ATOM 1390 O O . TRP A 1 176 ? 8.523 15.961 -9.609 1 87 176 TRP A O 1
ATOM 1400 N N . ILE A 1 177 ? 10.352 16.812 -10.492 1 80.88 177 ILE A N 1
ATOM 1401 C CA . ILE A 1 177 ? 10.086 16.328 -11.836 1 80.88 177 ILE A CA 1
ATOM 1402 C C . ILE A 1 177 ? 9.906 14.812 -11.805 1 80.88 177 ILE A C 1
ATOM 1404 O O . ILE A 1 177 ? 8.945 14.281 -12.367 1 80.88 177 ILE A O 1
ATOM 1408 N N . GLU A 1 178 ? 10.734 14.109 -11.133 1 73.62 178 GLU A N 1
ATOM 1409 C CA . GLU A 1 178 ? 10.641 12.648 -11.148 1 73.62 178 GLU A CA 1
ATOM 1410 C C . GLU A 1 178 ? 9.492 12.164 -10.266 1 73.62 178 GLU A C 1
ATOM 1412 O O . GLU A 1 178 ? 9.031 11.031 -10.414 1 73.62 178 GLU A O 1
ATOM 1417 N N . ASN A 1 179 ? 9.016 13.062 -9.43 1 77 179 ASN A N 1
ATOM 1418 C CA . ASN A 1 179 ? 7.969 12.664 -8.492 1 77 179 ASN A CA 1
ATOM 1419 C C . ASN A 1 179 ? 6.586 12.742 -9.133 1 77 179 ASN A C 1
ATOM 1421 O O . ASN A 1 179 ? 5.625 12.172 -8.617 1 77 179 ASN A O 1
ATOM 1425 N N . ILE A 1 180 ? 6.473 13.367 -10.281 1 81.88 180 ILE A N 1
ATOM 1426 C CA . ILE A 1 180 ? 5.141 13.672 -10.797 1 81.88 180 ILE A CA 1
ATOM 1427 C C . ILE A 1 180 ? 4.754 12.641 -11.852 1 81.88 180 ILE A C 1
ATOM 1429 O O . ILE A 1 180 ? 3.668 12.719 -12.438 1 81.88 180 ILE A O 1
ATOM 1433 N N . TYR A 1 181 ? 5.52 11.609 -12.094 1 76.62 181 TYR A N 1
ATOM 1434 C CA . TYR A 1 181 ? 5.305 10.648 -13.164 1 76.62 181 TYR A CA 1
ATOM 1435 C C . TYR A 1 181 ? 3.955 9.953 -13.008 1 76.62 181 TYR A C 1
ATOM 1437 O O . TYR A 1 181 ? 3.236 9.758 -13.992 1 76.62 181 TYR A O 1
ATOM 1445 N N . PRO A 1 182 ? 3.551 9.688 -11.805 1 78.44 182 PRO A N 1
ATOM 1446 C CA . PRO A 1 182 ? 2.287 8.961 -11.688 1 78.44 182 PRO A CA 1
ATOM 1447 C C . PRO A 1 182 ? 1.069 9.883 -11.711 1 78.44 182 PRO A C 1
ATOM 1449 O O . PRO A 1 182 ? -0.062 9.422 -11.531 1 78.44 182 PRO A O 1
ATOM 1452 N N . LEU A 1 183 ? 1.318 11.148 -11.875 1 87.12 183 LEU A N 1
ATOM 1453 C CA . LEU A 1 183 ? 0.238 12.125 -11.766 1 87.1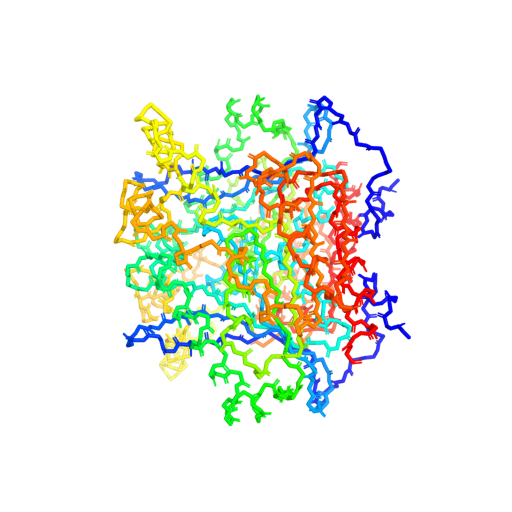2 183 LEU A CA 1
ATOM 1454 C C . LEU A 1 183 ? -0.256 12.547 -13.148 1 87.12 183 LEU A C 1
ATOM 1456 O O . LEU A 1 183 ? 0.525 12.602 -14.102 1 87.12 183 LEU A O 1
ATOM 1460 N N . ASN A 1 184 ? -1.517 12.797 -13.164 1 86.44 184 ASN A N 1
ATOM 1461 C CA . ASN A 1 184 ? -2.131 13.258 -14.398 1 86.44 184 ASN A CA 1
ATOM 1462 C C . ASN A 1 184 ? -2.424 14.758 -14.352 1 86.44 184 ASN A C 1
ATOM 1464 O O . ASN A 1 184 ? -2.809 15.289 -13.312 1 86.44 184 ASN A O 1
ATOM 1468 N N . GLY A 1 185 ? -2.303 15.359 -15.539 1 88.94 185 GLY A N 1
ATOM 1469 C CA . GLY A 1 185 ? -2.805 16.703 -15.75 1 88.94 185 GLY A CA 1
ATOM 1470 C C . GLY A 1 185 ? -2.043 17.766 -14.969 1 88.94 185 GLY A C 1
ATOM 1471 O O . GLY A 1 185 ? -2.602 18.797 -14.602 1 88.94 185 GLY A O 1
ATOM 1472 N N . THR A 1 186 ? -0.825 17.453 -14.602 1 93.06 186 THR A N 1
ATOM 1473 C CA . THR A 1 186 ? -0.036 18.406 -13.844 1 93.06 186 THR A CA 1
ATOM 1474 C C . THR A 1 186 ? 1.444 18.297 -14.195 1 93.06 186 THR A C 1
ATOM 1476 O O . THR A 1 186 ? 1.819 17.516 -15.07 1 93.06 186 THR A O 1
ATOM 1479 N N . CYS A 1 187 ? 2.225 19.156 -13.688 1 93.62 187 CYS A N 1
ATOM 1480 C CA . CYS A 1 187 ? 3.68 19.125 -13.773 1 93.62 187 CYS A CA 1
ATOM 1481 C C . CYS A 1 187 ? 4.312 19.797 -12.555 1 93.62 187 CYS A C 1
ATOM 1483 O O . CYS A 1 187 ? 3.617 20.422 -11.75 1 93.62 187 CYS A O 1
ATOM 1485 N N . SER A 1 188 ? 5.582 19.625 -12.461 1 94.5 188 SER A N 1
ATOM 1486 C CA . SER A 1 188 ? 6.301 20.141 -11.305 1 94.5 188 SER A CA 1
ATOM 1487 C C . SER A 1 188 ? 6.148 21.656 -11.18 1 94.5 188 SER A C 1
ATOM 1489 O O . SER A 1 188 ? 5.918 22.172 -10.086 1 94.5 188 SER A O 1
ATOM 1491 N N . LYS A 1 189 ? 6.254 22.406 -12.234 1 95.88 189 LYS A N 1
ATOM 1492 C CA . LYS A 1 189 ? 6.141 23.859 -12.234 1 95.88 189 LYS A CA 1
ATOM 1493 C C . LYS A 1 189 ? 4.762 24.297 -11.758 1 95.88 189 LYS A C 1
ATOM 1495 O O . LYS A 1 189 ? 4.645 25.234 -10.961 1 95.88 189 LYS A O 1
ATOM 1500 N N . ARG A 1 190 ? 3.787 23.625 -12.234 1 96.69 190 ARG A N 1
ATOM 1501 C CA . ARG A 1 190 ? 2.418 23.969 -11.859 1 96.69 190 ARG A CA 1
ATOM 1502 C C . ARG A 1 190 ? 2.191 23.75 -10.367 1 96.69 190 ARG A C 1
ATOM 1504 O O . ARG A 1 190 ? 1.55 24.578 -9.703 1 96.69 190 ARG A O 1
ATOM 1511 N N . LEU A 1 191 ? 2.717 22.719 -9.844 1 96.5 191 LEU A N 1
ATOM 1512 C CA . LEU A 1 191 ? 2.516 22.406 -8.43 1 96.5 191 LEU A CA 1
ATOM 1513 C C . LEU A 1 191 ? 3.289 23.375 -7.539 1 96.5 191 LEU A C 1
ATOM 1515 O O . LEU A 1 191 ? 2.76 23.844 -6.535 1 96.5 191 LEU A O 1
ATOM 1519 N N . VAL A 1 192 ? 4.516 23.641 -7.922 1 96.81 192 VAL A N 1
ATOM 1520 C CA . VAL A 1 192 ? 5.309 24.609 -7.16 1 96.81 192 VAL A CA 1
ATOM 1521 C C . VAL A 1 192 ? 4.641 25.984 -7.203 1 96.81 192 VAL A C 1
ATOM 1523 O O . VAL A 1 192 ? 4.52 26.641 -6.172 1 96.81 192 VAL A O 1
ATOM 1526 N N . ASN A 1 193 ? 4.137 26.328 -8.352 1 97.19 193 ASN A N 1
ATOM 1527 C CA . ASN A 1 193 ? 3.461 27.625 -8.492 1 97.19 193 ASN A CA 1
ATOM 1528 C C . ASN A 1 193 ? 2.156 27.656 -7.703 1 97.19 193 ASN A C 1
ATOM 1530 O O . ASN A 1 193 ? 1.77 28.703 -7.184 1 97.19 193 ASN A O 1
ATOM 1534 N N . GLU A 1 194 ? 1.492 26.562 -7.664 1 97.94 194 GLU A N 1
ATOM 1535 C CA . GLU A 1 194 ? 0.283 26.516 -6.848 1 97.94 194 GLU A CA 1
ATOM 1536 C C . GLU A 1 194 ? 0.593 26.812 -5.383 1 97.94 194 GLU A C 1
ATOM 1538 O O . GLU A 1 194 ? -0.133 27.562 -4.727 1 97.94 194 GLU A O 1
ATOM 1543 N N . ALA A 1 195 ? 1.631 26.203 -4.898 1 97.69 195 ALA A N 1
ATOM 1544 C CA . ALA A 1 195 ? 2.045 26.469 -3.521 1 97.69 195 ALA A CA 1
ATOM 1545 C C . ALA A 1 195 ? 2.402 27.938 -3.32 1 97.69 195 ALA A C 1
ATOM 1547 O O . ALA A 1 195 ? 1.967 28.562 -2.352 1 97.69 195 ALA A O 1
ATOM 1548 N N . LEU A 1 196 ? 3.123 28.5 -4.281 1 97.88 196 LEU A N 1
ATOM 1549 C CA . LEU A 1 196 ? 3.594 29.875 -4.188 1 97.88 196 LEU A CA 1
ATOM 1550 C C . LEU A 1 196 ? 2.428 30.859 -4.27 1 97.88 196 LEU A C 1
ATOM 1552 O O . LEU A 1 196 ? 2.449 31.906 -3.629 1 97.88 196 LEU A O 1
ATOM 1556 N N . ASN A 1 197 ? 1.486 30.484 -5.02 1 98 197 ASN A N 1
ATOM 1557 C CA . ASN A 1 197 ? 0.339 31.359 -5.203 1 98 197 ASN A CA 1
ATOM 1558 C C . ASN A 1 197 ? -0.628 31.281 -4.027 1 98 197 ASN A C 1
ATOM 1560 O O . ASN A 1 197 ? -1.555 32.094 -3.922 1 98 197 ASN A O 1
ATOM 1564 N N . ASN A 1 198 ? -0.405 30.328 -3.113 1 98.25 198 ASN A N 1
ATOM 1565 C CA . ASN A 1 198 ? -1.311 30.109 -1.991 1 98.25 198 ASN A CA 1
ATOM 1566 C C . ASN A 1 198 ? -0.553 30.031 -0.668 1 98.25 198 ASN A C 1
ATOM 1568 O O . ASN A 1 198 ? -0.923 29.25 0.217 1 98.25 198 ASN A O 1
ATOM 1572 N N . ILE A 1 199 ? 0.493 30.797 -0.546 1 97.44 199 ILE A N 1
ATOM 1573 C CA . ILE A 1 199 ? 1.411 30.734 0.586 1 97.44 199 ILE A CA 1
ATOM 1574 C C . ILE A 1 199 ? 0.629 30.875 1.892 1 97.44 199 ILE A C 1
ATOM 1576 O O . ILE A 1 199 ? 0.787 30.047 2.803 1 97.44 199 ILE A O 1
ATOM 1580 N N . HIS A 1 200 ? -0.242 31.812 1.972 1 97.56 200 HIS A N 1
ATOM 1581 C CA . HIS A 1 200 ? -0.992 32.062 3.199 1 97.56 200 HIS A CA 1
ATOM 1582 C C . HIS A 1 200 ? -2.062 31 3.412 1 97.56 200 HIS A C 1
ATOM 1584 O O . HIS A 1 200 ? -2.188 30.438 4.508 1 97.56 200 HIS A O 1
ATOM 1590 N N . LYS A 1 201 ? -2.766 30.703 2.377 1 97.75 201 LYS A N 1
ATOM 1591 C CA . LYS A 1 201 ? -3.867 29.734 2.439 1 97.75 201 LYS A CA 1
ATOM 1592 C C . LYS A 1 201 ? -3.363 28.344 2.805 1 97.75 201 LYS A C 1
ATOM 1594 O O . LYS A 1 201 ? -4.047 27.594 3.51 1 97.75 201 LYS A O 1
ATOM 1599 N N . TYR A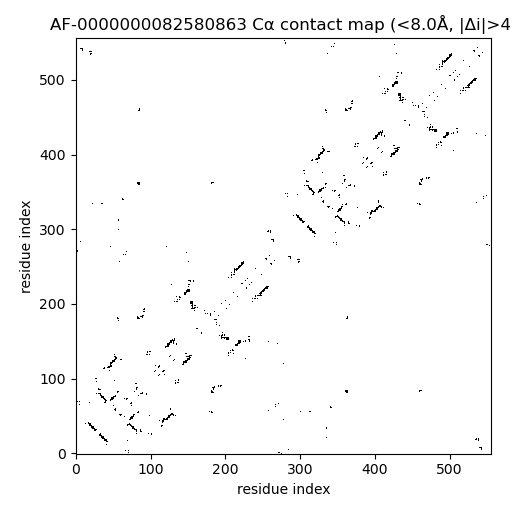 1 202 ? -2.156 28.031 2.357 1 98.25 202 TYR A N 1
ATOM 1600 C CA . TYR A 1 202 ? -1.644 26.688 2.535 1 98.25 202 TYR A CA 1
ATOM 1601 C C . TYR A 1 202 ? -0.727 26.609 3.75 1 98.25 202 TYR A C 1
ATOM 1603 O O . TYR A 1 202 ? -0.09 25.578 3.99 1 98.25 202 TYR A O 1
ATOM 1611 N N . ASN A 1 203 ? -0.625 27.672 4.5 1 98.38 203 ASN A N 1
ATOM 1612 C CA . ASN A 1 203 ? 0.202 27.641 5.699 1 98.38 203 ASN A CA 1
ATOM 1613 C C . ASN A 1 203 ? -0.602 27.188 6.922 1 98.38 203 ASN A C 1
ATOM 1615 O O . ASN A 1 203 ? -1.39 27.969 7.461 1 98.38 203 ASN A O 1
ATOM 1619 N N . ILE A 1 204 ? -0.371 26.016 7.379 1 98.06 204 ILE A N 1
ATOM 1620 C CA . ILE A 1 204 ? -1.137 25.359 8.43 1 98.06 204 ILE A CA 1
ATOM 1621 C C . ILE A 1 204 ? -1.05 26.172 9.719 1 98.06 204 ILE A C 1
ATOM 1623 O O . ILE A 1 204 ? -1.995 26.188 10.516 1 98.06 204 ILE A O 1
ATOM 1627 N N . ILE A 1 205 ? 0.016 26.891 9.883 1 98 205 ILE A N 1
ATOM 1628 C CA . ILE A 1 205 ? 0.252 27.672 11.102 1 98 205 ILE A CA 1
ATOM 1629 C C . ILE A 1 205 ? -0.846 28.719 11.258 1 98 205 ILE A C 1
ATOM 1631 O O . ILE A 1 205 ? -1.255 29.031 12.383 1 98 205 ILE A O 1
ATOM 1635 N N . ASN A 1 206 ? -1.372 29.172 10.164 1 97.81 206 ASN A N 1
ATOM 1636 C CA . ASN A 1 206 ? -2.396 30.203 10.18 1 97.81 206 ASN A CA 1
ATOM 1637 C C . ASN A 1 206 ? -3.715 29.688 10.75 1 97.81 206 ASN A C 1
ATOM 1639 O O . ASN A 1 206 ? -4.617 30.469 11.047 1 97.81 206 ASN A O 1
ATOM 1643 N N . TYR A 1 207 ? -3.803 28.422 10.961 1 97.38 207 TYR A N 1
ATOM 1644 C CA . TYR A 1 207 ? -5.035 27.812 11.453 1 97.38 207 TYR A CA 1
ATOM 1645 C C . TYR A 1 207 ? -4.844 27.25 12.852 1 97.38 207 TYR A C 1
ATOM 1647 O O . TYR A 1 207 ? -5.641 26.422 13.305 1 97.38 207 TYR A O 1
ATOM 1655 N N . ALA A 1 208 ? -3.82 27.625 13.5 1 97.5 208 ALA A N 1
ATOM 1656 C CA . ALA A 1 208 ? -3.469 27.094 14.812 1 97.5 208 ALA A CA 1
ATOM 1657 C C . ALA A 1 208 ? -4.602 27.312 15.812 1 97.5 208 ALA A C 1
ATOM 1659 O O . ALA A 1 208 ? -4.82 26.484 16.703 1 97.5 208 ALA A O 1
ATOM 1660 N N . ASP A 1 209 ? -5.336 28.422 15.688 1 96.31 209 ASP A N 1
ATOM 1661 C CA . ASP A 1 209 ? -6.441 28.703 16.594 1 96.31 209 ASP A CA 1
ATOM 1662 C C . ASP A 1 209 ? -7.52 27.625 16.516 1 96.31 209 ASP A C 1
ATOM 1664 O O . ASP A 1 209 ? -8.008 27.156 17.531 1 96.31 209 ASP A O 1
ATOM 1668 N N . ARG A 1 210 ? -7.859 27.25 15.352 1 95.69 210 ARG A N 1
ATOM 1669 C CA . ARG A 1 210 ? -8.883 26.219 15.141 1 95.69 210 ARG A CA 1
ATOM 1670 C C . ARG A 1 210 ? -8.336 24.844 15.484 1 95.69 210 ARG A C 1
ATOM 1672 O O . ARG A 1 210 ? -9.031 24.031 16.109 1 95.69 210 ARG A O 1
ATOM 1679 N N . LEU A 1 211 ? -7.117 24.578 15.102 1 96.75 211 LEU A N 1
ATOM 1680 C CA . LEU A 1 211 ? -6.5 23.266 15.312 1 96.75 211 LEU A CA 1
ATOM 1681 C C . LEU A 1 211 ? -6.281 23 16.797 1 96.75 211 LEU A C 1
ATOM 1683 O O . LEU A 1 211 ? -6.277 21.844 17.234 1 96.75 211 LEU A O 1
ATOM 1687 N N . SER A 1 212 ? -6.121 24.094 17.516 1 95.88 212 SER A N 1
ATOM 1688 C CA . SER A 1 212 ? -5.855 23.938 18.938 1 95.88 212 SER A CA 1
ATOM 1689 C C . SER A 1 212 ? -7.059 23.344 19.656 1 95.88 212 SER A C 1
ATOM 1691 O O . SER A 1 212 ? -6.941 22.891 20.812 1 95.88 212 SER A O 1
ATOM 1693 N N . LYS A 1 213 ? -8.188 23.312 19.016 1 93.69 213 LYS A N 1
ATOM 1694 C CA . LYS A 1 213 ? -9.414 22.812 19.609 1 93.69 213 LYS A CA 1
ATOM 1695 C C . LYS A 1 213 ? -9.633 21.344 19.266 1 93.69 213 LYS A C 1
ATOM 1697 O O . LYS A 1 213 ? -10.602 20.719 19.734 1 93.69 213 LYS A O 1
ATOM 1702 N N . VAL A 1 214 ? -8.812 20.781 18.453 1 93 214 VAL A N 1
ATOM 1703 C CA . VAL A 1 214 ? -8.898 19.391 18 1 93 214 VAL A CA 1
ATOM 1704 C C . VAL A 1 214 ? -7.805 18.562 18.672 1 93 214 VAL A C 1
ATOM 1706 O O . VAL A 1 214 ? -6.664 19.016 18.797 1 93 214 VAL A O 1
ATOM 1709 N N . PRO A 1 215 ? -8.156 17.375 19.266 1 96.06 215 PRO A N 1
ATOM 1710 C CA . PRO A 1 215 ? -7.062 16.5 19.703 1 96.06 215 PRO A CA 1
ATOM 1711 C C . PRO A 1 215 ? -6.102 16.156 18.562 1 96.06 215 PRO A C 1
ATOM 1713 O O . PRO A 1 215 ? -6.527 15.68 17.516 1 96.06 215 PRO A O 1
ATOM 1716 N N . LEU A 1 216 ? -4.809 16.422 18.75 1 97.44 216 LEU A N 1
ATOM 1717 C CA . LEU A 1 216 ? -3.818 16.281 17.672 1 97.44 216 LEU A CA 1
ATOM 1718 C C . LEU A 1 216 ? -2.639 15.438 18.141 1 97.44 216 LEU A C 1
ATOM 1720 O O . LEU A 1 216 ? -2.184 15.555 19.281 1 97.44 216 LEU A O 1
ATOM 1724 N N . LEU A 1 217 ? -2.244 14.562 17.297 1 98.69 217 LEU A N 1
ATOM 1725 C CA . LEU A 1 217 ? -0.933 13.93 17.391 1 98.69 217 LEU A CA 1
ATOM 1726 C C . LEU A 1 217 ? -0.053 14.32 16.219 1 98.69 217 LEU A C 1
ATOM 1728 O O . LEU A 1 217 ? -0.416 14.078 15.062 1 98.69 217 LEU A O 1
ATOM 1732 N N . LEU A 1 218 ? 1.033 14.969 16.469 1 98.81 218 LEU A N 1
ATOM 1733 C CA . LEU A 1 218 ? 2.016 15.32 15.453 1 98.81 218 LEU A CA 1
ATOM 1734 C C . LEU A 1 218 ? 3.279 14.477 15.602 1 98.81 218 LEU A C 1
ATOM 1736 O O . LEU A 1 218 ? 3.9 14.469 16.672 1 98.81 218 LEU A O 1
ATOM 1740 N N . ILE A 1 219 ? 3.641 13.781 14.562 1 98.88 219 ILE A N 1
ATOM 1741 C CA . ILE A 1 219 ? 4.801 12.898 14.594 1 98.88 219 ILE A CA 1
ATOM 1742 C C . ILE A 1 219 ? 5.844 13.375 13.586 1 98.88 219 ILE A C 1
ATOM 1744 O O . ILE A 1 219 ? 5.523 13.609 12.422 1 98.88 219 ILE A O 1
ATOM 1748 N N . GLY A 1 220 ? 7.047 13.617 14 1 98.62 220 GLY A N 1
ATOM 1749 C CA . GLY A 1 220 ? 8.148 14.023 13.133 1 98.62 220 GLY A CA 1
ATOM 1750 C C . GLY A 1 220 ? 9.328 13.078 13.188 1 98.62 220 GLY A C 1
ATOM 1751 O O . GLY A 1 220 ? 9.453 12.281 14.125 1 98.62 220 GLY A O 1
ATOM 1752 N N . GLY A 1 221 ? 10.086 13.031 12.141 1 98 221 GLY A N 1
ATOM 1753 C CA . GLY A 1 221 ? 11.32 12.273 12.055 1 98 221 GLY A CA 1
ATOM 1754 C C . GLY A 1 221 ? 12.562 13.148 12.008 1 98 221 GLY A C 1
ATOM 1755 O O . GLY A 1 221 ? 12.633 14.078 11.203 1 98 221 GLY A O 1
ATOM 1756 N N . THR A 1 222 ? 13.555 12.836 12.766 1 97.25 222 THR A N 1
ATOM 1757 C CA . THR A 1 222 ? 14.719 13.703 12.891 1 97.25 222 THR A CA 1
ATOM 1758 C C . THR A 1 222 ? 15.562 13.672 11.617 1 97.25 222 THR A C 1
ATOM 1760 O O . THR A 1 222 ? 16.297 14.617 11.328 1 97.25 222 THR A O 1
ATOM 1763 N N . ARG A 1 223 ? 15.477 12.586 10.891 1 96.38 223 ARG A N 1
ATOM 1764 C CA . ARG A 1 223 ? 16.281 12.453 9.68 1 96.38 223 ARG A CA 1
ATOM 1765 C C . ARG A 1 223 ? 15.414 12.633 8.43 1 96.38 223 ARG A C 1
ATOM 1767 O O . ARG A 1 223 ? 15.789 12.188 7.344 1 96.38 223 ARG A O 1
ATOM 1774 N N . ASP A 1 224 ? 14.305 13.266 8.641 1 97 224 ASP A N 1
ATOM 1775 C CA . ASP A 1 224 ? 13.406 13.531 7.52 1 97 224 ASP A CA 1
ATOM 1776 C C . ASP A 1 224 ? 13.938 14.664 6.645 1 97 224 ASP A C 1
ATOM 1778 O O . ASP A 1 224 ? 13.922 15.828 7.043 1 97 224 ASP A O 1
ATOM 1782 N N . LYS A 1 225 ? 14.328 14.352 5.438 1 94.25 225 LYS A N 1
ATOM 1783 C CA . LYS A 1 225 ? 14.883 15.344 4.52 1 94.25 225 LYS A CA 1
ATOM 1784 C C . LYS A 1 225 ? 13.797 15.914 3.605 1 94.25 225 LYS A C 1
ATOM 1786 O O . LYS A 1 225 ? 13.984 16.969 2.996 1 94.25 225 LYS A O 1
ATOM 1791 N N . ASP A 1 226 ? 12.734 15.156 3.49 1 93.38 226 ASP A N 1
ATOM 1792 C CA . ASP A 1 226 ? 11.641 15.594 2.629 1 93.38 226 ASP A CA 1
ATOM 1793 C C . ASP A 1 226 ? 10.781 16.641 3.33 1 93.38 226 ASP A C 1
ATOM 1795 O O . ASP A 1 226 ? 10.336 17.609 2.703 1 93.38 226 ASP A O 1
ATOM 1799 N N . ALA A 1 227 ? 10.508 16.438 4.586 1 96.06 227 ALA A N 1
ATOM 1800 C CA . ALA A 1 227 ? 9.805 17.375 5.465 1 96.06 227 ALA A CA 1
ATOM 1801 C C . ALA A 1 227 ? 10.594 17.625 6.742 1 96.06 227 ALA A C 1
ATOM 1803 O O . ALA A 1 227 ? 10.188 17.219 7.832 1 96.06 227 ALA A O 1
ATOM 1804 N N . PRO A 1 228 ? 11.602 18.391 6.586 1 97.38 228 PRO A N 1
ATOM 1805 C CA . PRO A 1 228 ? 12.438 18.656 7.762 1 97.38 228 PRO A CA 1
ATOM 1806 C C . PRO A 1 228 ? 11.648 19.234 8.93 1 97.38 228 PRO A C 1
ATOM 1808 O O . PRO A 1 228 ? 10.844 20.141 8.75 1 97.38 228 PRO A O 1
ATOM 1811 N N . ILE A 1 229 ? 11.914 18.703 10.094 1 97.81 229 ILE A N 1
ATOM 1812 C CA . ILE A 1 229 ? 11.086 19.031 11.258 1 97.81 229 ILE A CA 1
ATOM 1813 C C . ILE A 1 229 ? 11.227 20.516 11.586 1 97.81 229 ILE A C 1
ATOM 1815 O O . ILE A 1 229 ? 10.289 21.125 12.086 1 97.81 229 ILE A O 1
ATOM 1819 N N . ASN A 1 230 ? 12.375 21.141 11.266 1 97.25 230 ASN A N 1
ATOM 1820 C CA . ASN A 1 230 ? 12.594 22.547 11.586 1 97.25 230 ASN A CA 1
ATOM 1821 C C . ASN A 1 230 ? 11.719 23.469 10.742 1 97.25 230 ASN A C 1
ATOM 1823 O O . ASN A 1 230 ? 11.453 24.609 11.125 1 97.25 230 ASN A O 1
ATOM 1827 N N . ILE A 1 231 ? 11.258 22.953 9.633 1 96.44 231 ILE A N 1
ATOM 1828 C CA . ILE A 1 231 ? 10.438 23.75 8.727 1 96.44 231 ILE A CA 1
ATOM 1829 C C . ILE A 1 231 ? 8.969 23.375 8.906 1 96.44 231 ILE A C 1
ATOM 1831 O O . ILE A 1 231 ? 8.109 24.266 9.031 1 96.44 231 ILE A O 1
ATOM 1835 N N . HIS A 1 232 ? 8.688 22.141 9.031 1 98 232 HIS A N 1
ATOM 1836 C CA . HIS A 1 232 ? 7.324 21.672 8.82 1 98 232 HIS A CA 1
ATOM 1837 C C . HIS A 1 232 ? 6.68 21.25 10.141 1 98 232 HIS A C 1
ATOM 1839 O O . HIS A 1 232 ? 5.453 21.188 10.242 1 98 232 HIS A O 1
ATOM 1845 N N . HIS A 1 233 ? 7.449 20.891 11.094 1 98.31 233 HIS A N 1
ATOM 1846 C CA . HIS A 1 233 ? 6.91 20.281 12.305 1 98.31 233 HIS A CA 1
ATOM 1847 C C . HIS A 1 233 ? 7.016 21.234 13.492 1 98.31 233 HIS A C 1
ATOM 1849 O O . HIS A 1 233 ? 6.004 21.609 14.086 1 98.31 233 HIS A O 1
ATOM 1855 N N . ILE A 1 234 ? 8.172 21.734 13.812 1 98.19 234 ILE A N 1
ATOM 1856 C CA . ILE A 1 234 ? 8.469 22.469 15.031 1 98.19 234 ILE A CA 1
ATOM 1857 C C . ILE A 1 234 ? 7.688 23.781 15.039 1 98.19 234 ILE A C 1
ATOM 1859 O O . ILE A 1 234 ? 7.043 24.125 16.047 1 98.19 234 ILE A O 1
ATOM 1863 N N . PRO A 1 235 ? 7.668 24.562 13.938 1 98.19 235 PRO A N 1
ATOM 1864 C CA . PRO A 1 235 ? 6.906 25.812 13.961 1 98.19 235 PRO A CA 1
ATOM 1865 C C . PRO A 1 235 ? 5.422 25.594 14.227 1 98.19 235 PRO A C 1
ATOM 1867 O O . PRO A 1 235 ? 4.789 26.391 14.93 1 98.19 235 PRO A O 1
ATOM 1870 N N . LEU A 1 236 ? 4.871 24.547 13.672 1 98.19 236 LEU A N 1
ATOM 1871 C CA . LEU A 1 236 ? 3.461 24.266 13.906 1 98.19 236 LEU A CA 1
ATOM 1872 C C . LEU A 1 236 ? 3.215 23.906 15.367 1 98.19 236 LEU A C 1
ATOM 1874 O O . LEU A 1 236 ? 2.264 24.391 15.977 1 98.19 236 LEU A O 1
ATOM 1878 N N . VAL A 1 237 ? 4.051 23.031 15.914 1 98.44 237 VAL A N 1
ATOM 1879 C CA . VAL A 1 237 ? 3.934 22.641 17.312 1 98.44 237 VAL A CA 1
ATOM 1880 C C . VAL A 1 237 ? 3.992 23.875 18.203 1 98.44 237 VAL A C 1
ATOM 1882 O O . VAL A 1 237 ? 3.18 24.031 19.125 1 98.44 237 VAL A O 1
ATOM 1885 N N . ASN A 1 238 ? 4.926 24.75 17.938 1 98.31 238 ASN A N 1
ATOM 1886 C CA . ASN A 1 238 ? 5.062 25.984 18.703 1 98.31 238 ASN A CA 1
ATOM 1887 C C . ASN A 1 238 ? 3.809 26.844 18.609 1 98.31 238 ASN A C 1
ATOM 1889 O O . ASN A 1 238 ? 3.332 27.375 19.625 1 98.31 238 ASN A O 1
ATOM 1893 N N . ALA A 1 239 ? 3.293 27 17.422 1 98.25 239 ALA A N 1
ATOM 1894 C CA . ALA A 1 239 ? 2.09 27.797 17.219 1 98.25 239 ALA A CA 1
ATOM 1895 C C . ALA A 1 239 ? 0.909 27.219 18 1 98.25 239 ALA A C 1
ATOM 1897 O O . ALA A 1 239 ? 0.116 27.969 18.578 1 98.25 239 ALA A O 1
ATOM 1898 N N . LEU A 1 240 ? 0.798 25.938 18.016 1 98.31 240 LEU A N 1
ATOM 1899 C CA . LEU A 1 240 ? -0.298 25.266 18.703 1 98.31 240 LEU A CA 1
ATOM 1900 C C . LEU A 1 240 ? -0.157 25.422 20.219 1 98.31 240 LEU A C 1
ATOM 1902 O O . LEU A 1 240 ? -1.146 25.656 20.922 1 98.31 240 LEU A O 1
ATOM 1906 N N . LYS A 1 241 ? 1.036 25.297 20.656 1 97.69 241 LYS A N 1
ATOM 1907 C CA . LYS A 1 241 ? 1.286 25.5 22.094 1 97.69 241 LYS A CA 1
ATOM 1908 C C . LYS A 1 241 ? 0.947 26.922 22.516 1 97.69 241 LYS A C 1
ATOM 1910 O O . LYS A 1 241 ? 0.409 27.141 23.594 1 97.69 241 LYS A O 1
ATOM 1915 N N . GLU A 1 242 ? 1.259 27.812 21.703 1 97.69 242 GLU A N 1
ATOM 1916 C CA . GLU A 1 242 ? 0.941 29.203 21.969 1 97.69 242 GLU A CA 1
ATOM 1917 C C . GLU A 1 242 ? -0.565 29.422 22.078 1 97.69 242 GLU A C 1
ATOM 1919 O O . GLU A 1 242 ? -1.021 30.312 22.797 1 97.69 242 GLU A O 1
ATOM 1924 N N . LYS A 1 243 ? -1.311 28.609 21.375 1 97.31 243 LYS A N 1
ATOM 1925 C CA . LYS A 1 243 ? -2.768 28.703 21.406 1 97.31 243 LYS A CA 1
ATOM 1926 C C . LYS A 1 243 ? -3.342 27.812 22.516 1 97.31 243 LYS A C 1
ATOM 1928 O O . LYS A 1 243 ? -4.551 27.594 22.562 1 97.31 243 LYS A O 1
ATOM 1933 N N . ASN A 1 244 ? -2.525 27.25 23.359 1 95.31 244 ASN A N 1
ATOM 1934 C CA . ASN A 1 244 ? -2.902 26.422 24.484 1 95.31 244 ASN A CA 1
ATOM 1935 C C . ASN A 1 244 ? -3.674 25.172 24.047 1 95.31 244 ASN A C 1
ATOM 1937 O O . ASN A 1 244 ? -4.742 24.875 24.578 1 95.31 244 ASN A O 1
ATOM 1941 N N . ALA A 1 245 ? -3.168 24.594 22.969 1 93.12 245 ALA A N 1
ATOM 1942 C CA . ALA A 1 245 ? -3.744 23.328 22.531 1 93.12 245 ALA A CA 1
ATOM 1943 C C . ALA A 1 245 ? -3.562 22.234 23.578 1 93.12 245 ALA A C 1
ATOM 1945 O O . ALA A 1 245 ? -2.561 21.516 23.578 1 93.12 245 ALA A O 1
ATOM 1946 N N . SER A 1 246 ? -4.512 21.953 24.375 1 87.75 246 SER A N 1
ATOM 1947 C CA . SER A 1 246 ? -4.391 21.094 25.547 1 87.75 246 SER A CA 1
ATOM 1948 C C . SER A 1 246 ? -4.355 19.625 25.141 1 87.75 246 SER A C 1
ATOM 1950 O O . SER A 1 246 ? -3.818 18.781 25.875 1 87.75 246 SER A O 1
ATOM 1952 N N . ALA A 1 247 ? -4.898 19.328 24 1 93.5 247 ALA A N 1
ATOM 1953 C CA . ALA A 1 247 ? -4.961 17.938 23.594 1 93.5 247 ALA A CA 1
ATOM 1954 C C . ALA A 1 247 ? -3.932 17.641 22.516 1 93.5 247 ALA A C 1
ATOM 1956 O O . ALA A 1 247 ? -4.094 16.688 21.734 1 93.5 247 ALA A O 1
ATOM 1957 N N . LEU A 1 248 ? -2.869 18.469 22.422 1 97.06 248 LEU A N 1
ATOM 1958 C CA . LEU A 1 248 ? -1.768 18.234 21.484 1 97.06 248 LEU A CA 1
ATOM 1959 C C . LEU A 1 248 ? -0.745 17.281 22.078 1 97.06 248 LEU A C 1
ATOM 1961 O O . LEU A 1 248 ? -0.32 17.438 23.234 1 97.06 248 LEU A O 1
ATOM 1965 N N . GLU A 1 249 ? -0.399 16.266 21.375 1 98.12 249 GLU A N 1
ATOM 1966 C CA . GLU A 1 249 ? 0.746 15.406 21.688 1 98.12 249 GLU A CA 1
ATOM 1967 C C . GLU A 1 249 ? 1.739 15.383 20.531 1 98.12 249 GLU A C 1
ATOM 1969 O O . GLU A 1 249 ? 1.345 15.445 19.359 1 98.12 249 GLU A O 1
ATOM 1974 N N . GLU A 1 250 ? 2.994 15.344 20.906 1 98.38 250 GLU A N 1
ATOM 1975 C CA . GLU A 1 250 ? 4.09 15.312 19.938 1 98.38 250 GLU A CA 1
ATOM 1976 C C . GLU A 1 250 ? 4.965 14.078 20.141 1 98.38 250 GLU A C 1
ATOM 1978 O O . GLU A 1 250 ? 5.273 13.711 21.281 1 98.38 250 GLU A O 1
ATOM 1983 N N . VAL A 1 251 ? 5.309 13.438 19.094 1 98.56 251 VAL A N 1
ATOM 1984 C CA . VAL A 1 251 ? 6.27 12.344 19.094 1 98.56 251 VAL A CA 1
ATOM 1985 C C . VAL A 1 251 ? 7.359 12.602 18.062 1 98.56 251 VAL A C 1
ATOM 1987 O O . VAL A 1 251 ? 7.062 12.898 16.906 1 98.56 251 VAL A O 1
ATOM 1990 N N . ILE A 1 252 ? 8.578 12.555 18.438 1 98.38 252 ILE A N 1
ATOM 1991 C CA . ILE A 1 252 ? 9.727 12.68 17.531 1 98.38 252 ILE A CA 1
ATOM 1992 C C . ILE A 1 252 ? 10.5 11.367 17.516 1 98.38 252 ILE A C 1
ATOM 1994 O O . ILE A 1 252 ? 10.883 10.836 18.562 1 98.38 252 ILE A O 1
ATOM 1998 N N . LEU A 1 253 ? 10.68 10.805 16.344 1 97.56 253 LEU A N 1
ATOM 1999 C CA . LEU A 1 253 ? 11.422 9.562 16.172 1 97.56 253 LEU A CA 1
ATOM 2000 C C . LEU A 1 253 ? 12.695 9.797 15.359 1 97.56 253 LEU A C 1
ATOM 2002 O O . LEU A 1 253 ? 12.719 10.648 14.461 1 97.56 253 LEU A O 1
ATOM 2006 N N . ASP A 1 254 ? 13.734 9.078 15.664 1 95.94 254 ASP A N 1
ATOM 2007 C CA . ASP A 1 254 ? 14.961 9.109 14.875 1 95.94 254 ASP A CA 1
ATOM 2008 C C . ASP A 1 254 ? 14.812 8.266 13.602 1 95.94 254 ASP A C 1
ATOM 2010 O O . ASP A 1 254 ? 15.297 7.133 13.547 1 95.94 254 ASP A O 1
ATOM 2014 N N . SER A 1 255 ? 14.281 8.891 12.625 1 96.62 255 SER A N 1
ATOM 2015 C CA . SER A 1 255 ? 14.008 8.164 11.391 1 96.62 255 SER A CA 1
ATOM 2016 C C . SER A 1 255 ? 13.836 9.117 10.211 1 96.62 255 SER A C 1
ATOM 2018 O O . SER A 1 255 ? 13.914 10.336 10.375 1 96.62 255 SER A O 1
ATOM 2020 N N . ASP A 1 256 ? 13.75 8.508 9.031 1 96.31 256 ASP A N 1
ATOM 2021 C CA . ASP A 1 256 ? 13.578 9.266 7.797 1 96.31 256 ASP A CA 1
ATOM 2022 C C . ASP A 1 256 ? 12.109 9.609 7.562 1 96.31 256 ASP A C 1
ATOM 2024 O O . ASP A 1 256 ? 11.281 9.469 8.469 1 96.31 256 ASP A O 1
ATOM 2028 N N . HIS A 1 257 ? 11.781 10.164 6.41 1 96.56 257 HIS A N 1
ATOM 2029 C CA . HIS A 1 257 ? 10.445 10.656 6.059 1 96.56 257 HIS A CA 1
ATOM 2030 C C . HIS A 1 257 ? 9.414 9.539 6.148 1 96.56 257 HIS A C 1
ATOM 2032 O O . HIS A 1 257 ? 8.289 9.766 6.605 1 96.56 257 HIS A O 1
ATOM 2038 N N . ALA A 1 258 ? 9.734 8.375 5.77 1 96.62 258 ALA A N 1
ATOM 2039 C CA . ALA A 1 258 ? 8.812 7.238 5.742 1 96.62 258 ALA A CA 1
ATOM 2040 C C . ALA A 1 258 ? 8.898 6.43 7.035 1 96.62 258 ALA A C 1
ATOM 2042 O O . ALA A 1 258 ? 8.18 5.449 7.207 1 96.62 258 ALA A O 1
ATOM 2043 N N . PHE A 1 259 ? 9.789 6.836 7.898 1 97.31 259 PHE A N 1
ATOM 2044 C CA . PHE A 1 259 ? 10.062 6.105 9.133 1 97.31 259 PHE A CA 1
ATOM 2045 C C . PHE A 1 259 ? 10.477 4.672 8.828 1 97.31 259 PHE A C 1
ATOM 2047 O O . PHE A 1 259 ? 10.008 3.734 9.477 1 97.31 259 PHE A O 1
ATOM 2054 N N . SER A 1 260 ? 11.359 4.543 7.879 1 96.62 260 SER A N 1
ATOM 2055 C CA . SER A 1 260 ? 11.734 3.26 7.301 1 96.62 260 SER A CA 1
ATOM 2056 C C . SER A 1 260 ? 12.32 2.328 8.359 1 96.62 260 SER A C 1
ATOM 2058 O O . SER A 1 260 ? 12.195 1.105 8.25 1 96.62 260 SER A O 1
ATOM 2060 N N . ASP A 1 261 ? 12.961 2.879 9.375 1 96.19 261 ASP A N 1
ATOM 2061 C CA . ASP A 1 261 ? 13.602 2.035 10.383 1 96.19 261 ASP A CA 1
ATOM 2062 C C . ASP A 1 261 ? 12.898 2.164 11.727 1 96.19 261 ASP A C 1
ATOM 2064 O O . ASP A 1 261 ? 13.43 1.738 12.758 1 96.19 261 ASP A O 1
ATOM 2068 N N . ARG A 1 262 ? 11.703 2.764 11.758 1 97.25 262 ARG A N 1
ATOM 2069 C CA . ARG A 1 262 ? 10.945 2.93 12.992 1 97.25 262 ARG A CA 1
ATOM 2070 C C . ARG A 1 262 ? 9.453 2.715 12.758 1 97.25 262 ARG A C 1
ATOM 2072 O O . ARG A 1 262 ? 8.625 3.475 13.258 1 97.25 262 ARG A O 1
ATOM 2079 N N . ARG A 1 263 ? 9.141 1.788 11.953 1 96.88 263 ARG A N 1
ATOM 2080 C CA . ARG A 1 263 ? 7.738 1.557 11.602 1 96.88 263 ARG A CA 1
ATOM 2081 C C . ARG A 1 263 ? 6.941 1.105 12.82 1 96.88 263 ARG A C 1
ATOM 2083 O O . ARG A 1 263 ? 5.812 1.557 13.031 1 96.88 263 ARG A O 1
ATOM 2090 N N . ILE A 1 264 ? 7.531 0.2 13.633 1 96.56 264 ILE A N 1
ATOM 2091 C CA . ILE A 1 264 ? 6.824 -0.322 14.797 1 96.56 264 ILE A CA 1
ATOM 2092 C C . ILE A 1 264 ? 6.629 0.791 15.828 1 96.56 264 ILE A C 1
ATOM 2094 O O . ILE A 1 264 ? 5.551 0.928 16.406 1 96.56 264 ILE A O 1
ATOM 2098 N N . SER A 1 265 ? 7.668 1.61 16.016 1 97.12 265 SER A N 1
ATOM 2099 C CA . SER A 1 265 ? 7.555 2.746 16.938 1 97.12 265 SER A CA 1
ATOM 2100 C C . SER A 1 265 ? 6.461 3.707 16.484 1 97.12 265 SER A C 1
ATOM 2102 O O . SER A 1 265 ? 5.699 4.219 17.312 1 97.12 265 SER A O 1
ATOM 2104 N N . LEU A 1 266 ? 6.402 3.943 15.195 1 98 266 LEU A N 1
ATOM 2105 C CA . LEU A 1 266 ? 5.371 4.812 14.641 1 98 266 LEU A CA 1
ATOM 2106 C C . LEU A 1 266 ? 3.98 4.254 14.914 1 98 266 LEU A C 1
ATOM 2108 O O . LEU A 1 266 ? 3.098 4.977 15.383 1 98 266 LEU A O 1
ATOM 2112 N N . ILE A 1 267 ? 3.797 2.982 14.672 1 97.56 267 ILE A N 1
ATOM 2113 C CA . ILE A 1 267 ? 2.514 2.312 14.859 1 97.56 267 ILE A CA 1
ATOM 2114 C C . ILE A 1 267 ? 2.115 2.355 16.328 1 97.56 267 ILE A C 1
ATOM 2116 O O . ILE A 1 267 ? 0.972 2.682 16.656 1 97.56 267 ILE A O 1
ATOM 2120 N N . GLN A 1 268 ? 3.064 2.098 17.172 1 96.88 268 GLN A N 1
ATOM 2121 C CA . GLN A 1 268 ? 2.791 2.113 18.594 1 96.88 268 GLN A CA 1
ATOM 2122 C C . GLN A 1 268 ? 2.395 3.51 19.078 1 96.88 268 GLN A C 1
ATOM 2124 O O . GLN A 1 268 ? 1.501 3.658 19.906 1 96.88 268 GLN A O 1
ATOM 2129 N N . ALA A 1 269 ? 3.035 4.527 18.547 1 97.31 269 ALA A N 1
ATOM 2130 C CA . ALA A 1 269 ? 2.711 5.906 18.906 1 97.31 269 ALA A CA 1
ATOM 2131 C C . ALA A 1 269 ? 1.275 6.25 18.531 1 97.31 269 ALA A C 1
ATOM 2133 O O . ALA A 1 269 ? 0.525 6.809 19.328 1 97.31 269 ALA A O 1
ATOM 2134 N N . VAL A 1 270 ? 0.898 5.883 17.312 1 97.81 270 VAL A N 1
ATOM 2135 C CA . VAL A 1 270 ? -0.436 6.195 16.812 1 97.81 270 VAL A CA 1
ATOM 2136 C C . VAL A 1 270 ? -1.482 5.418 17.609 1 97.81 270 VAL A C 1
ATOM 2138 O O . VAL A 1 270 ? -2.469 5.996 18.078 1 97.81 270 VAL A O 1
ATOM 2141 N N . VAL A 1 271 ? -1.229 4.125 17.859 1 96.31 271 VAL A N 1
ATOM 2142 C CA . VAL A 1 271 ? -2.191 3.25 18.516 1 96.31 271 VAL A CA 1
ATOM 2143 C C . VAL A 1 271 ? -2.371 3.682 19.969 1 96.31 271 VAL A C 1
ATOM 2145 O O . VAL A 1 271 ? -3.498 3.783 20.453 1 96.31 271 VAL A O 1
ATOM 2148 N N . SER A 1 272 ? -1.251 3.943 20.656 1 95.19 272 SER A N 1
ATOM 2149 C CA . SER A 1 272 ? -1.325 4.375 22.047 1 95.19 272 SER A CA 1
ATOM 2150 C C . SER A 1 272 ? -2.105 5.676 22.172 1 95.19 272 SER A C 1
ATOM 2152 O O . SER A 1 272 ? -2.893 5.84 23.109 1 95.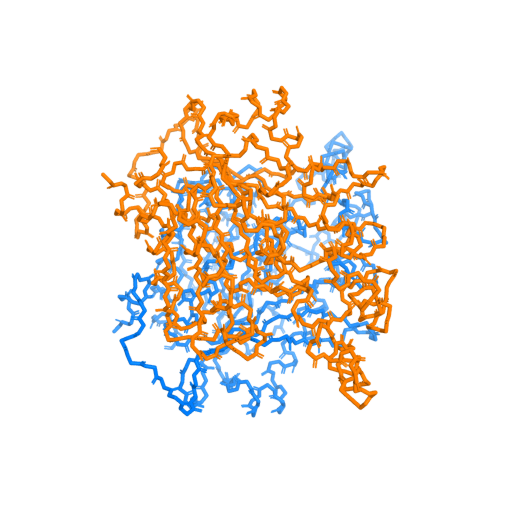19 272 SER A O 1
ATOM 2154 N N . TRP A 1 273 ? -1.888 6.539 21.266 1 96.31 273 TRP A N 1
ATOM 2155 C CA . TRP A 1 273 ? -2.572 7.828 21.297 1 96.31 273 TRP A CA 1
ATOM 2156 C C . TRP A 1 273 ? -4.066 7.656 21.047 1 96.31 273 TRP A C 1
ATOM 2158 O O . TRP A 1 273 ? -4.895 8.258 21.734 1 96.31 273 TRP A O 1
ATOM 2168 N N . LEU A 1 274 ? -4.438 6.875 20.031 1 94.5 274 LEU A N 1
ATOM 2169 C CA . LEU A 1 274 ? -5.836 6.645 19.703 1 94.5 274 LEU A CA 1
ATOM 2170 C C . LEU A 1 274 ? -6.59 6.043 20.875 1 94.5 274 LEU A C 1
ATOM 2172 O O . LEU A 1 274 ? -7.75 6.387 21.125 1 94.5 274 LEU A O 1
ATOM 2176 N N . GLU A 1 275 ? -5.941 5.18 21.578 1 88.25 275 GLU A N 1
ATOM 2177 C CA . GLU A 1 275 ? -6.582 4.523 22.719 1 88.25 275 GLU A CA 1
ATOM 2178 C C . GLU A 1 275 ? -6.914 5.52 23.812 1 88.25 275 GLU A C 1
ATOM 2180 O O . GLU A 1 275 ? -7.887 5.34 24.562 1 88.25 275 GLU A O 1
ATOM 2185 N N . ARG A 1 276 ? -6.172 6.559 23.859 1 87.56 276 ARG A N 1
ATOM 2186 C CA . ARG A 1 276 ? -6.402 7.566 24.891 1 87.56 276 ARG A CA 1
ATOM 2187 C C . ARG A 1 276 ? -7.434 8.594 24.438 1 87.56 276 ARG A C 1
ATOM 2189 O O . ARG A 1 276 ? -8.039 9.281 25.25 1 87.56 276 ARG A O 1
ATOM 2196 N N . HIS A 1 277 ? -7.621 8.773 23.219 1 80.81 277 HIS A N 1
ATOM 2197 C CA . HIS A 1 277 ? -8.453 9.859 22.734 1 80.81 277 HIS A CA 1
ATOM 2198 C C . HIS A 1 277 ? -9.719 9.328 22.062 1 80.81 277 HIS A C 1
ATOM 2200 O O . HIS A 1 277 ? -10.555 10.109 21.594 1 80.81 277 HIS A O 1
ATOM 2206 N N . GLN A 1 278 ? -9.859 8.023 21.891 1 71.69 278 GLN A N 1
ATOM 2207 C CA . GLN A 1 278 ? -11.109 7.508 21.328 1 71.69 278 GLN A CA 1
ATOM 2208 C C . GLN A 1 278 ? -12.086 7.125 22.438 1 71.69 278 GLN A C 1
ATOM 2210 O O . GLN A 1 278 ? -11.68 6.746 23.531 1 71.69 278 GLN A O 1
ATOM 2215 N N . MET B 1 1 ? 17.641 -15.781 14.406 1 50.91 1 MET B N 1
ATOM 2216 C CA . MET B 1 1 ? 16.406 -15.641 13.633 1 50.91 1 MET B CA 1
ATOM 2217 C C . MET B 1 1 ? 15.727 -14.305 13.93 1 50.91 1 MET B C 1
ATOM 2219 O O . MET B 1 1 ? 15.57 -13.93 15.094 1 50.91 1 MET B O 1
ATOM 2223 N N . ARG B 1 2 ? 15.766 -13.461 12.977 1 71.25 2 ARG B N 1
ATOM 2224 C CA . ARG B 1 2 ? 15.375 -12.07 13.172 1 71.25 2 ARG B CA 1
ATOM 2225 C C . ARG B 1 2 ? 13.859 -11.93 13.234 1 71.25 2 ARG B C 1
ATOM 2227 O O . ARG B 1 2 ? 13.305 -10.906 12.82 1 71.25 2 ARG B O 1
ATOM 2234 N N . TYR B 1 3 ? 13.25 -13.109 13.867 1 73.88 3 TYR B N 1
ATOM 2235 C CA . TYR B 1 3 ? 11.805 -13.227 13.961 1 73.88 3 TYR B CA 1
ATOM 2236 C C . TYR B 1 3 ? 11.227 -12.164 14.883 1 73.88 3 TYR B C 1
ATOM 2238 O O . TYR B 1 3 ? 10.109 -11.68 14.664 1 73.88 3 TYR B O 1
ATOM 2246 N N . ASP B 1 4 ? 12 -11.797 15.75 1 83.5 4 ASP B N 1
ATOM 2247 C CA . ASP B 1 4 ? 11.555 -10.766 16.688 1 83.5 4 ASP B CA 1
ATOM 2248 C C . ASP B 1 4 ? 11.312 -9.445 15.953 1 83.5 4 ASP B C 1
ATOM 2250 O O . ASP B 1 4 ? 10.523 -8.617 16.406 1 83.5 4 ASP B O 1
ATOM 2254 N N . LEU B 1 5 ? 11.883 -9.352 14.805 1 86.38 5 LEU B N 1
ATOM 2255 C CA . LEU B 1 5 ? 11.82 -8.102 14.055 1 86.38 5 LEU B CA 1
ATOM 2256 C C . LEU B 1 5 ? 10.516 -8 13.273 1 86.38 5 LEU B C 1
ATOM 2258 O O . LEU B 1 5 ? 10.219 -6.961 12.68 1 86.38 5 LEU B O 1
ATOM 2262 N N . ILE B 1 6 ? 9.727 -9.008 13.398 1 88.5 6 ILE B N 1
ATOM 2263 C CA . ILE B 1 6 ? 8.352 -8.883 12.906 1 88.5 6 ILE B CA 1
ATOM 2264 C C . ILE B 1 6 ? 7.598 -7.867 13.758 1 88.5 6 ILE B C 1
ATOM 2266 O O . ILE B 1 6 ? 6.742 -7.141 13.25 1 88.5 6 ILE B O 1
ATOM 2270 N N . PHE B 1 7 ? 8.117 -7.73 15.055 1 90.44 7 PHE B N 1
ATOM 2271 C CA . PHE B 1 7 ? 7.262 -7.008 15.992 1 90.44 7 PHE B CA 1
ATOM 2272 C C . PHE B 1 7 ? 8.016 -5.859 16.641 1 90.44 7 PHE B C 1
ATOM 2274 O O . PHE B 1 7 ? 7.469 -5.145 17.484 1 90.44 7 PHE B O 1
ATOM 2281 N N . LYS B 1 8 ? 9.258 -5.707 16.312 1 92.62 8 LYS B N 1
ATOM 2282 C CA . LYS B 1 8 ? 10.047 -4.625 16.891 1 92.62 8 LYS B CA 1
ATOM 2283 C C . LYS B 1 8 ? 10.977 -4.008 15.859 1 92.62 8 LYS B C 1
ATOM 2285 O O . LYS B 1 8 ? 11.398 -4.68 14.922 1 92.62 8 LYS B O 1
ATOM 2290 N N . ASP B 1 9 ? 11.219 -2.756 16.047 1 94.38 9 ASP B N 1
ATOM 2291 C CA . ASP B 1 9 ? 12.258 -2.109 15.25 1 94.38 9 ASP B CA 1
ATOM 2292 C C . ASP B 1 9 ? 13.648 -2.553 15.695 1 94.38 9 ASP B C 1
ATOM 2294 O O . ASP B 1 9 ? 13.844 -2.92 16.859 1 94.38 9 ASP B O 1
ATOM 2298 N N . GLU B 1 10 ? 14.555 -2.52 14.719 1 90.81 10 GLU B N 1
ATOM 2299 C CA . GLU B 1 10 ? 15.938 -2.703 15.156 1 90.81 10 GLU B CA 1
ATOM 2300 C C . GLU B 1 10 ? 16.359 -1.633 16.156 1 90.81 10 GLU B C 1
ATOM 2302 O O . GLU B 1 10 ? 15.984 -0.465 16.016 1 90.81 10 GLU B O 1
ATOM 2307 N N . LEU B 1 11 ? 17.062 -2.078 17.156 1 86.75 11 LEU B N 1
ATOM 2308 C CA . LEU B 1 11 ? 17.438 -1.161 18.219 1 86.75 11 LEU B CA 1
ATOM 2309 C C . LEU B 1 11 ? 18.391 -0.087 17.703 1 86.75 11 LEU B C 1
ATOM 2311 O O . LEU B 1 11 ? 18.172 1.104 17.953 1 86.75 11 LEU B O 1
ATOM 2315 N N . GLU B 1 12 ? 19.391 -0.614 16.922 1 90.69 12 GLU B N 1
ATOM 2316 C CA . GLU B 1 12 ? 20.391 0.324 16.438 1 90.69 12 GLU B CA 1
ATOM 2317 C C . GLU B 1 12 ? 20.172 0.628 14.953 1 90.69 12 GLU B C 1
ATOM 2319 O O . GLU B 1 12 ? 19.906 -0.278 14.156 1 90.69 12 GLU B O 1
ATOM 2324 N N . VAL B 1 13 ? 20.25 1.859 14.641 1 91.56 13 VAL B N 1
ATOM 2325 C CA . VAL B 1 13 ? 20.156 2.305 13.25 1 91.56 13 VAL B CA 1
ATOM 2326 C C . VAL B 1 13 ? 21.547 2.359 12.633 1 91.56 13 VAL B C 1
ATOM 2328 O O . VAL B 1 13 ? 22.469 2.914 13.227 1 91.56 13 VAL B O 1
ATOM 2331 N N . ASP B 1 14 ? 21.766 1.686 11.547 1 93.88 14 ASP B N 1
ATOM 2332 C CA . ASP B 1 14 ? 22.984 1.869 10.773 1 93.88 14 ASP B CA 1
ATOM 2333 C C . ASP B 1 14 ? 23 3.227 10.07 1 93.88 14 ASP B C 1
ATOM 2335 O O . ASP B 1 14 ? 22.422 3.379 8.992 1 93.88 14 ASP B O 1
ATOM 2339 N N . LYS B 1 15 ? 23.734 4.125 10.625 1 91.25 15 LYS B N 1
ATOM 2340 C CA . LYS B 1 15 ? 23.703 5.5 10.141 1 91.25 15 LYS B CA 1
ATOM 2341 C C . LYS B 1 15 ? 24.391 5.625 8.781 1 91.25 15 LYS B C 1
ATOM 2343 O O . LYS B 1 15 ? 24.125 6.562 8.031 1 91.25 15 LYS B O 1
ATOM 2348 N N . LYS B 1 16 ? 25.312 4.68 8.531 1 94.31 16 LYS B N 1
ATOM 2349 C CA . LYS B 1 16 ? 26.016 4.703 7.25 1 94.31 16 LYS B CA 1
ATOM 2350 C C . LYS B 1 16 ? 25.156 4.113 6.141 1 94.31 16 LYS B C 1
ATOM 2352 O O . LYS B 1 16 ? 25.172 4.598 5.008 1 94.31 16 LYS B O 1
ATOM 2357 N N . TYR B 1 17 ? 24.391 3.076 6.434 1 95.44 17 TYR B N 1
ATOM 2358 C CA . TYR B 1 17 ? 23.5 2.406 5.504 1 95.44 17 TYR B CA 1
ATOM 2359 C C . TYR B 1 17 ? 22.109 2.203 6.125 1 95.44 17 TYR B C 1
ATOM 2361 O O . TYR B 1 17 ? 21.672 1.068 6.316 1 95.44 17 TYR B O 1
ATOM 2369 N N . PRO B 1 18 ? 21.438 3.301 6.336 1 95.06 18 PRO B N 1
ATOM 2370 C CA . PRO B 1 18 ? 20.125 3.182 6.965 1 95.06 18 PRO B CA 1
ATOM 2371 C C . PRO B 1 18 ? 19.094 2.533 6.051 1 95.06 18 PRO B C 1
ATOM 2373 O O . PRO B 1 18 ? 19.266 2.5 4.832 1 95.06 18 PRO B O 1
ATOM 2376 N N . ALA B 1 19 ? 18.047 1.967 6.676 1 96.88 19 ALA B N 1
ATOM 2377 C CA . ALA B 1 19 ? 16.891 1.573 5.883 1 96.88 19 ALA B CA 1
ATOM 2378 C C . ALA B 1 19 ? 16.266 2.781 5.195 1 96.88 19 ALA B C 1
ATOM 2380 O O . ALA B 1 19 ? 16.266 3.887 5.746 1 96.88 19 ALA B O 1
ATOM 2381 N N . CYS B 1 20 ? 15.797 2.564 4.016 1 94.69 20 CYS B N 1
ATOM 2382 C CA . CYS B 1 20 ? 15.164 3.684 3.324 1 94.69 20 CYS B CA 1
ATOM 2383 C C . CYS B 1 20 ? 14.172 3.189 2.283 1 94.69 20 CYS B C 1
ATOM 2385 O O . CYS B 1 20 ? 14.055 1.983 2.053 1 94.69 20 CYS B O 1
ATOM 2387 N N . LEU B 1 21 ? 13.383 4.074 1.817 1 94.94 21 LEU B N 1
ATOM 2388 C CA . LEU B 1 21 ? 12.414 3.885 0.741 1 94.94 21 LEU B CA 1
ATOM 2389 C C . LEU B 1 21 ? 12.742 4.785 -0.446 1 94.94 21 LEU B C 1
ATOM 2391 O O . LEU B 1 21 ? 12.859 6.004 -0.292 1 94.94 21 LEU B O 1
ATOM 2395 N N . LYS B 1 22 ? 12.914 4.121 -1.592 1 92.06 22 LYS B N 1
ATOM 2396 C CA . LYS B 1 22 ? 13.266 4.887 -2.783 1 92.06 22 LYS B CA 1
ATOM 2397 C C . LYS B 1 22 ? 12.305 4.594 -3.93 1 92.06 22 LYS B C 1
ATOM 2399 O O . LYS B 1 22 ? 11.867 3.453 -4.109 1 92.06 22 LYS B O 1
ATOM 2404 N N . THR B 1 23 ? 11.961 5.598 -4.672 1 88.5 23 THR B N 1
ATOM 2405 C CA . THR B 1 23 ? 11.188 5.422 -5.895 1 88.5 23 THR B CA 1
ATOM 2406 C C . THR B 1 23 ? 12.055 4.836 -7.008 1 88.5 23 THR B C 1
ATOM 2408 O O . THR B 1 23 ? 13.219 5.215 -7.16 1 88.5 23 THR B O 1
ATOM 2411 N N . VAL B 1 24 ? 11.5 3.881 -7.691 1 89.75 24 VAL B N 1
ATOM 2412 C CA . VAL B 1 24 ? 12.18 3.281 -8.836 1 89.75 24 VAL B CA 1
ATOM 2413 C C . VAL B 1 24 ? 11.312 3.418 -10.086 1 89.75 24 VAL B C 1
ATOM 2415 O O . VAL B 1 24 ? 10.086 3.334 -10 1 89.75 24 VAL B O 1
ATOM 2418 N N . ILE B 1 25 ? 11.922 3.703 -11.172 1 87.69 25 ILE B N 1
ATOM 2419 C CA . ILE B 1 25 ? 11.234 3.748 -12.461 1 87.69 25 ILE B CA 1
ATOM 2420 C C . ILE B 1 25 ? 11.719 2.602 -13.344 1 87.69 25 ILE B C 1
ATOM 2422 O O . ILE B 1 25 ? 12.898 2.527 -13.68 1 87.69 25 ILE B O 1
ATOM 2426 N N . LEU B 1 26 ? 10.789 1.709 -13.594 1 90.12 26 LEU B N 1
ATOM 2427 C CA . LEU B 1 26 ? 11.078 0.597 -14.5 1 90.12 26 LEU B CA 1
ATOM 2428 C C . LEU B 1 26 ? 10.625 0.914 -15.914 1 90.12 26 LEU B C 1
ATOM 2430 O O . LEU B 1 26 ? 9.516 1.41 -16.125 1 90.12 26 LEU B O 1
ATOM 2434 N N . LYS B 1 27 ? 11.516 0.76 -16.859 1 83.88 27 LYS B N 1
ATOM 2435 C CA . LYS B 1 27 ? 11.164 1.003 -18.25 1 83.88 27 LYS B CA 1
ATOM 2436 C C . LYS B 1 27 ? 10.633 -0.265 -18.922 1 83.88 27 LYS B C 1
ATOM 2438 O O . LYS B 1 27 ? 11.406 -1.144 -19.297 1 83.88 27 LYS B O 1
ATOM 2443 N N . SER B 1 28 ? 9.32 -0.353 -18.984 1 75.88 28 SER B N 1
ATOM 2444 C CA . SER B 1 28 ? 8.664 -1.474 -19.641 1 75.88 28 SER B CA 1
ATOM 2445 C C . SER B 1 28 ? 8.172 -1.077 -21.031 1 75.88 28 SER B C 1
ATOM 2447 O O . SER B 1 28 ? 7.145 -0.403 -21.156 1 75.88 28 SER B O 1
ATOM 2449 N N . LYS B 1 29 ? 8.68 -1.61 -22.109 1 69.06 29 LYS B N 1
ATOM 2450 C CA . LYS B 1 29 ? 8.336 -1.301 -23.5 1 69.06 29 LYS B CA 1
ATOM 2451 C C . LYS B 1 29 ? 8.109 0.195 -23.688 1 69.06 29 LYS B C 1
ATOM 2453 O O . LYS B 1 29 ? 7.09 0.606 -24.25 1 69.06 29 LYS B O 1
ATOM 2458 N N . GLU B 1 30 ? 8.922 0.934 -23.219 1 70.69 30 GLU B N 1
ATOM 2459 C CA . GLU B 1 30 ? 8.984 2.381 -23.391 1 70.69 30 GLU B CA 1
ATOM 2460 C C . GLU B 1 30 ? 8.055 3.102 -22.422 1 70.69 30 GLU B C 1
ATOM 2462 O O . GLU B 1 30 ? 7.828 4.305 -22.562 1 70.69 30 GLU B O 1
ATOM 2467 N N . LYS B 1 31 ? 7.414 2.316 -21.703 1 77.5 31 LYS B N 1
ATOM 2468 C CA . LYS B 1 31 ? 6.594 2.941 -20.672 1 77.5 31 LYS B CA 1
ATOM 2469 C C . LYS B 1 31 ? 7.301 2.92 -19.312 1 77.5 31 LYS B C 1
ATOM 2471 O O . LYS B 1 31 ? 8.086 2.01 -19.031 1 77.5 31 LYS B O 1
ATOM 2476 N N . ARG B 1 32 ? 7.047 3.951 -18.609 1 80.81 32 ARG B N 1
ATOM 2477 C CA . ARG B 1 32 ? 7.629 4.059 -17.281 1 80.81 32 ARG B CA 1
ATOM 2478 C C . ARG B 1 32 ? 6.672 3.529 -16.219 1 80.81 32 ARG B C 1
ATOM 2480 O O . ARG B 1 32 ? 5.535 4 -16.109 1 80.81 32 ARG B O 1
ATOM 2487 N N . CYS B 1 33 ? 7.098 2.43 -15.594 1 88 33 CYS B N 1
ATOM 2488 C CA . CYS B 1 33 ? 6.344 1.901 -14.469 1 88 33 CYS B CA 1
ATOM 2489 C C . CYS B 1 33 ? 6.984 2.307 -13.141 1 88 33 CYS B C 1
ATOM 2491 O O . CYS B 1 33 ? 8.164 2.041 -12.914 1 88 33 CYS B O 1
ATOM 2493 N N . VAL B 1 34 ? 6.18 2.904 -12.359 1 87 34 VAL B N 1
ATOM 2494 C CA . VAL B 1 34 ? 6.695 3.412 -11.094 1 87 34 VAL B CA 1
ATOM 2495 C C . VAL B 1 34 ? 6.664 2.305 -10.039 1 87 34 VAL B C 1
ATOM 2497 O O . VAL B 1 34 ? 5.742 1.484 -10.023 1 87 34 VAL B O 1
ATOM 2500 N N . GLY B 1 35 ? 7.684 2.283 -9.289 1 90.19 35 GLY B N 1
ATOM 2501 C CA . GLY B 1 35 ? 7.77 1.372 -8.156 1 90.19 35 GLY B CA 1
ATOM 2502 C C . GLY B 1 35 ? 8.523 1.953 -6.977 1 90.19 35 GLY B C 1
ATOM 2503 O O . GLY B 1 35 ? 8.836 3.145 -6.961 1 90.19 35 GLY B O 1
ATOM 2504 N N . SER B 1 36 ? 8.625 1.161 -5.961 1 93.06 36 SER B N 1
ATOM 2505 C CA . SER B 1 36 ? 9.359 1.521 -4.75 1 93.06 36 SER B CA 1
ATOM 2506 C C . SER B 1 36 ? 10.289 0.393 -4.312 1 93.06 36 SER B C 1
ATOM 2508 O O . SER B 1 36 ? 9.93 -0.783 -4.395 1 93.06 36 SER B O 1
ATOM 2510 N N . MET B 1 37 ? 11.477 0.85 -3.936 1 96.44 37 MET B N 1
ATOM 2511 C CA . MET B 1 37 ? 12.422 -0.08 -3.324 1 96.44 37 MET B CA 1
ATOM 2512 C C . MET B 1 37 ? 12.516 0.152 -1.819 1 96.44 37 MET B C 1
ATOM 2514 O O . MET B 1 37 ? 12.906 1.233 -1.377 1 96.44 37 MET B O 1
ATOM 2518 N N . TYR B 1 38 ? 12.031 -0.851 -1.062 1 97.62 38 TYR B N 1
ATOM 2519 C CA . TYR B 1 38 ? 12.297 -0.906 0.371 1 97.62 38 TYR B CA 1
ATOM 2520 C C . TYR B 1 38 ? 13.68 -1.482 0.646 1 97.62 38 TYR B C 1
ATOM 2522 O O . TYR B 1 38 ? 13.906 -2.68 0.454 1 97.62 38 TYR B O 1
ATOM 2530 N N . ILE B 1 39 ? 14.539 -0.659 1.102 1 97.75 39 ILE B N 1
ATOM 2531 C CA . ILE B 1 39 ? 15.93 -1.072 1.251 1 97.75 39 ILE B CA 1
ATOM 2532 C C . ILE B 1 39 ? 16.234 -1.34 2.723 1 97.75 39 ILE B C 1
ATOM 2534 O O . ILE B 1 39 ? 15.977 -0.493 3.582 1 97.75 39 ILE B O 1
ATOM 2538 N N . ALA B 1 40 ? 16.781 -2.475 2.998 1 97.56 40 ALA B N 1
ATOM 2539 C CA . ALA B 1 40 ? 17.141 -2.865 4.359 1 97.56 40 ALA B CA 1
ATOM 2540 C C . ALA B 1 40 ? 18.391 -2.115 4.836 1 97.56 40 ALA B C 1
ATOM 2542 O O . ALA B 1 40 ? 19.188 -1.656 4.02 1 97.56 40 ALA B O 1
ATOM 2543 N N . GLN B 1 41 ? 18.438 -1.927 6.121 1 96.56 41 GLN B N 1
ATOM 2544 C CA . GLN B 1 41 ? 19.641 -1.297 6.645 1 96.56 41 GLN B CA 1
ATOM 2545 C C . GLN B 1 41 ? 20.844 -2.238 6.543 1 96.56 41 GLN B C 1
ATOM 2547 O O . GLN B 1 41 ? 20.672 -3.459 6.496 1 96.56 41 GLN B O 1
ATOM 2552 N N . GLY B 1 42 ? 22.047 -1.71 6.496 1 96.5 42 GLY B N 1
ATOM 2553 C CA . GLY B 1 42 ? 23.281 -2.475 6.375 1 96.5 42 GLY B CA 1
ATOM 2554 C C . GLY B 1 42 ? 23.922 -2.371 5 1 96.5 42 GLY B C 1
ATOM 2555 O O . GLY B 1 42 ? 23.234 -2.102 4.012 1 96.5 42 GLY B O 1
ATOM 2556 N N . LYS B 1 43 ? 25.125 -2.641 4.871 1 95.69 43 LYS B N 1
ATOM 2557 C CA . LYS B 1 43 ? 25.891 -2.449 3.648 1 95.69 43 LYS B CA 1
ATOM 2558 C C . LYS B 1 43 ? 25.438 -3.402 2.551 1 95.69 43 LYS B C 1
ATOM 2560 O O . LYS B 1 43 ? 25.516 -3.078 1.364 1 95.69 43 LYS B O 1
ATOM 2565 N N . GLY B 1 44 ? 24.859 -4.605 2.945 1 93.88 44 GLY B N 1
ATOM 2566 C CA . GLY B 1 44 ? 24.438 -5.59 1.965 1 93.88 44 GLY B CA 1
ATOM 2567 C C . GLY B 1 44 ? 25.594 -6.379 1.377 1 93.88 44 GLY B C 1
ATOM 2568 O O . GLY B 1 44 ? 26.672 -6.477 1.986 1 93.88 44 GLY B O 1
ATOM 2569 N N . PRO B 1 45 ? 25.469 -6.926 0.176 1 97.31 45 PRO B N 1
ATOM 2570 C CA . PRO B 1 45 ? 24.172 -6.969 -0.517 1 97.31 45 PRO B CA 1
ATOM 2571 C C . PRO B 1 45 ? 23.109 -7.742 0.261 1 97.31 45 PRO B C 1
ATOM 2573 O O . PRO B 1 45 ? 23.453 -8.602 1.084 1 97.31 45 PRO B O 1
ATOM 2576 N N . HIS B 1 46 ? 21.875 -7.402 -0.004 1 97.94 46 HIS B N 1
ATOM 2577 C CA . HIS B 1 46 ? 20.75 -7.988 0.718 1 97.94 46 HIS B CA 1
ATOM 2578 C C . HIS B 1 46 ? 19.953 -8.922 -0.178 1 97.94 46 HIS B C 1
ATOM 2580 O O . HIS B 1 46 ? 19.734 -8.633 -1.358 1 97.94 46 HIS B O 1
ATOM 2586 N N . PRO B 1 47 ? 19.531 -10.133 0.4 1 97.31 47 PRO B N 1
ATOM 2587 C CA . PRO B 1 47 ? 18.484 -10.852 -0.344 1 97.31 47 PRO B CA 1
ATOM 2588 C C . PRO B 1 47 ? 17.297 -9.969 -0.689 1 97.31 47 PRO B C 1
ATOM 2590 O O . PRO B 1 47 ? 16.984 -9.031 0.051 1 97.31 47 PRO B O 1
ATOM 2593 N N . THR B 1 48 ? 16.688 -10.234 -1.852 1 97.75 48 THR B N 1
ATOM 2594 C CA . THR B 1 48 ? 15.727 -9.273 -2.369 1 97.75 48 THR B CA 1
ATOM 2595 C C . THR B 1 48 ? 14.445 -9.984 -2.807 1 97.75 48 THR B C 1
ATOM 2597 O O . THR B 1 48 ? 14.5 -11.039 -3.432 1 97.75 48 THR B O 1
ATOM 2600 N N . ILE B 1 49 ? 13.328 -9.328 -2.418 1 98.19 49 ILE B N 1
ATOM 2601 C CA . ILE B 1 49 ? 12.008 -9.82 -2.793 1 98.19 49 ILE B CA 1
ATOM 2602 C C . ILE B 1 49 ? 11.43 -8.953 -3.906 1 98.19 49 ILE B C 1
ATOM 2604 O O . ILE B 1 49 ? 11.453 -7.723 -3.818 1 98.19 49 ILE B O 1
ATOM 2608 N N . ASN B 1 50 ? 11.047 -9.547 -4.973 1 97.81 50 ASN B N 1
ATOM 2609 C CA . ASN B 1 50 ? 10.133 -8.914 -5.918 1 97.81 50 ASN B CA 1
ATOM 2610 C C . ASN B 1 50 ? 8.68 -9.203 -5.566 1 97.81 50 ASN B C 1
ATOM 2612 O O . ASN B 1 50 ? 8.18 -10.312 -5.809 1 97.81 50 ASN B O 1
ATOM 2616 N N . LEU B 1 51 ? 8.062 -8.266 -4.906 1 98.25 51 LEU B N 1
ATOM 2617 C CA . LEU B 1 51 ? 6.711 -8.438 -4.391 1 98.25 51 LEU B CA 1
ATOM 2618 C C . LEU B 1 51 ? 5.676 -7.949 -5.398 1 98.25 51 LEU B C 1
ATOM 2620 O O . LEU B 1 51 ? 5.566 -6.746 -5.648 1 98.25 51 LEU B O 1
ATOM 2624 N N . LEU B 1 52 ? 4.906 -8.906 -5.859 1 97.5 52 LEU B N 1
ATOM 2625 C CA . LEU B 1 52 ? 3.979 -8.648 -6.953 1 97.5 52 LEU B CA 1
ATOM 2626 C C . LEU B 1 52 ? 2.545 -8.555 -6.441 1 97.5 52 LEU B C 1
ATOM 2628 O O . LEU B 1 52 ? 2.037 -9.492 -5.828 1 97.5 52 LEU B O 1
ATOM 2632 N N . HIS B 1 53 ? 1.934 -7.43 -6.703 1 95 53 HIS B N 1
ATOM 2633 C CA . HIS B 1 53 ? 0.557 -7.238 -6.258 1 95 53 HIS B CA 1
ATOM 2634 C C . HIS B 1 53 ? -0.426 -7.91 -7.211 1 95 53 HIS B C 1
ATOM 2636 O O . HIS B 1 53 ? -0.061 -8.273 -8.336 1 95 53 HIS B O 1
ATOM 2642 N N . GLY B 1 54 ? -1.623 -8.133 -6.734 1 93.88 54 GLY B N 1
ATOM 2643 C CA . GLY B 1 54 ? -2.697 -8.711 -7.527 1 93.88 54 GLY B CA 1
ATOM 2644 C C . GLY B 1 54 ? -3.332 -7.715 -8.484 1 93.88 54 GLY B C 1
ATOM 2645 O O . GLY B 1 54 ? -2.662 -6.805 -8.977 1 93.88 54 GLY B O 1
ATOM 2646 N N . PHE B 1 55 ? -4.574 -8.008 -8.812 1 89.88 55 PHE B N 1
ATOM 2647 C CA . PHE B 1 55 ? -5.316 -7.062 -9.641 1 89.88 55 PHE B CA 1
ATOM 2648 C C . PHE B 1 55 ? -5.285 -5.668 -9.031 1 89.88 55 PHE B C 1
ATOM 2650 O O . PHE B 1 55 ? -5.473 -5.508 -7.824 1 89.88 55 PHE B O 1
ATOM 2657 N N . PRO B 1 56 ? -4.93 -4.68 -9.867 1 84.19 56 PRO B N 1
ATOM 2658 C CA . PRO B 1 56 ? -4.754 -3.33 -9.328 1 84.19 56 PRO B CA 1
ATOM 2659 C C . PRO B 1 56 ? -5.996 -2.822 -8.594 1 84.19 56 PRO B C 1
ATOM 2661 O O . PRO B 1 56 ? -7.121 -3.033 -9.055 1 84.19 56 PRO B O 1
ATOM 2664 N N . GLY B 1 57 ? -5.758 -2.047 -7.438 1 71.56 57 GLY B N 1
ATOM 2665 C CA . GLY B 1 57 ? -6.832 -1.518 -6.613 1 71.56 57 GLY B CA 1
ATOM 2666 C C . GLY B 1 57 ? -7.125 -2.375 -5.398 1 71.56 57 GLY B C 1
ATOM 2667 O O . GLY B 1 57 ? -8.094 -2.125 -4.676 1 71.56 57 GLY B O 1
ATOM 2668 N N . TYR B 1 58 ? -6.211 -3.336 -5.184 1 76.88 58 TYR B N 1
ATOM 2669 C CA . TYR B 1 58 ? -6.449 -4.266 -4.082 1 76.88 58 TYR B CA 1
ATOM 2670 C C . TYR B 1 58 ? -5.246 -4.32 -3.146 1 76.88 58 TYR B C 1
ATOM 2672 O O . TYR B 1 58 ? -4.445 -3.387 -3.102 1 76.88 58 TYR B O 1
ATOM 2680 N N . GLU B 1 59 ? -5.117 -5.355 -2.516 1 80.88 59 GLU B N 1
ATOM 2681 C CA . GLU B 1 59 ? -4.105 -5.527 -1.477 1 80.88 59 GLU B CA 1
ATOM 2682 C C . GLU B 1 59 ? -2.699 -5.543 -2.072 1 80.88 59 GLU B C 1
ATOM 2684 O O . GLU B 1 59 ? -2.441 -6.246 -3.049 1 80.88 59 GLU B O 1
ATOM 2689 N N . GLN B 1 60 ? -1.814 -4.688 -1.522 1 88.75 60 GLN B N 1
ATOM 2690 C CA . GLN B 1 60 ? -0.453 -4.566 -2.033 1 88.75 60 GLN B CA 1
ATOM 2691 C C . GLN B 1 60 ? 0.551 -5.203 -1.077 1 88.75 60 GLN B C 1
ATOM 2693 O O . GLN B 1 60 ? 1.746 -5.262 -1.373 1 88.75 60 GLN B O 1
ATOM 2698 N N . ASN B 1 61 ? 0.123 -5.648 0.034 1 96.5 61 ASN B N 1
ATOM 2699 C CA . ASN B 1 61 ? 0.928 -6.363 1.019 1 96.5 61 ASN B CA 1
ATOM 2700 C C . ASN B 1 61 ? 2.113 -5.523 1.489 1 96.5 61 ASN B C 1
ATOM 2702 O O . ASN B 1 61 ? 3.221 -6.039 1.646 1 96.5 61 ASN B O 1
ATOM 2706 N N . ILE B 1 62 ? 1.841 -4.246 1.661 1 96.06 62 ILE B N 1
ATOM 2707 C CA . ILE B 1 62 ? 2.9 -3.336 2.078 1 96.06 62 ILE B CA 1
ATOM 2708 C C . ILE B 1 62 ? 3.322 -3.654 3.512 1 96.06 62 ILE B C 1
ATOM 2710 O O . ILE B 1 62 ? 4.488 -3.494 3.871 1 96.06 62 ILE B O 1
ATOM 2714 N N . ASP B 1 63 ? 2.391 -4.172 4.344 1 96.88 63 ASP B N 1
ATOM 2715 C CA . ASP B 1 63 ? 2.752 -4.609 5.691 1 96.88 63 ASP B CA 1
ATOM 2716 C C . ASP B 1 63 ? 3.783 -5.734 5.645 1 96.88 63 ASP B C 1
ATOM 2718 O O . ASP B 1 63 ? 4.727 -5.75 6.441 1 96.88 63 ASP B O 1
ATOM 2722 N N . LEU B 1 64 ? 3.633 -6.633 4.715 1 97.81 64 LEU B N 1
ATOM 2723 C CA . LEU B 1 64 ? 4.621 -7.688 4.512 1 97.81 64 LEU B CA 1
ATOM 2724 C C . LEU B 1 64 ? 5.953 -7.102 4.059 1 97.81 64 LEU B C 1
ATOM 2726 O O . LEU B 1 64 ? 7.012 -7.492 4.559 1 97.81 64 LEU B O 1
ATOM 2730 N N . ALA B 1 65 ? 5.922 -6.148 3.131 1 97.88 65 ALA B N 1
ATOM 2731 C CA . ALA B 1 65 ? 7.137 -5.508 2.633 1 97.88 65 ALA B CA 1
ATOM 2732 C C . ALA B 1 65 ? 7.914 -4.848 3.766 1 97.88 65 ALA B C 1
ATOM 2734 O O . ALA B 1 65 ? 9.141 -4.949 3.826 1 97.88 65 ALA B O 1
ATOM 2735 N N . GLN B 1 66 ? 7.191 -4.191 4.633 1 97.44 66 GLN B N 1
ATOM 2736 C CA . GLN B 1 66 ? 7.816 -3.51 5.762 1 97.44 66 GLN B CA 1
ATOM 2737 C C . GLN B 1 66 ? 8.508 -4.504 6.691 1 97.44 66 GLN B C 1
ATOM 2739 O O . GLN B 1 66 ? 9.633 -4.27 7.137 1 97.44 66 GLN B O 1
ATOM 2744 N N . VAL B 1 67 ? 7.844 -5.621 6.977 1 97.12 67 VAL B N 1
ATOM 2745 C CA . VAL B 1 67 ? 8.414 -6.637 7.852 1 97.12 67 VAL B CA 1
ATOM 2746 C C . VAL B 1 67 ? 9.656 -7.25 7.195 1 97.12 67 VAL B C 1
ATOM 2748 O O . VAL B 1 67 ? 10.695 -7.406 7.84 1 97.12 67 VAL B O 1
ATOM 2751 N N . LEU B 1 68 ? 9.539 -7.531 5.91 1 97.56 68 LEU B N 1
ATOM 2752 C CA . LEU B 1 68 ? 10.648 -8.141 5.191 1 97.56 68 LEU B CA 1
ATOM 2753 C C . LEU B 1 68 ? 11.867 -7.219 5.18 1 97.56 68 LEU B C 1
ATOM 2755 O O . LEU B 1 68 ? 12.992 -7.672 5.379 1 97.56 68 LEU B O 1
ATOM 2759 N N . ARG B 1 69 ? 11.617 -5.941 4.98 1 97 69 ARG B N 1
ATOM 2760 C CA . ARG B 1 69 ? 12.711 -4.988 5.043 1 97 69 ARG B CA 1
ATOM 2761 C C . ARG B 1 69 ? 13.375 -4.996 6.418 1 97 69 ARG B C 1
ATOM 2763 O O . ARG B 1 69 ? 14.602 -4.98 6.523 1 97 69 ARG B O 1
ATOM 2770 N N . ARG B 1 70 ? 12.539 -5.023 7.398 1 95.81 70 ARG B N 1
ATOM 2771 C CA . ARG B 1 70 ? 13.039 -4.973 8.773 1 95.81 70 ARG B CA 1
ATOM 2772 C C . ARG B 1 70 ? 13.906 -6.188 9.086 1 95.81 70 ARG B C 1
ATOM 2774 O O . ARG B 1 70 ? 14.859 -6.094 9.859 1 95.81 70 ARG B O 1
ATOM 2781 N N . ILE B 1 71 ? 13.625 -7.309 8.477 1 94.81 71 ILE B N 1
ATOM 2782 C CA . ILE B 1 71 ? 14.383 -8.508 8.812 1 94.81 71 ILE B CA 1
ATOM 2783 C C . ILE B 1 71 ? 15.539 -8.68 7.836 1 94.81 71 ILE B C 1
ATOM 2785 O O . ILE B 1 71 ? 16.203 -9.719 7.832 1 94.81 71 ILE B O 1
ATOM 2789 N N . GLY B 1 72 ? 15.711 -7.742 6.887 1 95.31 72 GLY B N 1
ATOM 2790 C CA . GLY B 1 72 ? 16.984 -7.711 6.18 1 95.31 72 GLY B CA 1
ATOM 2791 C C . GLY B 1 72 ? 16.844 -7.961 4.688 1 95.31 72 GLY B C 1
ATOM 2792 O O . GLY B 1 72 ? 17.844 -8.141 3.986 1 95.31 72 GLY B O 1
ATOM 2793 N N . TYR B 1 73 ? 15.602 -7.988 4.18 1 97.19 73 TYR B N 1
ATOM 2794 C CA . TYR B 1 73 ? 15.375 -8.148 2.748 1 97.19 73 TYR B CA 1
ATOM 2795 C C . TYR B 1 73 ? 15.102 -6.805 2.084 1 97.19 73 TYR B C 1
ATOM 2797 O O . TYR B 1 73 ? 14.398 -5.961 2.646 1 97.19 73 TYR B O 1
ATOM 2805 N N . ASN B 1 74 ? 15.68 -6.57 0.928 1 98.31 74 ASN B N 1
ATOM 2806 C CA . ASN B 1 74 ? 15.102 -5.551 0.061 1 98.31 74 ASN B CA 1
ATOM 2807 C C . ASN B 1 74 ? 13.781 -6.012 -0.548 1 98.31 74 ASN B C 1
ATOM 2809 O O . ASN B 1 74 ? 13.57 -7.211 -0.749 1 98.31 74 ASN B O 1
ATOM 2813 N N . VAL B 1 75 ? 12.914 -5.078 -0.781 1 98.44 75 VAL B N 1
ATOM 2814 C CA . VAL B 1 75 ? 11.656 -5.422 -1.428 1 98.44 75 VAL B CA 1
ATOM 2815 C C . VAL B 1 75 ? 11.359 -4.426 -2.547 1 98.44 75 VAL B C 1
ATOM 2817 O O . VAL B 1 75 ? 11.328 -3.213 -2.318 1 98.44 75 VAL B O 1
ATOM 2820 N N . LEU B 1 76 ? 11.18 -4.953 -3.738 1 97.56 76 LEU B N 1
ATOM 2821 C CA . LEU B 1 76 ? 10.695 -4.152 -4.855 1 97.56 76 LEU B CA 1
ATOM 2822 C C . LEU B 1 76 ? 9.188 -4.332 -5.039 1 97.56 76 LEU B C 1
ATOM 2824 O O . LEU B 1 76 ? 8.711 -5.461 -5.152 1 97.56 76 LEU B O 1
ATOM 2828 N N . ILE B 1 77 ? 8.516 -3.279 -4.992 1 96.06 77 ILE B N 1
ATOM 2829 C CA . ILE B 1 77 ? 7.117 -3.225 -5.402 1 96.06 77 ILE B CA 1
ATOM 2830 C C . ILE B 1 77 ? 6.961 -2.27 -6.582 1 96.06 77 ILE B C 1
ATOM 2832 O O . ILE B 1 77 ? 7.477 -1.149 -6.555 1 96.06 77 ILE B O 1
ATOM 2836 N N . PHE B 1 78 ? 6.305 -2.754 -7.633 1 92.88 78 PHE B N 1
ATOM 2837 C CA . PHE B 1 78 ? 6.027 -1.872 -8.758 1 92.88 78 PHE B CA 1
ATOM 2838 C C . PHE B 1 78 ? 4.609 -2.086 -9.273 1 92.88 78 PHE B C 1
ATOM 2840 O O . PHE B 1 78 ? 3.939 -3.045 -8.891 1 92.88 78 PHE B O 1
ATOM 2847 N N . HIS B 1 79 ? 4.195 -1.166 -10.055 1 90.88 79 HIS B N 1
ATOM 2848 C CA . HIS B 1 79 ? 2.857 -1.245 -10.625 1 90.88 79 HIS B CA 1
ATOM 2849 C C . HIS B 1 79 ? 2.916 -1.543 -12.125 1 90.88 79 HIS B C 1
ATOM 2851 O O . HIS B 1 79 ? 3.795 -1.041 -12.828 1 90.88 79 HIS B O 1
ATOM 2857 N N . TYR B 1 80 ? 2.004 -2.352 -12.531 1 92.69 80 TYR B N 1
ATOM 2858 C CA . TYR B 1 80 ? 2 -2.809 -13.922 1 92.69 80 TYR B CA 1
ATOM 2859 C C . TYR B 1 80 ? 1.614 -1.679 -14.867 1 92.69 80 TYR B C 1
ATOM 2861 O O . TYR B 1 80 ? 0.918 -0.741 -14.469 1 92.69 80 TYR B O 1
ATOM 2869 N N . ARG B 1 81 ? 2.084 -1.833 -16.094 1 91.88 81 ARG B N 1
ATOM 2870 C CA . ARG B 1 81 ? 1.652 -0.855 -17.078 1 91.88 81 ARG B CA 1
ATOM 2871 C C . ARG B 1 81 ? 0.131 -0.813 -17.188 1 91.88 81 ARG B C 1
ATOM 2873 O O . ARG B 1 81 ? -0.537 -1.835 -17.016 1 91.88 81 ARG B O 1
ATOM 2880 N N . GLY B 1 82 ? -0.404 0.432 -17.344 1 88.88 82 GLY B N 1
ATOM 2881 C CA . GLY B 1 82 ? -1.841 0.619 -17.469 1 88.88 82 GLY B CA 1
ATOM 2882 C C . GLY B 1 82 ? -2.557 0.61 -16.125 1 88.88 82 GLY B C 1
ATOM 2883 O O . GLY B 1 82 ? -3.787 0.638 -16.078 1 88.88 82 GLY B O 1
ATOM 2884 N N . SER B 1 83 ? -1.809 0.513 -15.102 1 87.5 83 SER B N 1
ATOM 2885 C CA . SER B 1 83 ? -2.42 0.508 -13.773 1 87.5 83 SER B CA 1
ATOM 2886 C C . SER B 1 83 ? -1.803 1.575 -12.875 1 87.5 83 SER B C 1
ATOM 2888 O O . SER B 1 83 ? -0.666 1.997 -13.094 1 87.5 83 SER B O 1
ATOM 2890 N N . TRP B 1 84 ? -2.582 2.094 -11.961 1 79 84 TRP B N 1
ATOM 2891 C CA . TRP B 1 84 ? -2.143 3 -10.906 1 79 84 TRP B CA 1
ATOM 2892 C C . TRP B 1 84 ? -1.45 4.227 -11.492 1 79 84 TRP B C 1
ATOM 2894 O O . TRP B 1 84 ? -0.407 4.656 -10.992 1 79 84 TRP B O 1
ATOM 2904 N N . GLY B 1 85 ? -1.875 4.637 -12.539 1 76.75 85 GLY B N 1
ATOM 2905 C CA . GLY B 1 85 ? -1.392 5.875 -13.125 1 76.75 85 GLY B CA 1
ATOM 2906 C C . GLY B 1 85 ? -0.299 5.66 -14.156 1 76.75 85 GLY B C 1
ATOM 2907 O O . GLY B 1 85 ? 0.114 6.602 -14.836 1 76.75 85 GLY B O 1
ATOM 2908 N N . ASN B 1 86 ? 0.164 4.398 -14.188 1 83.44 86 ASN B N 1
ATOM 2909 C CA . ASN B 1 86 ? 1.152 4.102 -15.219 1 83.44 86 ASN B CA 1
ATOM 2910 C C . ASN B 1 86 ? 0.526 4.098 -16.609 1 83.44 86 ASN B C 1
ATOM 2912 O O . ASN B 1 86 ? -0.609 3.652 -16.781 1 83.44 86 ASN B O 1
ATOM 2916 N N . GLU B 1 87 ? 1.313 4.555 -17.516 1 82.25 87 GLU B N 1
ATOM 2917 C CA . GLU B 1 87 ? 0.845 4.594 -18.891 1 82.25 87 GLU B CA 1
ATOM 2918 C C . GLU B 1 87 ? 0.79 3.191 -19.5 1 82.25 87 GLU B C 1
ATOM 2920 O O . GLU B 1 87 ? 1.289 2.234 -18.906 1 82.25 87 GLU B O 1
ATOM 2925 N N . GLY B 1 88 ? 0.067 3.148 -20.641 1 87.88 88 GLY B N 1
ATOM 2926 C CA . GLY B 1 88 ? -0.067 1.881 -21.344 1 87.88 88 GLY B CA 1
ATOM 2927 C C . GLY B 1 88 ? -1.399 1.198 -21.094 1 87.88 88 GLY B C 1
ATOM 2928 O O . GLY B 1 88 ? -2.3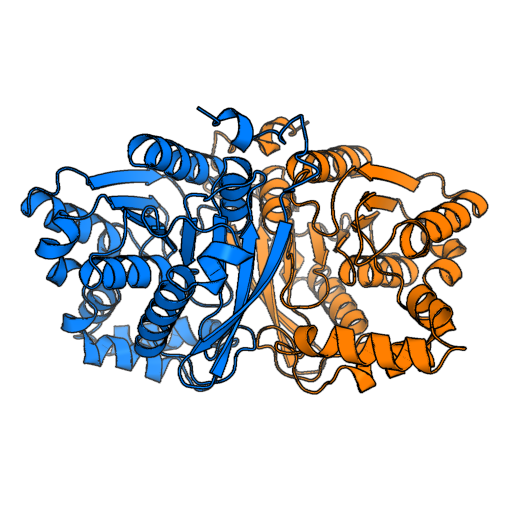11 1.797 -20.516 1 87.88 88 GLY B O 1
ATOM 2929 N N . ASP B 1 89 ? -1.485 0.047 -21.688 1 91.44 89 ASP B N 1
ATOM 2930 C CA . ASP B 1 89 ? -2.684 -0.774 -21.547 1 91.44 89 ASP B CA 1
ATOM 2931 C C . ASP B 1 89 ? -2.439 -1.959 -20.625 1 91.44 89 ASP B C 1
ATOM 2933 O O . ASP B 1 89 ? -1.363 -2.561 -20.641 1 91.44 89 ASP B O 1
ATOM 2937 N N . TYR B 1 90 ? -3.398 -2.221 -19.844 1 93.5 90 TYR B N 1
ATOM 2938 C CA . TYR B 1 90 ? -3.285 -3.352 -18.922 1 93.5 90 TYR B CA 1
ATOM 2939 C C . TYR B 1 90 ? -3.734 -4.645 -19.594 1 93.5 90 TYR B C 1
ATOM 2941 O O . TYR B 1 90 ? -4.785 -4.68 -20.234 1 93.5 90 TYR B O 1
ATOM 2949 N N . SER B 1 91 ? -2.986 -5.668 -19.531 1 96.06 91 SER B N 1
ATOM 2950 C CA . SER B 1 91 ? -3.32 -7.031 -19.922 1 96.06 91 SER B CA 1
ATOM 2951 C C . SER B 1 91 ? -2.533 -8.055 -19.109 1 96.06 91 SER B C 1
ATOM 2953 O O . SER B 1 91 ? -1.542 -7.711 -18.469 1 96.06 91 SER B O 1
ATOM 2955 N N . PHE B 1 92 ? -3.014 -9.273 -19.125 1 96.94 92 PHE B N 1
ATOM 2956 C CA . PHE B 1 92 ? -2.318 -10.312 -18.375 1 96.94 92 PHE B CA 1
ATOM 2957 C C . PHE B 1 92 ? -0.963 -10.617 -19 1 96.94 92 PHE B C 1
ATOM 2959 O O . PHE B 1 92 ? 0.012 -10.875 -18.297 1 96.94 92 PHE B O 1
ATOM 2966 N N . THR B 1 93 ? -0.909 -10.539 -20.297 1 96.12 93 THR B N 1
ATOM 2967 C CA . THR B 1 93 ? 0.36 -10.695 -20.984 1 96.12 93 THR B CA 1
ATOM 2968 C C . THR B 1 93 ? 1.337 -9.594 -20.594 1 96.12 93 THR B C 1
ATOM 2970 O O . THR B 1 93 ? 2.516 -9.852 -20.359 1 96.12 93 THR B O 1
ATOM 2973 N N . ASP B 1 94 ? 0.838 -8.383 -20.516 1 94.38 94 ASP B N 1
ATOM 2974 C CA . ASP B 1 94 ? 1.674 -7.246 -20.125 1 94.38 94 ASP B CA 1
ATOM 2975 C C . ASP B 1 94 ? 2.18 -7.391 -18.703 1 94.38 94 ASP B C 1
ATOM 2977 O O . ASP B 1 94 ? 3.297 -6.973 -18.391 1 94.38 94 ASP B O 1
ATOM 2981 N N . VAL B 1 95 ? 1.356 -7.926 -17.828 1 95.56 95 VAL B N 1
ATOM 2982 C CA . VAL B 1 95 ? 1.758 -8.148 -16.453 1 95.56 95 VAL B CA 1
ATOM 2983 C C . VAL B 1 95 ? 2.988 -9.047 -16.406 1 95.56 95 VAL B C 1
ATOM 2985 O O . VAL B 1 95 ? 3.975 -8.734 -15.734 1 95.56 95 VAL B O 1
ATOM 2988 N N . LEU B 1 96 ? 2.953 -10.141 -17.156 1 96.19 96 LEU B N 1
ATOM 2989 C CA . LEU B 1 96 ? 4.074 -11.078 -17.188 1 96.19 96 LEU B CA 1
ATOM 2990 C C . LEU B 1 96 ? 5.32 -10.414 -17.75 1 96.19 96 LEU B C 1
ATOM 2992 O O . LEU B 1 96 ? 6.426 -10.617 -17.25 1 96.19 96 LEU B O 1
ATOM 2996 N N . GLU B 1 97 ? 5.129 -9.617 -18.75 1 95.25 97 GLU B N 1
ATOM 2997 C CA . GLU B 1 97 ? 6.25 -8.883 -19.344 1 95.25 97 GLU B CA 1
ATOM 2998 C C . GLU B 1 97 ? 6.832 -7.883 -18.344 1 95.25 97 GLU B C 1
ATOM 3000 O O . GLU B 1 97 ? 8.055 -7.727 -18.25 1 95.25 97 GLU B O 1
ATOM 3005 N N . ASP B 1 98 ? 5.957 -7.227 -17.656 1 95.44 98 ASP B N 1
ATOM 3006 C CA . ASP B 1 98 ? 6.406 -6.238 -16.688 1 95.44 98 ASP B CA 1
ATOM 3007 C C . ASP B 1 98 ? 7.184 -6.902 -15.547 1 95.44 98 ASP B C 1
ATOM 3009 O O . ASP B 1 98 ? 8.133 -6.32 -15.016 1 95.44 98 ASP B O 1
ATOM 3013 N N . VAL B 1 99 ? 6.777 -8.078 -15.125 1 96.19 99 VAL B N 1
ATOM 3014 C CA . VAL B 1 99 ? 7.516 -8.812 -14.109 1 96.19 99 VAL B CA 1
ATOM 3015 C C . VAL B 1 99 ? 8.906 -9.164 -14.633 1 96.19 99 VAL B C 1
ATOM 3017 O O . VAL B 1 99 ? 9.898 -9.062 -13.898 1 96.19 99 VAL B O 1
ATOM 3020 N N . GLN B 1 100 ? 9.016 -9.562 -15.891 1 94.62 100 GLN B N 1
ATOM 3021 C CA . GLN B 1 100 ? 10.32 -9.844 -16.484 1 94.62 100 GLN B CA 1
ATOM 3022 C C . GLN B 1 100 ? 11.211 -8.602 -16.453 1 94.62 100 GLN B C 1
ATOM 3024 O O . GLN B 1 100 ? 12.406 -8.695 -16.156 1 94.62 100 GLN B O 1
ATOM 3029 N N . VAL B 1 101 ? 10.633 -7.504 -16.719 1 94.75 101 VAL B N 1
ATOM 3030 C CA . VAL B 1 101 ? 11.359 -6.242 -16.688 1 94.75 101 VAL B CA 1
ATOM 3031 C C . VAL B 1 101 ? 11.867 -5.965 -15.281 1 94.75 101 VAL B C 1
ATOM 3033 O O . VAL B 1 101 ? 13.008 -5.523 -15.094 1 94.75 101 VAL B O 1
ATOM 3036 N N . SER B 1 102 ? 10.992 -6.211 -14.305 1 95.5 102 SER B N 1
ATOM 3037 C CA . SER B 1 102 ? 11.406 -5.996 -12.914 1 95.5 102 SER B CA 1
ATOM 3038 C C . SER B 1 102 ? 12.547 -6.93 -12.531 1 95.5 102 SER B C 1
ATOM 3040 O O . SER B 1 102 ? 13.445 -6.539 -11.781 1 95.5 102 SER B O 1
ATOM 3042 N N . MET B 1 103 ? 12.562 -8.148 -13.047 1 95.31 103 MET B N 1
ATOM 3043 C CA . MET B 1 103 ? 13.648 -9.094 -12.789 1 95.31 103 MET B CA 1
ATOM 3044 C C . MET B 1 103 ? 14.945 -8.633 -13.445 1 95.31 103 MET B C 1
ATOM 3046 O O . MET B 1 103 ? 16.016 -8.742 -12.852 1 95.31 103 MET B O 1
ATOM 3050 N N . GLU B 1 104 ? 14.797 -8.148 -14.648 1 94.06 104 GLU B N 1
ATOM 3051 C CA . GLU B 1 104 ? 15.969 -7.605 -15.328 1 94.06 104 GLU B CA 1
ATOM 3052 C C . GLU B 1 104 ? 16.547 -6.418 -14.562 1 94.06 104 GLU B C 1
ATOM 3054 O O . GLU B 1 104 ? 17.766 -6.301 -14.43 1 94.06 104 GLU B O 1
ATOM 3059 N N . PHE B 1 105 ? 15.703 -5.582 -14.078 1 95.31 105 PHE B N 1
ATOM 3060 C CA . PHE B 1 105 ? 16.141 -4.441 -13.281 1 95.31 105 PHE B CA 1
ATOM 3061 C C . PHE B 1 105 ? 16.906 -4.906 -12.039 1 95.31 105 PHE B C 1
ATOM 3063 O O . PHE B 1 105 ? 17.984 -4.395 -11.734 1 95.31 105 PHE B O 1
ATOM 3070 N N . LEU B 1 106 ? 16.359 -5.918 -11.328 1 95.94 106 LEU B N 1
ATOM 3071 C CA . LEU B 1 106 ? 16.969 -6.398 -10.086 1 95.94 106 LEU B CA 1
ATOM 3072 C C . LEU B 1 106 ? 18.328 -7.039 -10.359 1 95.94 106 LEU B C 1
ATOM 3074 O O . LEU B 1 106 ? 19.156 -7.133 -9.453 1 95.94 106 LEU B O 1
ATOM 3078 N N . ASN B 1 107 ? 18.562 -7.453 -11.602 1 94.62 107 ASN B N 1
ATOM 3079 C CA . ASN B 1 107 ? 19.844 -8.047 -11.977 1 94.62 107 ASN B CA 1
ATOM 3080 C C . ASN B 1 107 ? 20.797 -7.016 -12.57 1 94.62 107 ASN B C 1
ATOM 3082 O O . ASN B 1 107 ? 21.938 -7.336 -12.906 1 94.62 107 ASN B O 1
ATOM 3086 N N . SER B 1 108 ? 20.359 -5.816 -12.641 1 94.88 108 SER B N 1
ATOM 3087 C CA . SER B 1 108 ? 21.156 -4.77 -13.273 1 94.88 108 SER B CA 1
ATOM 3088 C C . SER B 1 108 ? 22.234 -4.25 -12.328 1 94.88 108 SER B C 1
ATOM 3090 O O . SER B 1 108 ? 22.156 -4.438 -11.109 1 94.88 108 SER B O 1
ATOM 3092 N N . GLU B 1 109 ? 23.203 -3.539 -12.883 1 95.31 109 GLU B N 1
ATOM 3093 C CA . GLU B 1 109 ? 24.281 -2.918 -12.102 1 95.31 109 GLU B CA 1
ATOM 3094 C C . GLU B 1 109 ? 23.719 -1.838 -11.172 1 95.31 109 GLU B C 1
ATOM 3096 O O . GLU B 1 109 ? 24.219 -1.664 -10.055 1 95.31 109 GLU B O 1
ATOM 3101 N N . GLU B 1 110 ? 22.734 -1.217 -11.617 1 93.69 110 GLU B N 1
ATOM 3102 C CA . GLU B 1 110 ? 22.109 -0.181 -10.805 1 93.69 110 GLU B CA 1
ATOM 3103 C C . GLU B 1 110 ? 21.5 -0.769 -9.531 1 93.69 110 GLU B C 1
ATOM 3105 O O . GLU B 1 110 ? 21.719 -0.249 -8.438 1 93.69 110 GLU B O 1
ATOM 3110 N N . ALA B 1 111 ? 20.781 -1.813 -9.711 1 94.94 111 ALA B N 1
ATOM 3111 C CA . ALA B 1 111 ? 20.141 -2.449 -8.555 1 94.94 111 ALA B CA 1
ATOM 3112 C C . ALA B 1 111 ? 21.188 -2.957 -7.57 1 94.94 111 ALA B C 1
ATOM 3114 O O . ALA B 1 111 ? 21.031 -2.807 -6.355 1 94.94 111 ALA B O 1
ATOM 3115 N N . LEU B 1 112 ? 22.281 -3.52 -8.109 1 95.25 112 LEU B N 1
ATOM 3116 C CA . LEU B 1 112 ? 23.328 -4.105 -7.281 1 95.25 112 LEU B CA 1
ATOM 3117 C C . LEU B 1 112 ? 24.094 -3.02 -6.52 1 95.25 112 LEU B C 1
ATOM 3119 O O . LEU B 1 112 ? 24.344 -3.16 -5.32 1 95.25 112 LEU B O 1
ATOM 3123 N N . ASN B 1 113 ? 24.359 -1.92 -7.184 1 93.81 113 ASN B N 1
ATOM 3124 C CA . ASN B 1 113 ? 25.234 -0.905 -6.609 1 93.81 113 ASN B CA 1
ATOM 3125 C C . ASN B 1 113 ? 24.438 0.14 -5.828 1 93.81 113 ASN B C 1
ATOM 3127 O O . ASN B 1 113 ? 24.859 0.554 -4.742 1 93.81 113 ASN B O 1
ATOM 3131 N N . GLU B 1 114 ? 23.266 0.441 -6.27 1 93.62 114 GLU B N 1
ATOM 3132 C CA . GLU B 1 114 ? 22.516 1.543 -5.668 1 93.62 114 GLU B CA 1
ATOM 3133 C C . GLU B 1 114 ? 21.516 1.033 -4.629 1 93.62 114 GLU B C 1
ATOM 3135 O O . GLU B 1 114 ? 21.219 1.725 -3.652 1 93.62 114 GLU B O 1
ATOM 3140 N N . TYR B 1 115 ? 21.062 -0.156 -4.828 1 96.38 115 TYR B N 1
ATOM 3141 C CA . TYR B 1 115 ? 20.016 -0.657 -3.947 1 96.38 115 TYR B CA 1
ATOM 3142 C C . TYR B 1 115 ? 20.5 -1.856 -3.145 1 96.38 115 TYR B C 1
ATOM 3144 O O . TYR B 1 115 ? 19.719 -2.479 -2.412 1 96.38 115 TYR B O 1
ATOM 3152 N N . ARG B 1 116 ? 21.688 -2.191 -3.285 1 97.19 116 ARG B N 1
ATOM 3153 C CA . ARG B 1 116 ? 22.359 -3.207 -2.477 1 97.19 116 ARG B CA 1
ATOM 3154 C C . ARG B 1 116 ? 21.688 -4.566 -2.645 1 97.19 116 ARG B C 1
ATOM 3156 O O . ARG B 1 116 ? 21.5 -5.297 -1.668 1 97.19 116 ARG B O 1
ATOM 3163 N N . VAL B 1 117 ? 21.359 -4.949 -3.875 1 97.62 117 VAL B N 1
ATOM 3164 C CA . VAL B 1 117 ? 20.641 -6.184 -4.211 1 97.62 117 VAL B CA 1
ATOM 3165 C C . VAL B 1 117 ? 21.641 -7.328 -4.359 1 97.62 117 VAL B C 1
ATOM 3167 O O . VAL B 1 117 ? 22.688 -7.168 -4.996 1 97.62 117 VAL B O 1
ATOM 3170 N N . ASP B 1 118 ? 21.391 -8.438 -3.715 1 96.69 118 ASP B N 1
ATOM 3171 C CA . ASP B 1 118 ? 22.094 -9.688 -4 1 96.69 118 ASP B CA 1
ATOM 3172 C C . ASP B 1 118 ? 21.391 -10.453 -5.121 1 96.69 118 ASP B C 1
ATOM 3174 O O . ASP B 1 118 ? 20.391 -11.141 -4.891 1 96.69 118 ASP B O 1
ATOM 3178 N N . LYS B 1 119 ? 21.922 -10.422 -6.273 1 93.31 119 LYS B N 1
ATOM 3179 C CA . LYS B 1 119 ? 21.281 -10.984 -7.457 1 93.31 119 LYS B CA 1
ATOM 3180 C C . LYS B 1 119 ? 21.156 -12.5 -7.348 1 93.31 119 LYS B C 1
ATOM 3182 O O . LYS B 1 119 ? 20.391 -13.117 -8.078 1 93.31 119 LYS B O 1
ATOM 3187 N N . SER B 1 120 ? 21.922 -13.117 -6.477 1 93.88 120 SER B N 1
ATOM 3188 C CA . SER B 1 120 ? 21.875 -14.57 -6.32 1 93.88 120 SER B CA 1
ATOM 3189 C C . SER B 1 120 ? 20.781 -14.977 -5.34 1 93.88 120 SER B C 1
ATOM 3191 O O . SER B 1 120 ? 20.5 -16.172 -5.191 1 93.88 120 SER B O 1
ATOM 3193 N N . LYS B 1 121 ? 20.062 -14.055 -4.699 1 95.31 121 LYS B N 1
ATOM 3194 C CA . LYS B 1 121 ? 19.047 -14.328 -3.686 1 95.31 121 LYS B CA 1
ATOM 3195 C C . LYS B 1 121 ? 17.781 -13.516 -3.936 1 95.31 121 LYS B C 1
ATOM 3197 O O . LYS B 1 121 ? 17.281 -12.844 -3.031 1 95.31 121 LYS B O 1
ATOM 3202 N N . ILE B 1 122 ? 17.281 -13.672 -5.152 1 96.25 122 ILE B N 1
ATOM 3203 C CA . ILE B 1 122 ? 16.031 -13.008 -5.512 1 96.25 122 ILE B CA 1
ATOM 3204 C C . ILE B 1 122 ? 14.875 -14 -5.391 1 96.25 122 ILE B C 1
ATOM 3206 O O . ILE B 1 122 ? 14.938 -15.102 -5.926 1 96.25 122 ILE B O 1
ATOM 3210 N N . THR B 1 123 ? 13.914 -13.664 -4.613 1 97.12 123 THR B N 1
ATOM 3211 C CA . THR B 1 123 ? 12.688 -14.438 -4.434 1 97.12 123 THR B CA 1
ATOM 3212 C C . THR B 1 123 ? 11.477 -13.672 -4.953 1 97.12 123 THR B C 1
ATOM 3214 O O . THR B 1 123 ? 11.367 -12.461 -4.742 1 97.12 123 THR B O 1
ATOM 3217 N N . LEU B 1 124 ? 10.594 -14.352 -5.66 1 97.62 124 LEU B N 1
ATOM 3218 C CA . LEU B 1 124 ? 9.32 -13.773 -6.086 1 97.62 124 LEU B CA 1
ATOM 3219 C C . LEU B 1 124 ? 8.227 -14.062 -5.062 1 97.62 124 LEU B C 1
ATOM 3221 O O . LEU B 1 124 ? 8.07 -15.203 -4.621 1 97.62 124 LEU B O 1
ATOM 3225 N N . ILE B 1 125 ? 7.547 -13.062 -4.613 1 98.56 125 ILE B N 1
ATOM 3226 C CA . ILE B 1 125 ? 6.328 -13.203 -3.826 1 98.56 125 ILE B CA 1
ATOM 3227 C C . ILE B 1 125 ? 5.172 -12.492 -4.527 1 98.56 125 ILE B C 1
ATOM 3229 O O . ILE B 1 125 ? 5.305 -11.336 -4.926 1 98.56 125 ILE B O 1
ATOM 3233 N N . GLY B 1 126 ? 4.117 -13.18 -4.688 1 98.38 126 GLY B N 1
ATOM 3234 C CA . GLY B 1 126 ? 2.979 -12.562 -5.348 1 98.38 126 GLY B CA 1
ATOM 3235 C C . GLY B 1 126 ? 1.651 -12.906 -4.699 1 98.38 126 GLY B C 1
ATOM 3236 O O . GLY B 1 126 ? 1.461 -14.023 -4.219 1 98.38 126 GLY B O 1
ATOM 3237 N N . HIS B 1 127 ? 0.766 -11.984 -4.699 1 98.38 127 HIS B N 1
ATOM 3238 C CA . HIS B 1 127 ? -0.584 -12.164 -4.176 1 98.38 127 HIS B CA 1
ATOM 3239 C C . HIS B 1 127 ? -1.613 -12.164 -5.301 1 98.38 127 HIS B C 1
ATOM 3241 O O . HIS B 1 127 ? -1.603 -11.281 -6.16 1 98.38 127 HIS B O 1
ATOM 3247 N N . SER B 1 128 ? -2.566 -13.211 -5.25 1 97.44 128 SER B N 1
ATOM 3248 C CA . SER B 1 128 ? -3.656 -13.312 -6.215 1 97.44 128 SER B CA 1
ATOM 3249 C C . SER B 1 128 ? -3.129 -13.375 -7.645 1 97.44 128 SER B C 1
ATOM 3251 O O . SER B 1 128 ? -2.342 -14.258 -7.984 1 97.44 128 SER B O 1
ATOM 3253 N N . MET B 1 129 ? -3.367 -12.328 -8.516 1 96.12 129 MET B N 1
ATOM 3254 C CA . MET B 1 129 ? -2.797 -12.25 -9.852 1 96.12 129 MET B CA 1
ATOM 3255 C C . MET B 1 129 ? -1.275 -12.156 -9.797 1 96.12 129 MET B C 1
ATOM 3257 O O . MET B 1 129 ? -0.583 -12.688 -10.664 1 96.12 129 MET B O 1
ATOM 3261 N N . GLY B 1 130 ? -0.805 -11.516 -8.734 1 97.69 130 GLY B N 1
ATOM 3262 C CA . GLY B 1 130 ? 0.633 -11.484 -8.516 1 97.69 130 GLY B CA 1
ATOM 3263 C C . GLY B 1 130 ? 1.223 -12.859 -8.242 1 97.69 130 GLY B C 1
ATOM 3264 O O . GLY B 1 130 ? 2.375 -13.125 -8.594 1 97.69 130 GLY B O 1
ATOM 3265 N N . GLY B 1 131 ? 0.406 -13.695 -7.535 1 98.25 131 GLY B N 1
ATOM 3266 C CA . GLY B 1 131 ? 0.822 -15.078 -7.359 1 98.25 131 GLY B CA 1
ATOM 3267 C C . GLY B 1 131 ? 0.918 -15.844 -8.664 1 98.25 131 GLY B C 1
ATOM 3268 O O . GLY B 1 131 ? 1.872 -16.594 -8.883 1 98.25 131 GLY B O 1
ATOM 3269 N N . PHE B 1 132 ? -0.072 -15.602 -9.562 1 98.12 132 PHE B N 1
ATOM 3270 C CA . PHE B 1 132 ? -0.032 -16.141 -10.914 1 98.12 132 PHE B CA 1
ATOM 3271 C C . PHE B 1 132 ? 1.235 -15.703 -11.641 1 98.12 132 PHE B C 1
ATOM 3273 O O . PHE B 1 132 ? 1.966 -16.531 -12.188 1 98.12 132 PHE B O 1
ATOM 3280 N N . ALA B 1 133 ? 1.542 -14.445 -11.578 1 97.81 133 ALA B N 1
ATOM 3281 C CA . ALA B 1 133 ? 2.695 -13.891 -12.281 1 97.81 133 ALA B CA 1
ATOM 3282 C C . ALA B 1 133 ? 4 -14.43 -11.703 1 97.81 133 ALA B C 1
ATOM 3284 O O . ALA B 1 133 ? 4.938 -14.727 -12.445 1 97.81 133 ALA B O 1
ATOM 3285 N N . ALA B 1 134 ? 4.047 -14.531 -10.398 1 98 134 ALA B N 1
ATOM 3286 C CA . ALA B 1 134 ? 5.242 -15.047 -9.734 1 98 134 ALA B CA 1
ATOM 3287 C C . ALA B 1 134 ? 5.539 -16.484 -10.18 1 98 134 ALA B C 1
ATOM 3289 O O . ALA B 1 134 ? 6.676 -16.797 -10.531 1 98 134 ALA B O 1
ATOM 3290 N N . LEU B 1 135 ? 4.508 -17.281 -10.203 1 98 135 LEU B N 1
ATOM 3291 C CA . LEU B 1 135 ? 4.695 -18.688 -10.539 1 98 135 LEU B CA 1
ATOM 3292 C C . LEU B 1 135 ? 5.008 -18.859 -12.016 1 98 135 LEU B C 1
ATOM 3294 O O . LEU B 1 135 ? 5.879 -19.656 -12.391 1 98 135 LEU B O 1
ATOM 3298 N N . MET B 1 136 ? 4.316 -18.109 -12.852 1 97.81 136 MET B N 1
ATOM 3299 C CA . MET B 1 136 ? 4.605 -18.156 -14.281 1 97.81 136 MET B CA 1
ATOM 3300 C C . MET B 1 136 ? 6.043 -17.75 -14.57 1 97.81 136 MET B C 1
ATOM 3302 O O . MET B 1 136 ? 6.723 -18.375 -15.383 1 97.81 136 MET B O 1
ATOM 3306 N N . THR B 1 137 ? 6.441 -16.703 -13.875 1 97.19 137 THR B N 1
ATOM 3307 C CA . THR B 1 137 ? 7.805 -16.219 -14.055 1 97.19 137 THR B CA 1
ATOM 3308 C C . THR B 1 137 ? 8.812 -17.234 -13.516 1 97.19 137 THR B C 1
ATOM 3310 O O . THR B 1 137 ? 9.836 -17.5 -14.156 1 97.19 137 THR B O 1
ATOM 3313 N N . ALA B 1 138 ? 8.547 -17.781 -12.375 1 95.75 138 ALA B N 1
ATOM 3314 C CA . ALA B 1 138 ? 9.43 -18.797 -11.781 1 95.75 138 ALA B CA 1
ATOM 3315 C C . ALA B 1 138 ? 9.57 -20 -12.703 1 95.75 138 ALA B C 1
ATOM 3317 O O . ALA B 1 138 ? 10.641 -20.609 -12.773 1 95.75 138 ALA B O 1
ATOM 3318 N N . ALA B 1 139 ? 8.523 -20.297 -13.398 1 95.62 139 ALA B N 1
ATOM 3319 C CA . ALA B 1 139 ? 8.547 -21.438 -14.312 1 95.62 139 ALA B CA 1
ATOM 3320 C C . ALA B 1 139 ? 9.398 -21.141 -15.547 1 95.62 139 ALA B C 1
ATOM 3322 O O . ALA B 1 139 ? 9.914 -22.062 -16.188 1 95.62 139 ALA B O 1
ATOM 3323 N N . SER B 1 140 ? 9.508 -19.922 -15.844 1 91.06 140 SER B N 1
ATOM 3324 C CA . SER B 1 140 ? 10.203 -19.516 -17.062 1 91.06 140 SER B CA 1
ATOM 3325 C C . SER B 1 140 ? 11.641 -19.109 -16.766 1 91.06 140 SER B C 1
ATOM 3327 O O . SER B 1 140 ? 12.492 -19.125 -17.656 1 91.06 140 SER B O 1
ATOM 3329 N N . ASP B 1 141 ? 11.773 -18.547 -15.594 1 76.06 141 ASP B N 1
ATOM 3330 C CA . ASP B 1 141 ? 13.07 -17.984 -15.219 1 76.06 141 ASP B CA 1
ATOM 3331 C C . ASP B 1 141 ? 13.727 -18.812 -14.109 1 76.06 141 ASP B C 1
ATOM 3333 O O . ASP B 1 141 ? 13.273 -18.781 -12.961 1 76.06 141 ASP B O 1
ATOM 3337 N N . PHE B 1 142 ? 14.883 -19.219 -14.461 1 67.19 142 PHE B N 1
ATOM 3338 C CA . PHE B 1 142 ? 15.523 -20.094 -13.484 1 67.19 142 PHE B CA 1
ATOM 3339 C C . PHE B 1 142 ? 16.5 -19.312 -12.625 1 67.19 142 PHE B C 1
ATOM 3341 O O . PHE B 1 142 ? 17.109 -19.859 -11.695 1 67.19 142 PHE B O 1
ATOM 3348 N N . LYS B 1 143 ? 16.562 -18 -12.766 1 83.44 143 LYS B N 1
ATOM 3349 C CA . LYS B 1 143 ? 17.5 -17.219 -11.977 1 83.44 143 LYS B CA 1
ATOM 3350 C C . LYS B 1 143 ? 16.891 -16.781 -10.648 1 83.44 143 LYS B C 1
ATOM 3352 O O . LYS B 1 143 ? 17.547 -16.156 -9.82 1 83.44 143 LYS B O 1
ATOM 3357 N N . ILE B 1 144 ? 15.719 -17.359 -10.375 1 88.5 144 ILE B N 1
ATOM 3358 C CA . ILE B 1 144 ? 15.086 -17 -9.109 1 88.5 144 ILE B CA 1
ATOM 3359 C C . ILE B 1 144 ? 15.438 -18.031 -8.039 1 88.5 144 ILE B C 1
ATOM 3361 O O . ILE B 1 144 ? 15.57 -19.219 -8.336 1 88.5 144 ILE B O 1
ATOM 3365 N N . LYS B 1 145 ? 15.594 -17.578 -6.836 1 89.44 145 LYS B N 1
ATOM 3366 C CA . LYS B 1 145 ? 15.938 -18.438 -5.707 1 89.44 145 LYS B CA 1
ATOM 3367 C C . LYS B 1 145 ? 14.727 -19.234 -5.242 1 89.44 145 LYS B C 1
ATOM 3369 O O . LYS B 1 145 ? 14.852 -20.422 -4.898 1 89.44 145 LYS B O 1
ATOM 3374 N N . ALA B 1 146 ? 13.617 -18.609 -5.262 1 95.06 146 ALA B N 1
ATOM 3375 C CA . ALA B 1 146 ? 12.391 -19.203 -4.723 1 95.06 146 ALA B CA 1
ATOM 3376 C C . ALA B 1 146 ? 11.172 -18.359 -5.109 1 95.06 146 ALA B C 1
ATOM 3378 O O . ALA B 1 146 ? 11.312 -17.281 -5.672 1 95.06 146 ALA B O 1
ATOM 3379 N N . ALA B 1 147 ? 10.008 -18.938 -4.875 1 96.88 147 ALA B N 1
ATOM 3380 C CA . ALA B 1 147 ? 8.773 -18.219 -5.164 1 96.88 147 ALA B CA 1
ATOM 3381 C C . ALA B 1 147 ? 7.703 -18.516 -4.121 1 96.88 147 ALA B C 1
ATOM 3383 O O . ALA B 1 147 ? 7.613 -19.641 -3.617 1 96.88 147 ALA B O 1
ATOM 3384 N N . VAL B 1 148 ? 6.945 -17.516 -3.777 1 98.56 148 VAL B N 1
ATOM 3385 C CA . VAL B 1 148 ? 5.812 -17.609 -2.863 1 98.56 148 VAL B CA 1
ATOM 3386 C C . VAL B 1 148 ? 4.547 -17.125 -3.557 1 98.56 148 VAL B C 1
ATOM 3388 O O . VAL B 1 148 ? 4.527 -16.031 -4.137 1 98.56 148 VAL B O 1
ATOM 3391 N N . SER B 1 149 ? 3.529 -17.906 -3.531 1 98.69 149 SER B N 1
ATOM 3392 C CA . SER B 1 149 ? 2.215 -17.516 -4.027 1 98.69 149 SER B CA 1
ATOM 3393 C C . SER B 1 149 ? 1.204 -17.391 -2.893 1 98.69 149 SER B C 1
ATOM 3395 O O . SER B 1 149 ? 0.938 -18.375 -2.193 1 98.69 149 SER B O 1
ATOM 3397 N N . ILE B 1 150 ? 0.708 -16.203 -2.689 1 98.69 150 ILE B N 1
ATOM 3398 C CA . ILE B 1 150 ? -0.306 -15.914 -1.683 1 98.69 150 ILE B CA 1
ATOM 3399 C C . ILE B 1 150 ? -1.675 -15.789 -2.35 1 98.69 150 ILE B C 1
ATOM 3401 O O . ILE B 1 150 ? -1.912 -14.867 -3.129 1 98.69 150 ILE B O 1
ATOM 3405 N N . SER B 1 151 ? -2.59 -16.719 -2.039 1 98.19 151 SER B N 1
ATOM 3406 C CA . SER B 1 151 ? -3.902 -16.719 -2.676 1 98.19 151 SER B CA 1
ATOM 3407 C C . SER B 1 151 ? -3.781 -16.609 -4.191 1 98.19 151 SER B C 1
ATOM 3409 O O . SER B 1 151 ? -4.449 -15.789 -4.816 1 98.19 151 SER B O 1
ATOM 3411 N N . GLY B 1 152 ? -2.938 -17.422 -4.758 1 98.12 152 GLY B N 1
ATOM 3412 C CA . GLY B 1 152 ? -2.666 -17.359 -6.184 1 98.12 152 GLY B CA 1
ATOM 3413 C C . GLY B 1 152 ? -3.898 -17.578 -7.039 1 98.12 152 GLY B C 1
ATOM 3414 O O . GLY B 1 152 ? -4.734 -18.422 -6.711 1 98.12 152 GLY B O 1
ATOM 3415 N N . PHE B 1 153 ? -3.99 -16.812 -8.133 1 97.62 153 PHE B N 1
ATOM 3416 C CA . PHE B 1 153 ? -5.113 -16.906 -9.055 1 97.62 153 PHE B CA 1
ATOM 3417 C C . PHE B 1 153 ? -4.684 -17.562 -10.367 1 97.62 153 PHE B C 1
ATOM 3419 O O . PHE B 1 153 ? -4.086 -16.906 -11.227 1 97.62 153 PHE B O 1
ATOM 3426 N N . ASN B 1 154 ? -4.977 -18.797 -10.531 1 98.31 154 ASN B N 1
ATOM 3427 C CA . ASN B 1 154 ? -4.641 -19.484 -11.766 1 98.31 154 ASN B CA 1
ATOM 3428 C C . ASN B 1 154 ? -5.574 -19.078 -12.906 1 98.31 154 ASN B C 1
ATOM 3430 O O . ASN B 1 154 ? -6.68 -19.609 -13.023 1 98.31 154 ASN B O 1
ATOM 3434 N N . LEU B 1 155 ? -5.094 -18.25 -13.781 1 97.75 155 LEU B N 1
ATOM 3435 C CA . LEU B 1 155 ? -5.898 -17.688 -14.859 1 97.75 155 LEU B CA 1
ATOM 3436 C C . LEU B 1 155 ? -6.402 -18.781 -15.789 1 97.75 155 LEU B C 1
ATOM 3438 O O . LEU B 1 155 ? -7.527 -18.719 -16.281 1 97.75 155 LEU B O 1
ATOM 3442 N N . GLY B 1 156 ? -5.566 -19.703 -16.062 1 97.94 156 GLY B N 1
ATOM 3443 C CA . GLY B 1 156 ? -5.98 -20.812 -16.891 1 97.94 156 GLY B CA 1
ATOM 3444 C C . GLY B 1 156 ? -7.074 -21.672 -16.266 1 97.94 156 GLY B C 1
ATOM 3445 O O . GLY B 1 156 ? -8.039 -22.047 -16.938 1 97.94 156 GLY B O 1
ATOM 3446 N N . ALA B 1 157 ? -6.93 -21.969 -14.984 1 97.38 157 ALA B N 1
ATOM 3447 C CA . ALA B 1 157 ? -7.961 -22.719 -14.273 1 97.38 157 ALA B CA 1
ATOM 3448 C C . ALA B 1 157 ? -9.273 -21.938 -14.234 1 97.38 157 ALA B C 1
ATOM 3450 O O . ALA B 1 157 ? -10.352 -22.531 -14.375 1 97.38 157 ALA B O 1
ATOM 3451 N N . PHE B 1 158 ? -9.156 -20.656 -13.984 1 96.94 158 PHE B N 1
ATOM 3452 C CA . PHE B 1 158 ? -10.336 -19.797 -14.047 1 96.94 158 PHE B CA 1
ATOM 3453 C C . PHE B 1 158 ? -11.008 -19.906 -15.414 1 96.94 158 PHE B C 1
ATOM 3455 O O . PHE B 1 158 ? -12.211 -20.156 -15.492 1 96.94 158 PHE B O 1
ATOM 3462 N N . ALA B 1 159 ? -10.258 -19.734 -16.484 1 97.56 159 ALA B N 1
ATOM 3463 C CA . ALA B 1 159 ? -10.805 -19.781 -17.844 1 97.56 159 ALA B CA 1
ATOM 3464 C C . ALA B 1 159 ? -11.438 -21.141 -18.125 1 97.56 159 ALA B C 1
ATOM 3466 O O . ALA B 1 159 ? -12.508 -21.203 -18.734 1 97.56 159 ALA B O 1
ATOM 3467 N N . GLU B 1 160 ? -10.758 -22.125 -17.656 1 96.44 160 GLU B N 1
ATOM 3468 C CA . GLU B 1 160 ? -11.266 -23.484 -17.859 1 96.44 160 GLU B CA 1
ATOM 3469 C C . GLU B 1 160 ? -12.617 -23.672 -17.172 1 96.44 160 GLU B C 1
ATOM 3471 O O . GLU B 1 160 ? -13.492 -24.375 -17.688 1 96.44 160 GLU B O 1
ATOM 3476 N N . SER B 1 161 ? -12.789 -23.047 -16.047 1 94.69 161 SER B N 1
ATOM 3477 C CA . SER B 1 161 ? -13.992 -23.219 -15.25 1 94.69 161 SER B CA 1
ATOM 3478 C C . SER B 1 161 ? -15.195 -22.547 -15.898 1 94.69 161 SER B C 1
ATOM 3480 O O . SER B 1 161 ? -16.344 -22.859 -15.57 1 94.69 161 SER B O 1
ATOM 3482 N N . ILE B 1 162 ? -14.953 -21.656 -16.844 1 95 162 ILE B N 1
ATOM 3483 C CA . ILE B 1 162 ? -16.094 -20.922 -17.359 1 95 162 ILE B CA 1
ATOM 3484 C C . ILE B 1 162 ? -16.219 -21.156 -18.875 1 95 162 ILE B C 1
ATOM 3486 O O . ILE B 1 162 ? -17.234 -20.812 -19.469 1 95 162 ILE B O 1
ATOM 3490 N N . TYR B 1 163 ? -15.25 -21.703 -19.547 1 93.44 163 TYR B N 1
ATOM 3491 C CA . TYR B 1 163 ? -15.078 -21.719 -20.984 1 93.44 163 TYR B CA 1
ATOM 3492 C C . TYR B 1 163 ? -16.281 -22.359 -21.672 1 93.44 163 TYR B C 1
ATOM 3494 O O . TYR B 1 163 ? -16.609 -22.016 -22.812 1 93.44 163 TYR B O 1
ATOM 3502 N N . SER B 1 164 ? -16.953 -23.312 -21.094 1 92.69 164 SER B N 1
ATOM 3503 C CA . SER B 1 164 ? -18 -24.062 -21.797 1 92.69 164 SER B CA 1
ATOM 3504 C C . SER B 1 164 ? -19.391 -23.516 -21.453 1 92.69 164 SER B C 1
ATOM 3506 O O . SER B 1 164 ? -20.391 -24.141 -21.781 1 92.69 164 SER B O 1
ATOM 3508 N N . ASN B 1 165 ? -19.453 -22.391 -20.812 1 94.5 165 ASN B N 1
ATOM 3509 C CA . ASN B 1 165 ? -20.734 -21.859 -20.328 1 94.5 165 ASN B CA 1
ATOM 3510 C C . ASN B 1 165 ? -20.844 -20.359 -20.578 1 94.5 165 ASN B C 1
ATOM 3512 O O . ASN B 1 165 ? -20.312 -19.562 -19.797 1 94.5 165 ASN B O 1
ATOM 3516 N N . LYS B 1 166 ? -21.703 -20.031 -21.5 1 95.12 166 LYS B N 1
ATOM 3517 C CA . LYS B 1 166 ? -21.875 -18.641 -21.891 1 95.12 166 LYS B CA 1
ATOM 3518 C C . LYS B 1 166 ? -22.406 -17.812 -20.719 1 95.12 166 LYS B C 1
ATOM 3520 O O . LYS B 1 166 ? -22.047 -16.641 -20.578 1 95.12 166 LYS B O 1
ATOM 3525 N N . GLU B 1 167 ? -23.203 -18.422 -19.969 1 95.81 167 GLU B N 1
ATOM 3526 C CA . GLU B 1 167 ? -23.75 -17.719 -18.812 1 95.81 167 GLU B CA 1
ATOM 3527 C C . GLU B 1 167 ? -22.656 -17.391 -17.781 1 95.81 167 GLU B C 1
ATOM 3529 O O . GLU B 1 167 ? -22.656 -16.312 -17.203 1 95.81 167 GLU B O 1
ATOM 3534 N N . LYS B 1 168 ? -21.812 -18.328 -17.594 1 95.44 168 LYS B N 1
ATOM 3535 C CA . LYS B 1 168 ? -20.719 -18.109 -16.672 1 95.44 168 LYS B CA 1
ATOM 3536 C C . LYS B 1 168 ? -19.75 -17.047 -17.203 1 95.44 168 LYS B C 1
ATOM 3538 O O . LYS B 1 168 ? -19.219 -16.234 -16.438 1 95.44 168 LYS B O 1
ATOM 3543 N N . ILE B 1 169 ? -19.531 -17.094 -18.484 1 96.31 169 ILE B N 1
ATOM 3544 C CA . ILE B 1 169 ? -18.672 -16.109 -19.109 1 96.31 169 ILE B CA 1
ATOM 3545 C C . ILE B 1 169 ? -19.266 -14.711 -18.922 1 96.31 169 ILE B C 1
ATOM 3547 O O . ILE B 1 169 ? -18.578 -13.805 -18.453 1 96.31 169 ILE B O 1
ATOM 3551 N N . ASN B 1 170 ? -20.484 -14.555 -19.172 1 95.75 170 ASN B N 1
ATOM 3552 C CA . ASN B 1 170 ? -21.156 -13.258 -19.047 1 95.75 170 ASN B CA 1
ATOM 3553 C C . ASN B 1 170 ? -21.172 -12.773 -17.594 1 95.75 170 ASN B C 1
ATOM 3555 O O . ASN B 1 170 ? -20.984 -11.586 -17.328 1 95.75 170 ASN B O 1
ATOM 3559 N N . LYS B 1 171 ? -21.406 -13.703 -16.766 1 94.25 171 LYS B N 1
ATOM 3560 C CA . LYS B 1 171 ? -21.406 -13.367 -15.344 1 94.25 171 LYS B CA 1
ATOM 3561 C C . LYS B 1 171 ? -20.031 -12.875 -14.898 1 94.25 171 LYS B C 1
ATOM 3563 O O . LYS B 1 171 ? -19.938 -11.922 -14.125 1 94.25 171 LYS B O 1
ATOM 3568 N N . SER B 1 172 ? -19.016 -13.57 -15.344 1 93.38 172 SER B N 1
ATOM 3569 C CA . SER B 1 172 ? -17.656 -13.18 -15 1 93.38 172 SER B CA 1
ATOM 3570 C C . SER B 1 172 ? -17.328 -11.789 -15.531 1 93.38 172 SER B C 1
ATOM 3572 O O . SER B 1 172 ? -16.703 -10.977 -14.836 1 93.38 172 SER B O 1
ATOM 3574 N N . ILE B 1 173 ? -17.719 -11.508 -16.734 1 94.12 173 ILE B N 1
ATOM 3575 C CA . ILE B 1 173 ? -17.5 -10.195 -17.328 1 94.12 173 ILE B CA 1
ATOM 3576 C C . ILE B 1 173 ? -18.203 -9.125 -16.484 1 94.12 173 ILE B C 1
ATOM 3578 O O . ILE B 1 173 ? -17.594 -8.094 -16.172 1 94.12 173 ILE B O 1
ATOM 3582 N N . GLU B 1 174 ? -19.328 -9.391 -16 1 92.19 174 GLU B N 1
ATOM 3583 C CA . GLU B 1 174 ? -20.109 -8.438 -15.211 1 92.19 174 GLU B CA 1
ATOM 3584 C C . GLU B 1 174 ? -19.453 -8.203 -13.852 1 92.19 174 GLU B C 1
ATOM 3586 O O . GLU B 1 174 ? -19.375 -7.07 -13.375 1 92.19 174 GLU B O 1
ATOM 3591 N N . GLU B 1 175 ? -18.984 -9.242 -13.266 1 86.69 175 GLU B N 1
ATOM 3592 C CA . GLU B 1 175 ? -18.375 -9.18 -11.938 1 86.69 175 GLU B CA 1
ATOM 3593 C C . GLU B 1 175 ? -17.062 -8.391 -11.961 1 86.69 175 GLU B C 1
ATOM 3595 O O . GLU B 1 175 ? -16.703 -7.746 -10.977 1 86.69 175 GLU B O 1
ATOM 3600 N N . TRP B 1 176 ? -16.422 -8.344 -13.102 1 87.31 176 TRP B N 1
ATOM 3601 C CA . TRP B 1 176 ? -15.117 -7.699 -13.188 1 87.31 176 TRP B CA 1
ATOM 3602 C C . TRP B 1 176 ? -15.25 -6.234 -13.586 1 87.31 176 TRP B C 1
ATOM 3604 O O . TRP B 1 176 ? -14.281 -5.477 -13.523 1 87.31 176 TRP B O 1
ATOM 3614 N N . ILE B 1 177 ? -16.438 -5.762 -13.906 1 81.06 177 ILE B N 1
ATOM 3615 C CA . ILE B 1 177 ? -16.656 -4.41 -14.414 1 81.06 177 ILE B CA 1
ATOM 3616 C C . ILE B 1 177 ? -16.219 -3.391 -13.367 1 81.06 177 ILE B C 1
ATOM 3618 O O . ILE B 1 177 ? -15.492 -2.447 -13.68 1 81.06 177 ILE B O 1
ATOM 3622 N N . GLU B 1 178 ? -16.547 -3.57 -12.148 1 73.69 178 GLU B N 1
ATOM 3623 C CA . GLU B 1 178 ? -16.219 -2.572 -11.133 1 73.69 178 GLU B CA 1
ATOM 3624 C C . GLU B 1 178 ? -14.742 -2.664 -10.734 1 73.69 178 GLU B C 1
ATOM 3626 O O . GLU B 1 178 ? -14.188 -1.722 -10.164 1 73.69 178 GLU B O 1
ATOM 3631 N N . ASN B 1 179 ? -14.125 -3.775 -11.133 1 76.69 179 ASN B N 1
ATOM 3632 C CA . ASN B 1 179 ? -12.734 -3.986 -10.727 1 76.69 179 ASN B CA 1
ATOM 3633 C C . ASN B 1 179 ? -11.766 -3.326 -11.695 1 76.69 179 ASN B C 1
ATOM 3635 O O . ASN B 1 179 ? -10.586 -3.15 -11.383 1 76.69 179 ASN B O 1
ATOM 3639 N N . ILE B 1 180 ? -12.234 -2.881 -12.836 1 81.62 180 ILE B N 1
ATOM 3640 C CA . ILE B 1 180 ? -11.305 -2.463 -13.883 1 81.62 180 ILE B CA 1
ATOM 3641 C C . ILE B 1 180 ? -11.188 -0.94 -13.891 1 81.62 180 ILE B C 1
ATOM 3643 O O . ILE B 1 180 ? -10.477 -0.37 -14.719 1 81.62 180 ILE B O 1
ATOM 3647 N N . TYR B 1 181 ? -11.766 -0.229 -12.961 1 76 181 TYR B N 1
ATOM 3648 C CA . TYR B 1 181 ? -11.828 1.229 -12.945 1 76 181 TYR B CA 1
ATOM 3649 C C . TYR B 1 181 ? -10.43 1.835 -12.922 1 76 181 TYR B C 1
ATOM 3651 O O . TYR B 1 181 ? -10.164 2.812 -13.625 1 76 181 TYR B O 1
ATOM 3659 N N . PRO B 1 182 ? -9.516 1.23 -12.219 1 78.19 182 PRO B N 1
ATOM 3660 C CA . PRO B 1 182 ? -8.203 1.873 -12.148 1 78.19 182 PRO B CA 1
ATOM 3661 C C . PRO B 1 182 ? -7.305 1.509 -13.328 1 78.19 182 PRO B C 1
ATOM 3663 O O . PRO B 1 182 ? -6.133 1.901 -13.367 1 78.19 182 PRO B O 1
ATOM 3666 N N . LEU B 1 183 ? -7.848 0.74 -14.227 1 87.19 183 LEU B N 1
ATOM 3667 C CA . LEU B 1 183 ? -7.027 0.216 -15.312 1 87.19 183 LEU B CA 1
ATOM 3668 C C . LEU B 1 183 ? -7.238 1.021 -16.594 1 87.19 183 LEU B C 1
ATOM 3670 O O . LEU B 1 183 ? -8.344 1.517 -16.844 1 87.19 183 LEU B O 1
ATOM 3674 N N . ASN B 1 184 ? -6.176 1.115 -17.297 1 86.44 184 ASN B N 1
ATOM 3675 C CA . ASN B 1 184 ? -6.23 1.812 -18.578 1 86.44 184 ASN B CA 1
ATOM 3676 C C . ASN B 1 184 ? -6.215 0.833 -19.75 1 86.44 184 ASN B C 1
ATOM 3678 O O . ASN B 1 184 ? -5.539 -0.194 -19.703 1 86.44 184 ASN B O 1
ATOM 3682 N N . GLY B 1 185 ? -6.91 1.245 -20.797 1 89.25 185 GLY B N 1
ATOM 3683 C CA . GLY B 1 185 ? -6.789 0.592 -22.094 1 89.25 185 GLY B CA 1
ATOM 3684 C C . GLY B 1 185 ? -7.352 -0.817 -22.109 1 89.25 185 GLY B C 1
ATOM 3685 O O . GLY B 1 185 ? -6.91 -1.662 -22.891 1 89.25 185 GLY B O 1
ATOM 3686 N N . THR B 1 186 ? -8.219 -1.104 -21.188 1 93.25 186 THR B N 1
ATOM 3687 C CA . THR B 1 186 ? -8.797 -2.441 -21.125 1 93.25 186 THR B CA 1
ATOM 3688 C C . THR B 1 186 ? -10.25 -2.385 -20.656 1 93.25 186 THR B C 1
ATOM 3690 O O . THR B 1 186 ? -10.789 -1.301 -20.422 1 93.25 186 THR B O 1
ATOM 3693 N N . CYS B 1 187 ? -10.898 -3.477 -20.656 1 93.75 187 CYS B N 1
ATOM 3694 C CA . CYS B 1 187 ? -12.227 -3.668 -20.094 1 93.75 187 CYS B CA 1
ATOM 3695 C C . CYS B 1 187 ? -12.422 -5.109 -19.641 1 93.75 187 CYS B C 1
ATOM 3697 O O . CYS B 1 187 ? -11.586 -5.969 -19.906 1 93.75 187 CYS B O 1
ATOM 3699 N N . SER B 1 188 ? -13.492 -5.305 -18.938 1 94.62 188 SER B N 1
ATOM 3700 C CA . SER B 1 188 ? -13.758 -6.621 -18.375 1 94.62 188 SER B CA 1
ATOM 3701 C C . SER B 1 188 ? -13.844 -7.688 -19.453 1 94.62 188 SER B C 1
ATOM 3703 O O . SER B 1 188 ? -13.297 -8.781 -19.297 1 94.62 188 SER B O 1
ATOM 3705 N N . LYS B 1 189 ? -14.516 -7.438 -20.547 1 96 189 LYS B N 1
ATOM 3706 C CA . LYS B 1 189 ? -14.68 -8.398 -21.641 1 96 189 LYS B CA 1
ATOM 3707 C C . LYS B 1 189 ? -13.328 -8.773 -22.25 1 96 189 LYS B C 1
ATOM 3709 O O . LYS B 1 189 ? -13.07 -9.945 -22.516 1 96 189 LYS B O 1
ATOM 3714 N N . ARG B 1 190 ? -12.531 -7.793 -22.422 1 96.75 190 ARG B N 1
ATOM 3715 C CA . ARG B 1 190 ? -11.219 -8.031 -23.016 1 96.75 190 ARG B CA 1
ATOM 3716 C C . ARG B 1 190 ? -10.367 -8.914 -22.109 1 96.75 190 ARG B C 1
ATOM 3718 O O . ARG B 1 190 ? -9.672 -9.82 -22.594 1 96.75 190 ARG B O 1
ATOM 3725 N N . LEU B 1 191 ? -10.43 -8.703 -20.859 1 96.56 191 LEU B N 1
ATOM 3726 C CA . LEU B 1 191 ? -9.617 -9.469 -19.906 1 96.56 191 LEU B CA 1
ATOM 3727 C C . LEU B 1 191 ? -10.117 -10.898 -19.797 1 96.56 191 LEU B C 1
ATOM 3729 O O . LEU B 1 191 ? -9.328 -11.844 -19.797 1 96.56 191 LEU B O 1
ATOM 3733 N N . VAL B 1 192 ? -11.43 -11.047 -19.703 1 96.94 192 VAL B N 1
ATOM 3734 C CA . VAL B 1 192 ? -12 -12.383 -19.656 1 96.94 192 VAL B CA 1
ATOM 3735 C C . VAL B 1 192 ? -11.664 -13.148 -20.922 1 96.94 192 VAL B C 1
ATOM 3737 O O . VAL B 1 192 ? -11.258 -14.312 -20.875 1 96.94 192 VAL B O 1
ATOM 3740 N N . ASN B 1 193 ? -11.75 -12.461 -22.031 1 97.31 193 ASN B N 1
ATOM 3741 C CA . ASN B 1 193 ? -11.438 -13.094 -23.312 1 97.31 193 ASN B CA 1
ATOM 3742 C C . ASN B 1 193 ? -9.953 -13.438 -23.422 1 97.31 193 ASN B C 1
ATOM 3744 O O . ASN B 1 193 ? -9.594 -14.438 -24.047 1 97.31 193 ASN B O 1
ATOM 3748 N N . GLU B 1 194 ? -9.148 -12.602 -22.906 1 98 194 GLU B N 1
ATOM 3749 C CA . GLU B 1 194 ? -7.723 -12.922 -22.891 1 98 194 GLU B CA 1
ATOM 3750 C C . GLU B 1 194 ? -7.453 -14.234 -22.156 1 98 194 GLU B C 1
ATOM 3752 O O . GLU B 1 194 ? -6.676 -15.07 -22.609 1 98 194 GLU B O 1
ATOM 3757 N N . ALA B 1 195 ? -8.078 -14.375 -21.031 1 97.75 195 ALA B N 1
ATOM 3758 C CA . ALA B 1 195 ? -7.934 -15.617 -20.266 1 97.75 195 ALA B CA 1
ATOM 3759 C C . ALA B 1 195 ? -8.438 -16.812 -21.062 1 97.75 195 ALA B C 1
ATOM 3761 O O . ALA B 1 195 ? -7.77 -17.844 -21.141 1 97.75 195 ALA B O 1
ATOM 3762 N N . LEU B 1 196 ? -9.586 -16.641 -21.719 1 97.94 196 LEU B N 1
ATOM 3763 C CA . LEU B 1 196 ? -10.219 -17.719 -22.469 1 97.94 196 LEU B CA 1
ATOM 3764 C C . LEU B 1 196 ? -9.391 -18.094 -23.688 1 97.94 196 LEU B C 1
ATOM 3766 O O . LEU B 1 196 ? -9.336 -19.266 -24.078 1 97.94 196 LEU B O 1
ATOM 3770 N N . ASN B 1 197 ? -8.781 -17.125 -24.219 1 98.06 197 ASN B N 1
ATOM 3771 C CA . ASN B 1 197 ? -7.988 -17.359 -25.422 1 98.06 197 ASN B CA 1
ATOM 3772 C C . ASN B 1 197 ? -6.629 -17.969 -25.094 1 98.06 197 ASN B C 1
ATOM 3774 O O . ASN B 1 197 ? -5.902 -18.406 -26 1 98.06 197 ASN B O 1
ATOM 3778 N N . ASN B 1 198 ? -6.285 -18.031 -23.812 1 98.25 198 ASN B N 1
ATOM 3779 C CA . ASN B 1 198 ? -4.977 -18.516 -23.391 1 98.25 198 ASN B CA 1
ATOM 3780 C C . ASN B 1 198 ? -5.094 -19.547 -22.281 1 98.25 198 ASN B C 1
ATOM 3782 O O . ASN B 1 198 ? -4.262 -19.594 -21.375 1 98.25 198 ASN B O 1
ATOM 3786 N N . ILE B 1 199 ? -6.129 -20.359 -22.328 1 97.5 199 ILE B N 1
ATOM 3787 C CA . ILE B 1 199 ? -6.477 -21.312 -21.281 1 97.5 199 ILE B CA 1
ATOM 3788 C C . ILE B 1 199 ? -5.27 -22.188 -20.953 1 97.5 199 ILE B C 1
ATOM 3790 O O . ILE B 1 199 ? -4.887 -22.328 -19.797 1 97.5 199 ILE B O 1
ATOM 3794 N N . HIS B 1 200 ? -4.621 -22.703 -21.953 1 97.56 200 HIS B N 1
ATOM 3795 C CA . HIS B 1 200 ? -3.496 -23.609 -21.734 1 97.56 200 HIS B CA 1
ATOM 3796 C C . HIS B 1 200 ? -2.256 -22.844 -21.281 1 97.56 200 HIS B C 1
ATOM 3798 O O . HIS B 1 200 ? -1.599 -23.234 -20.312 1 97.56 200 HIS B O 1
ATOM 3804 N N . LYS B 1 201 ? -2 -21.766 -21.938 1 97.69 201 LYS B N 1
ATOM 3805 C CA . LYS B 1 201 ? -0.813 -20.969 -21.672 1 97.69 201 LYS B CA 1
ATOM 3806 C C . LYS B 1 201 ? -0.856 -20.391 -20.25 1 97.69 201 LYS B C 1
ATOM 3808 O O . LYS B 1 201 ? 0.179 -20.266 -19.594 1 97.69 201 LYS B O 1
ATOM 3813 N N . TYR B 1 202 ? -2.059 -20.078 -19.797 1 98.25 202 TYR B N 1
ATOM 3814 C CA . TYR B 1 202 ? -2.193 -19.406 -18.516 1 98.25 202 TYR B CA 1
ATOM 3815 C C . TYR B 1 202 ? -2.506 -20.391 -17.406 1 98.25 202 TYR B C 1
ATOM 3817 O O . TYR B 1 202 ? -2.785 -20 -16.266 1 98.25 202 TYR B O 1
ATOM 3825 N N . ASN B 1 203 ? -2.492 -21.672 -17.703 1 98.44 203 ASN B N 1
ATOM 3826 C CA . ASN B 1 203 ? -2.736 -22.656 -16.656 1 98.44 203 ASN B CA 1
ATOM 3827 C C . ASN B 1 203 ? -1.439 -23.078 -15.984 1 98.44 203 ASN B C 1
ATOM 3829 O O . ASN B 1 203 ? -0.658 -23.844 -16.547 1 98.44 203 ASN B O 1
ATOM 3833 N N . ILE B 1 204 ? -1.251 -22.672 -14.781 1 98.06 204 ILE B N 1
ATOM 3834 C CA . ILE B 1 204 ? -0.017 -22.844 -14.023 1 98.06 204 ILE B CA 1
ATOM 3835 C C . ILE B 1 204 ? 0.279 -24.328 -13.844 1 98.06 204 ILE B C 1
ATOM 3837 O O . ILE B 1 204 ? 1.442 -24.734 -13.805 1 98.06 204 ILE B O 1
ATOM 3841 N N . ILE B 1 205 ? -0.744 -25.125 -13.852 1 98 205 ILE B N 1
ATOM 3842 C CA . ILE B 1 205 ? -0.607 -26.562 -13.625 1 98 205 ILE B CA 1
ATOM 3843 C C . ILE B 1 205 ? 0.246 -27.172 -14.734 1 98 205 ILE B C 1
ATOM 3845 O O . ILE B 1 205 ? 1.008 -28.125 -14.492 1 98 205 ILE B O 1
ATOM 3849 N N . ASN B 1 206 ? 0.189 -26.594 -15.891 1 97.75 206 ASN B N 1
ATOM 3850 C CA . ASN B 1 206 ? 0.919 -27.109 -17.047 1 97.75 206 ASN B CA 1
ATOM 3851 C C . ASN B 1 206 ? 2.426 -26.922 -16.875 1 97.75 206 ASN B C 1
ATOM 3853 O O . ASN B 1 206 ? 3.211 -27.484 -17.641 1 97.75 206 ASN B O 1
ATOM 3857 N N . TYR B 1 207 ? 2.828 -26.203 -15.891 1 97.38 207 TYR B N 1
ATOM 3858 C CA . TYR B 1 207 ? 4.242 -25.922 -15.68 1 97.38 207 TYR B CA 1
ATOM 3859 C C . TYR B 1 207 ? 4.742 -26.578 -14.398 1 97.38 207 TYR B C 1
ATOM 3861 O O . TYR B 1 207 ? 5.793 -26.203 -13.867 1 97.38 207 TYR B O 1
ATOM 3869 N N . ALA B 1 208 ? 4.023 -27.5 -13.891 1 97.5 208 ALA B N 1
ATOM 3870 C CA . ALA B 1 208 ? 4.34 -28.156 -12.625 1 97.5 208 ALA B CA 1
ATOM 3871 C C . ALA B 1 208 ? 5.719 -28.812 -12.672 1 97.5 208 ALA B C 1
ATOM 3873 O O . ALA B 1 208 ? 6.426 -28.859 -11.664 1 97.5 208 ALA B O 1
ATOM 3874 N N . ASP B 1 209 ? 6.113 -29.328 -13.836 1 96.25 209 ASP B N 1
ATOM 3875 C CA . ASP B 1 209 ? 7.418 -29.969 -13.977 1 96.25 209 ASP B CA 1
ATOM 3876 C C . ASP B 1 209 ? 8.547 -28.969 -13.68 1 96.25 209 ASP B C 1
ATOM 3878 O O . ASP B 1 209 ? 9.484 -29.297 -12.953 1 96.25 209 ASP B O 1
ATOM 3882 N N . ARG B 1 210 ? 8.453 -27.828 -14.211 1 95.62 210 ARG B N 1
ATOM 3883 C CA . ARG B 1 210 ? 9.477 -26.797 -14 1 95.62 210 ARG B CA 1
ATOM 3884 C C . ARG B 1 210 ? 9.383 -26.219 -12.594 1 95.62 210 ARG B C 1
ATOM 3886 O O . ARG B 1 210 ? 10.406 -26 -11.945 1 95.62 210 ARG B O 1
ATOM 3893 N N . LEU B 1 211 ? 8.188 -26 -12.125 1 96.69 211 LEU B N 1
ATOM 3894 C CA . LEU B 1 211 ? 7.965 -25.391 -10.82 1 96.69 211 LEU B CA 1
ATOM 3895 C C . LEU B 1 211 ? 8.422 -26.312 -9.695 1 96.69 211 LEU B C 1
ATOM 3897 O O . LEU B 1 211 ? 8.805 -25.859 -8.625 1 96.69 211 LEU B O 1
ATOM 3901 N N . SER B 1 212 ? 8.359 -27.594 -10.016 1 95.75 212 SER B N 1
ATOM 3902 C CA . SER B 1 212 ? 8.727 -28.562 -8.992 1 95.75 212 SER B CA 1
ATOM 3903 C C . SER B 1 212 ? 10.211 -28.453 -8.641 1 95.75 212 SER B C 1
ATOM 3905 O O . SER B 1 212 ? 10.648 -29.016 -7.629 1 95.75 212 SER B O 1
ATOM 3907 N N . LYS B 1 213 ? 10.953 -27.766 -9.438 1 93.75 213 LYS B N 1
ATOM 3908 C CA . LYS B 1 213 ? 12.398 -27.641 -9.242 1 93.75 213 LYS B CA 1
ATOM 3909 C C . LYS B 1 213 ? 12.727 -26.359 -8.469 1 93.75 213 LYS B C 1
ATOM 3911 O O . LYS B 1 213 ? 13.891 -26.109 -8.156 1 93.75 213 LYS B O 1
ATOM 3916 N N . VAL B 1 214 ? 11.773 -25.547 -8.195 1 92.94 214 VAL B N 1
ATOM 3917 C CA . VAL B 1 214 ? 11.93 -24.281 -7.488 1 92.94 214 VAL B CA 1
ATOM 3918 C C . VAL B 1 214 ? 11.375 -24.406 -6.07 1 92.94 214 VAL B C 1
ATOM 3920 O O . VAL B 1 214 ? 10.32 -25.016 -5.863 1 92.94 214 VAL B O 1
ATOM 3923 N N . PRO B 1 215 ? 12.148 -23.984 -5.02 1 96 215 PRO B N 1
ATOM 3924 C CA . PRO B 1 215 ? 11.508 -23.906 -3.705 1 96 215 PRO B CA 1
ATOM 3925 C C . PRO B 1 215 ? 10.25 -23.047 -3.713 1 96 215 PRO B C 1
ATOM 3927 O O . PRO B 1 215 ? 10.289 -21.891 -4.145 1 96 215 PRO B O 1
ATOM 3930 N N . LEU B 1 216 ? 9.117 -23.594 -3.275 1 97.44 216 LEU B N 1
ATOM 3931 C CA . LEU B 1 216 ? 7.824 -22.922 -3.381 1 97.44 216 LEU B CA 1
ATOM 3932 C C . LEU B 1 216 ? 7.109 -22.891 -2.031 1 97.44 216 LEU B C 1
ATOM 3934 O O . LEU B 1 216 ? 7.141 -23.891 -1.293 1 97.44 216 LEU B O 1
ATOM 3938 N N . LEU B 1 217 ? 6.59 -21.781 -1.709 1 98.62 217 LEU B N 1
ATOM 3939 C CA . LEU B 1 217 ? 5.574 -21.672 -0.667 1 98.62 217 LEU B CA 1
ATOM 3940 C C . LEU B 1 217 ? 4.234 -21.25 -1.255 1 98.62 217 LEU B C 1
ATOM 3942 O O . LEU B 1 217 ? 4.133 -20.188 -1.878 1 98.62 217 LEU B O 1
ATOM 3946 N N . LEU B 1 218 ? 3.24 -22.078 -1.14 1 98.81 218 LEU B N 1
ATOM 3947 C CA . LEU B 1 218 ? 1.881 -21.766 -1.569 1 98.81 218 LEU B CA 1
ATOM 3948 C C . LEU B 1 218 ? 0.968 -21.547 -0.367 1 98.81 218 LEU B C 1
ATOM 3950 O O . LEU B 1 218 ? 0.845 -22.422 0.492 1 98.81 218 LEU B O 1
ATOM 3954 N N . ILE B 1 219 ? 0.354 -20.391 -0.3 1 98.88 219 ILE B N 1
ATOM 3955 C CA . ILE B 1 219 ? -0.506 -20.031 0.825 1 98.88 219 ILE B CA 1
ATOM 3956 C C . ILE B 1 219 ? -1.938 -19.828 0.335 1 98.88 219 ILE B C 1
ATOM 3958 O O . ILE B 1 219 ? -2.174 -19.094 -0.621 1 98.88 219 ILE B O 1
ATOM 3962 N N . GLY B 1 220 ? -2.895 -20.516 0.881 1 98.62 220 GLY B N 1
ATOM 3963 C CA . GLY B 1 220 ? -4.305 -20.375 0.55 1 98.62 220 GLY B CA 1
ATOM 3964 C C . GLY B 1 220 ? -5.164 -20 1.743 1 98.62 220 GLY B C 1
ATOM 3965 O O . GLY B 1 220 ? -4.742 -20.156 2.891 1 98.62 220 GLY B O 1
ATOM 3966 N N . GLY B 1 221 ? -6.262 -19.359 1.495 1 98 221 GLY B N 1
ATOM 3967 C CA . GLY B 1 221 ? -7.262 -19.016 2.494 1 98 221 GLY B CA 1
ATOM 3968 C C . GLY B 1 221 ? -8.555 -19.797 2.342 1 98 221 GLY B C 1
ATOM 3969 O O . GLY B 1 221 ? -9.117 -19.859 1.249 1 98 221 GLY B O 1
ATOM 3970 N N . THR B 1 222 ? -9.078 -20.328 3.398 1 97.25 222 THR B N 1
ATOM 3971 C CA . THR B 1 222 ? -10.234 -21.219 3.322 1 97.25 222 THR B CA 1
ATOM 3972 C C . THR B 1 222 ? -11.5 -20.438 2.973 1 97.25 222 THR B C 1
ATOM 3974 O O . THR B 1 222 ? -12.453 -21 2.436 1 97.25 222 THR B O 1
ATOM 3977 N N . ARG B 1 223 ? -11.508 -19.172 3.303 1 96.44 223 ARG B N 1
ATOM 3978 C CA . ARG B 1 223 ? -12.695 -18.359 3.043 1 96.44 223 ARG B CA 1
ATOM 3979 C C . ARG B 1 223 ? -12.461 -17.422 1.858 1 96.44 223 ARG B C 1
ATOM 3981 O O . ARG B 1 223 ? -13.156 -16.422 1.716 1 96.44 223 ARG B O 1
ATOM 3988 N N . ASP B 1 224 ? -11.5 -17.797 1.07 1 97.06 224 ASP B N 1
ATOM 3989 C CA . ASP B 1 224 ? -11.195 -17 -0.119 1 97.06 224 ASP B CA 1
ATOM 3990 C C . ASP B 1 224 ? -12.25 -17.219 -1.206 1 97.06 224 ASP B C 1
ATOM 3992 O O . ASP B 1 224 ? -12.297 -18.297 -1.82 1 97.06 224 ASP B O 1
ATOM 3996 N N . LYS B 1 225 ? -13.023 -16.219 -1.514 1 94.38 225 LYS B N 1
ATOM 3997 C CA . LYS B 1 225 ? -14.078 -16.312 -2.52 1 94.38 225 LYS B CA 1
ATOM 3998 C C . LYS B 1 225 ? -13.586 -15.844 -3.883 1 94.38 225 LYS B C 1
ATOM 4000 O O . LYS B 1 225 ? -14.195 -16.141 -4.91 1 94.38 225 LYS B O 1
ATOM 4005 N N . ASP B 1 226 ? -12.539 -15.047 -3.844 1 93.44 226 ASP B N 1
ATOM 4006 C CA . ASP B 1 226 ? -11.992 -14.516 -5.09 1 93.44 226 ASP B CA 1
ATOM 4007 C C . ASP B 1 226 ? -11.141 -15.562 -5.801 1 93.44 226 ASP B C 1
ATOM 4009 O O . ASP B 1 226 ? -11.18 -15.68 -7.027 1 93.44 226 ASP B O 1
ATOM 4013 N N . ALA B 1 227 ? -10.344 -16.281 -5.055 1 96.19 227 ALA B N 1
ATOM 4014 C CA . ALA B 1 227 ? -9.531 -17.391 -5.516 1 96.19 227 ALA B CA 1
ATOM 4015 C C . ALA B 1 227 ? -9.766 -18.641 -4.656 1 96.19 227 ALA B C 1
ATOM 4017 O O . ALA B 1 227 ? -8.883 -19.062 -3.912 1 96.19 227 ALA B O 1
ATOM 4018 N N . PRO B 1 228 ? -10.859 -19.219 -4.883 1 97.44 228 PRO B N 1
ATOM 4019 C CA . PRO B 1 228 ? -11.18 -20.406 -4.066 1 97.44 228 PRO B CA 1
ATOM 4020 C C . PRO B 1 228 ? -10.102 -21.484 -4.145 1 97.44 228 PRO B C 1
ATOM 4022 O O . PRO B 1 228 ? -9.625 -21.812 -5.234 1 97.44 228 PRO B O 1
ATOM 4025 N N . ILE B 1 229 ? -9.773 -22.016 -2.996 1 97.88 229 ILE B N 1
ATOM 4026 C CA . ILE B 1 229 ? -8.633 -22.906 -2.91 1 97.88 229 ILE B CA 1
ATOM 4027 C C . ILE B 1 229 ? -8.898 -24.172 -3.736 1 97.88 229 ILE B C 1
ATOM 4029 O O . ILE B 1 229 ? -7.973 -24.766 -4.285 1 97.88 229 ILE B O 1
ATOM 4033 N N . ASN B 1 230 ? -10.18 -24.578 -3.904 1 97.31 230 ASN B N 1
ATOM 4034 C CA . ASN B 1 230 ? -10.508 -25.781 -4.641 1 97.31 230 ASN B CA 1
ATOM 4035 C C . ASN B 1 230 ? -10.234 -25.625 -6.133 1 97.31 230 ASN B C 1
ATOM 4037 O O . ASN B 1 230 ? -10.055 -26.625 -6.844 1 97.31 230 ASN B O 1
ATOM 4041 N N . ILE B 1 231 ? -10.18 -24.406 -6.578 1 96.56 231 ILE B N 1
ATOM 4042 C CA . ILE B 1 231 ? -9.961 -24.141 -7.996 1 96.56 231 ILE B CA 1
ATOM 4043 C C . ILE B 1 231 ? -8.5 -23.75 -8.227 1 96.56 231 ILE B C 1
ATOM 4045 O O . ILE B 1 231 ? -7.855 -24.266 -9.148 1 96.56 231 ILE B O 1
ATOM 4049 N N . HIS B 1 232 ? -7.969 -22.953 -7.387 1 98 232 HIS B N 1
ATOM 4050 C CA . HIS B 1 232 ? -6.742 -22.25 -7.727 1 98 232 HIS B CA 1
ATOM 4051 C C . HIS B 1 232 ? -5.555 -22.781 -6.938 1 98 232 HIS B C 1
ATOM 4053 O O . HIS B 1 232 ? -4.402 -22.609 -7.348 1 98 232 HIS B O 1
ATOM 4059 N N . HIS B 1 233 ? -5.793 -23.375 -5.832 1 98.31 233 HIS B N 1
ATOM 4060 C CA . HIS B 1 233 ? -4.707 -23.734 -4.93 1 98.31 233 HIS B CA 1
ATOM 4061 C C . HIS B 1 233 ? -4.5 -25.25 -4.902 1 98.31 233 HIS B C 1
ATOM 4063 O O . HIS B 1 233 ? -3.422 -25.734 -5.246 1 98.31 233 HIS B O 1
ATOM 4069 N N . ILE B 1 234 ? -5.496 -26.016 -4.609 1 98.19 234 ILE B N 1
ATOM 4070 C CA . ILE B 1 234 ? -5.406 -27.453 -4.332 1 98.19 234 ILE B CA 1
ATOM 4071 C C . ILE B 1 234 ? -4.945 -28.188 -5.59 1 98.19 234 ILE B C 1
ATOM 4073 O O . ILE B 1 234 ? -4.031 -29.016 -5.531 1 98.19 234 ILE B O 1
ATOM 4077 N N . PRO B 1 235 ? -5.523 -27.906 -6.777 1 98.19 235 PRO B N 1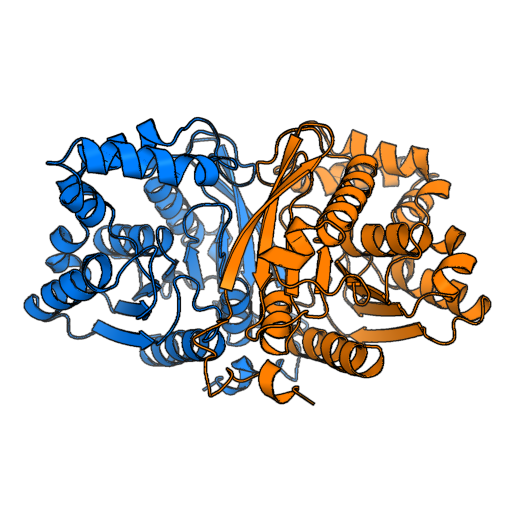
ATOM 4078 C CA . PRO B 1 235 ? -5.062 -28.625 -7.973 1 98.19 235 PRO B CA 1
ATOM 4079 C C . PRO B 1 235 ? -3.582 -28.391 -8.266 1 98.19 235 PRO B C 1
ATOM 4081 O O . PRO B 1 235 ? -2.885 -29.312 -8.703 1 98.19 235 PRO B O 1
ATOM 4084 N N . LEU B 1 236 ? -3.125 -27.188 -8.062 1 98.25 236 LEU B N 1
ATOM 4085 C CA . LEU B 1 236 ? -1.714 -26.891 -8.289 1 98.25 236 LEU B CA 1
ATOM 4086 C C . LEU B 1 236 ? -0.835 -27.656 -7.305 1 98.25 236 LEU B C 1
ATOM 4088 O O . LEU B 1 236 ? 0.172 -28.25 -7.695 1 98.25 236 LEU B O 1
ATOM 4092 N N . VAL B 1 237 ? -1.199 -27.625 -6.027 1 98.44 237 VAL B N 1
ATOM 4093 C CA . VAL B 1 237 ? -0.453 -28.359 -5.004 1 98.44 237 VAL B CA 1
ATOM 4094 C C . VAL B 1 237 ? -0.377 -29.828 -5.371 1 98.44 237 VAL B C 1
ATOM 4096 O O . VAL B 1 237 ? 0.692 -30.438 -5.301 1 98.44 237 VAL B O 1
ATOM 4099 N N . ASN B 1 238 ? -1.485 -30.391 -5.777 1 98.31 238 ASN B N 1
ATOM 4100 C CA . ASN B 1 238 ? -1.527 -31.797 -6.172 1 98.31 238 ASN B CA 1
ATOM 4101 C C . ASN B 1 238 ? -0.605 -32.062 -7.355 1 98.31 238 ASN B C 1
ATOM 4103 O O . ASN B 1 238 ? 0.136 -33.062 -7.355 1 98.31 238 ASN B O 1
ATOM 4107 N N . ALA B 1 239 ? -0.649 -31.219 -8.336 1 98.25 239 ALA B N 1
ATOM 4108 C CA . ALA B 1 239 ? 0.195 -31.391 -9.516 1 98.25 239 ALA B CA 1
ATOM 4109 C C . ALA B 1 239 ? 1.674 -31.344 -9.148 1 98.25 239 ALA B C 1
ATOM 4111 O O . ALA B 1 239 ? 2.479 -32.125 -9.68 1 98.25 239 ALA B O 1
ATOM 4112 N N . LEU B 1 240 ? 2.021 -30.469 -8.266 1 98.31 240 LEU B N 1
ATOM 4113 C CA . LEU B 1 240 ? 3.408 -30.328 -7.84 1 98.31 240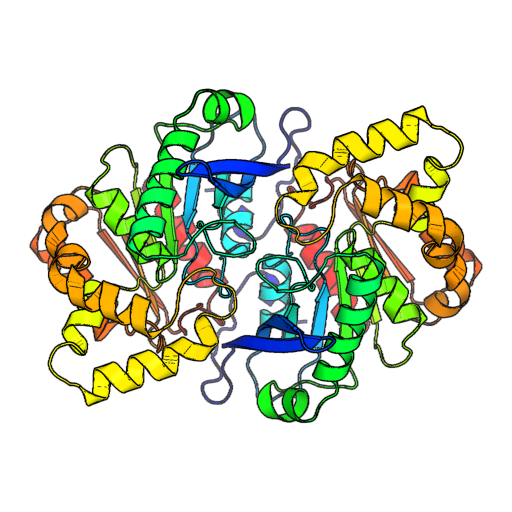 LEU B CA 1
ATOM 4114 C C . LEU B 1 240 ? 3.865 -31.547 -7.043 1 98.31 240 LEU B C 1
ATOM 4116 O O . LEU B 1 240 ? 4.992 -32 -7.215 1 98.31 240 LEU B O 1
ATOM 4120 N N . LYS B 1 241 ? 3.006 -32 -6.219 1 97.69 241 LYS B N 1
ATOM 4121 C CA . LYS B 1 241 ? 3.324 -33.219 -5.453 1 97.69 241 LYS B CA 1
ATOM 4122 C C . LYS B 1 241 ? 3.531 -34.406 -6.379 1 97.69 241 LYS B C 1
ATOM 4124 O O . LYS B 1 241 ? 4.414 -35.219 -6.141 1 97.69 241 LYS B O 1
ATOM 4129 N N . GLU B 1 242 ? 2.764 -34.469 -7.332 1 97.69 242 GLU B N 1
ATOM 4130 C CA . GLU B 1 242 ? 2.898 -35.531 -8.312 1 97.69 242 GLU B CA 1
ATOM 4131 C C . GLU B 1 242 ? 4.25 -35.469 -9.016 1 97.69 242 GLU B C 1
ATOM 4133 O O . GLU B 1 242 ? 4.781 -36.5 -9.438 1 97.69 242 GLU B O 1
ATOM 4138 N N . LYS B 1 243 ? 4.781 -34.281 -9.133 1 97.25 243 LYS B N 1
ATOM 4139 C CA . LYS B 1 243 ? 6.086 -34.094 -9.766 1 97.25 243 LYS B CA 1
ATOM 4140 C C . LYS B 1 243 ? 7.211 -34.188 -8.742 1 97.25 243 LYS B C 1
ATOM 4142 O O . LYS B 1 243 ? 8.359 -33.875 -9.031 1 97.25 243 LYS B O 1
ATOM 4147 N N . ASN B 1 244 ? 6.934 -34.594 -7.535 1 95.19 244 ASN B N 1
ATOM 4148 C CA . ASN B 1 244 ? 7.887 -34.781 -6.449 1 95.19 244 ASN B CA 1
ATOM 4149 C C . ASN B 1 244 ? 8.625 -33.469 -6.121 1 95.19 244 ASN B C 1
ATOM 4151 O O . ASN B 1 244 ? 9.852 -33.469 -6.035 1 95.19 244 ASN B O 1
ATOM 4155 N N . ALA B 1 245 ? 7.844 -32.406 -6.105 1 92.94 245 ALA B N 1
ATOM 4156 C CA . ALA B 1 245 ? 8.414 -31.125 -5.676 1 92.94 245 ALA B CA 1
ATOM 4157 C C . ALA B 1 245 ? 8.883 -31.203 -4.227 1 92.94 245 ALA B C 1
ATOM 4159 O O . ALA B 1 245 ? 8.125 -30.906 -3.305 1 92.94 245 ALA B O 1
ATOM 4160 N N . SER B 1 246 ? 10.109 -31.391 -3.961 1 87.62 246 SER B N 1
ATOM 4161 C CA . SER B 1 246 ? 10.633 -31.688 -2.629 1 87.62 246 SER B CA 1
ATOM 4162 C C . SER B 1 246 ? 10.719 -30.422 -1.784 1 87.62 246 SER B C 1
ATOM 4164 O O . SER B 1 246 ? 10.695 -30.484 -0.553 1 87.62 246 SER B O 1
ATOM 4166 N N . ALA B 1 247 ? 10.797 -29.297 -2.443 1 93.5 247 ALA B N 1
ATOM 4167 C CA . ALA B 1 247 ? 10.938 -28.062 -1.694 1 93.5 247 ALA B CA 1
ATOM 4168 C C . ALA B 1 247 ? 9.633 -27.266 -1.679 1 93.5 247 ALA B C 1
ATOM 4170 O O . ALA B 1 247 ? 9.641 -26.047 -1.519 1 93.5 247 ALA B O 1
ATOM 4171 N N . LEU B 1 248 ? 8.492 -27.969 -1.893 1 97.12 248 LEU B N 1
ATOM 4172 C CA . LEU B 1 248 ? 7.172 -27.359 -1.809 1 97.12 248 LEU B CA 1
ATOM 4173 C C . LEU B 1 248 ? 6.676 -27.328 -0.366 1 97.12 248 LEU B C 1
ATOM 4175 O O . LEU B 1 248 ? 6.73 -28.344 0.332 1 97.12 248 LEU B O 1
ATOM 4179 N N . GLU B 1 249 ? 6.273 -26.203 0.12 1 98.12 249 GLU B N 1
ATOM 4180 C CA . GLU B 1 249 ? 5.531 -26.062 1.372 1 98.12 249 GLU B CA 1
ATOM 4181 C C . GLU B 1 249 ? 4.18 -25.406 1.144 1 98.12 249 GLU B C 1
ATOM 4183 O O . GLU B 1 249 ? 4.051 -24.516 0.287 1 98.12 249 GLU B O 1
ATOM 4188 N N . GLU B 1 250 ? 3.213 -25.891 1.884 1 98.38 250 GLU B N 1
ATOM 4189 C CA . GLU B 1 250 ? 1.848 -25.375 1.809 1 98.38 250 GLU B CA 1
ATOM 4190 C C . GLU B 1 250 ? 1.376 -24.859 3.164 1 98.38 250 GLU B C 1
ATOM 4192 O O . GLU B 1 250 ? 1.632 -25.484 4.195 1 98.38 250 GLU B O 1
ATOM 4197 N N . VAL B 1 251 ? 0.762 -23.734 3.178 1 98.56 251 VAL B N 1
ATOM 4198 C CA . VAL B 1 251 ? 0.111 -23.172 4.363 1 98.56 251 VAL B CA 1
ATOM 4199 C C . VAL B 1 251 ? -1.335 -22.812 4.035 1 98.56 251 VAL B C 1
ATOM 4201 O O . VAL B 1 251 ? -1.597 -22.109 3.051 1 98.56 251 VAL B O 1
ATOM 4204 N N . ILE B 1 252 ? -2.264 -23.281 4.766 1 98.44 252 ILE B N 1
ATOM 4205 C CA . ILE B 1 252 ? -3.676 -22.938 4.637 1 98.44 252 ILE B CA 1
ATOM 4206 C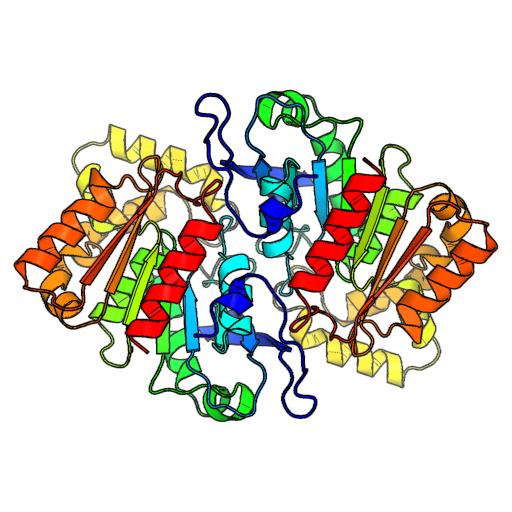 C . ILE B 1 252 ? -4.137 -22.188 5.883 1 98.44 252 ILE B C 1
ATOM 4208 O O . ILE B 1 252 ? -3.953 -22.656 7.008 1 98.44 252 ILE B O 1
ATOM 4212 N N . LEU B 1 253 ? -4.656 -21 5.699 1 97.56 253 LEU B N 1
ATOM 4213 C CA . LEU B 1 253 ? -5.16 -20.188 6.797 1 97.56 253 LEU B CA 1
ATOM 4214 C C . LEU B 1 253 ? -6.672 -20 6.691 1 97.56 253 LEU B C 1
ATOM 4216 O O . LEU B 1 253 ? -7.219 -19.938 5.59 1 97.56 253 LEU B O 1
ATOM 4220 N N . ASP B 1 254 ? -7.336 -19.922 7.809 1 96 254 ASP B N 1
ATOM 4221 C CA . ASP B 1 254 ? -8.758 -19.609 7.844 1 96 254 ASP B CA 1
ATOM 4222 C C . ASP B 1 254 ? -8.992 -18.109 7.676 1 96 254 ASP B C 1
ATOM 4224 O O . ASP B 1 254 ? -9.227 -17.391 8.656 1 96 254 ASP B O 1
ATOM 4228 N N . SER B 1 255 ? -9.039 -17.719 6.453 1 96.62 255 SER B N 1
ATOM 4229 C CA . SER B 1 255 ? -9.164 -16.297 6.172 1 96.62 255 SER B CA 1
ATOM 4230 C C . SER B 1 255 ? -9.672 -16.047 4.754 1 96.62 255 SER B C 1
ATOM 4232 O O . SER B 1 255 ? -9.898 -17 4 1 96.62 255 SER B O 1
ATOM 4234 N N . ASP B 1 256 ? -9.961 -14.789 4.488 1 96.31 256 ASP B N 1
ATOM 4235 C CA . ASP B 1 256 ? -10.445 -14.375 3.176 1 96.31 256 ASP B CA 1
ATOM 4236 C C . ASP B 1 256 ? -9.289 -14.164 2.203 1 96.31 256 ASP B C 1
ATOM 4238 O O . ASP B 1 256 ? -8.156 -14.555 2.48 1 96.31 256 ASP B O 1
ATOM 4242 N N . HIS B 1 257 ? -9.57 -13.641 1.02 1 96.62 257 HIS B N 1
ATOM 4243 C CA . HIS B 1 257 ? -8.609 -13.469 -0.068 1 96.62 257 HIS B CA 1
ATOM 4244 C C . HIS B 1 257 ? -7.441 -12.594 0.363 1 96.62 257 HIS B C 1
ATOM 4246 O O . HIS B 1 257 ? -6.293 -12.867 0.002 1 96.62 257 HIS B O 1
ATOM 4252 N N . ALA B 1 258 ? -7.672 -11.602 1.117 1 96.62 258 ALA B N 1
ATOM 4253 C CA . ALA B 1 258 ? -6.648 -10.648 1.542 1 96.62 258 ALA B CA 1
ATOM 4254 C C . ALA B 1 258 ? -6.051 -11.055 2.889 1 96.62 258 ALA B C 1
ATOM 4256 O O . ALA B 1 258 ? -5.152 -10.383 3.4 1 96.62 258 ALA B O 1
ATOM 4257 N N . PHE B 1 259 ? -6.562 -12.109 3.441 1 97.38 259 PHE B N 1
ATOM 4258 C CA . PHE B 1 259 ? -6.16 -12.555 4.77 1 97.38 259 PHE B CA 1
ATOM 4259 C C . PHE B 1 259 ? -6.387 -11.453 5.801 1 97.38 259 PHE B C 1
ATOM 4261 O O . PHE B 1 259 ? -5.527 -11.195 6.648 1 97.38 259 PHE B O 1
ATOM 4268 N N . SER B 1 260 ? -7.539 -10.852 5.719 1 96.56 260 SER B N 1
ATOM 4269 C CA . SER B 1 260 ? -7.875 -9.648 6.473 1 96.56 260 SER B CA 1
ATOM 4270 C C . SER B 1 260 ? -7.789 -9.891 7.973 1 96.56 260 SER B C 1
ATOM 4272 O O . SER B 1 260 ? -7.496 -8.969 8.742 1 96.56 260 SER B O 1
ATOM 4274 N N . ASP B 1 261 ? -8.047 -11.109 8.414 1 96.19 261 ASP B N 1
ATOM 4275 C CA . ASP B 1 261 ? -8.047 -11.391 9.844 1 96.19 261 ASP B CA 1
ATOM 4276 C C . ASP B 1 261 ? -6.891 -12.312 10.227 1 96.19 261 ASP B C 1
ATOM 4278 O O . ASP B 1 261 ? -6.871 -12.867 11.32 1 96.19 261 ASP B O 1
ATOM 4282 N N . ARG B 1 262 ? -5.926 -12.508 9.312 1 97.25 262 ARG B N 1
ATOM 4283 C CA . ARG B 1 262 ? -4.777 -13.367 9.586 1 97.25 262 ARG B CA 1
ATOM 4284 C C . ARG B 1 262 ? -3.5 -12.773 9 1 97.25 262 ARG B C 1
ATOM 4286 O O . ARG B 1 262 ? -2.697 -13.492 8.391 1 97.25 262 ARG B O 1
ATOM 4293 N N . ARG B 1 263 ? -3.373 -11.516 9.086 1 96.94 263 ARG B N 1
ATOM 4294 C CA . ARG B 1 263 ? -2.221 -10.844 8.492 1 96.94 263 ARG B CA 1
ATOM 4295 C C . ARG B 1 263 ? -0.927 -11.266 9.18 1 96.94 263 ARG B C 1
ATOM 4297 O O . ARG B 1 263 ? 0.084 -11.508 8.516 1 96.94 263 ARG B O 1
ATOM 4304 N N . ILE B 1 264 ? -0.962 -11.359 10.531 1 96.62 264 ILE B N 1
ATOM 4305 C CA . ILE B 1 264 ? 0.242 -11.711 11.273 1 96.62 264 ILE B CA 1
ATOM 4306 C C . ILE B 1 264 ? 0.627 -13.156 10.969 1 96.62 264 ILE B C 1
ATOM 4308 O O . ILE B 1 264 ? 1.803 -13.461 10.758 1 96.62 264 ILE B O 1
ATOM 4312 N N . SER B 1 265 ? -0.371 -14.047 10.906 1 97.12 265 SER B N 1
ATOM 4313 C CA . SER B 1 265 ? -0.113 -15.438 10.555 1 97.12 265 SER B CA 1
ATOM 4314 C C . SER B 1 265 ? 0.504 -15.555 9.172 1 97.12 265 SER B C 1
ATOM 4316 O O . SER B 1 265 ? 1.425 -16.344 8.953 1 97.12 265 SER B O 1
ATOM 4318 N N . LEU B 1 266 ? -0.01 -14.781 8.258 1 98 266 LEU B N 1
ATOM 4319 C CA . LEU B 1 266 ? 0.521 -14.766 6.895 1 98 266 LEU B CA 1
ATOM 4320 C C . LEU B 1 266 ? 1.981 -14.336 6.887 1 98 266 LEU B C 1
ATOM 4322 O O . LEU B 1 266 ? 2.826 -14.992 6.273 1 98 266 LEU B O 1
ATOM 4326 N N . ILE B 1 267 ? 2.281 -13.266 7.59 1 97.56 267 ILE B N 1
ATOM 4327 C CA . ILE B 1 267 ? 3.629 -12.711 7.648 1 97.56 267 ILE B CA 1
ATOM 4328 C C . ILE B 1 267 ? 4.574 -13.719 8.289 1 97.56 267 ILE B C 1
ATOM 4330 O O . ILE B 1 267 ? 5.672 -13.961 7.781 1 97.56 267 ILE B O 1
ATOM 4334 N N . GLN B 1 268 ? 4.113 -14.328 9.328 1 96.88 268 GLN B N 1
ATOM 4335 C CA . GLN B 1 268 ? 4.938 -15.32 10.016 1 96.88 268 GLN B CA 1
ATOM 4336 C C . GLN B 1 268 ? 5.223 -16.516 9.117 1 96.88 268 GLN B C 1
ATOM 4338 O O . GLN B 1 268 ? 6.332 -17.047 9.117 1 96.88 268 GLN B O 1
ATOM 4343 N N . ALA B 1 269 ? 4.242 -16.953 8.352 1 97.31 269 ALA B N 1
ATOM 4344 C CA . ALA B 1 269 ? 4.426 -18.062 7.438 1 97.31 269 ALA B CA 1
ATOM 4345 C C . ALA B 1 269 ? 5.488 -17.75 6.387 1 97.31 269 ALA B C 1
ATOM 4347 O O . ALA B 1 269 ? 6.383 -18.562 6.137 1 97.31 269 ALA B O 1
ATOM 4348 N N . VAL B 1 270 ? 5.406 -16.562 5.824 1 97.81 270 VAL B N 1
ATOM 4349 C CA . VAL B 1 270 ? 6.336 -16.172 4.777 1 97.81 270 VAL B CA 1
ATOM 4350 C C . VAL B 1 270 ? 7.742 -16.031 5.359 1 97.81 270 VAL B C 1
ATOM 4352 O O . VAL B 1 270 ? 8.703 -16.562 4.805 1 97.81 270 VAL B O 1
ATOM 4355 N N . VAL B 1 271 ? 7.852 -15.383 6.52 1 96.31 271 VAL B N 1
ATOM 4356 C CA . VAL B 1 271 ? 9.141 -15.086 7.133 1 96.31 271 VAL B CA 1
ATOM 4357 C C . VAL B 1 271 ? 9.812 -16.391 7.566 1 96.31 271 VAL B C 1
ATOM 4359 O O . VAL B 1 271 ? 11.008 -16.594 7.312 1 96.31 271 VAL B O 1
ATOM 4362 N N . SER B 1 272 ? 9.047 -17.266 8.219 1 95.25 272 SER B N 1
ATOM 4363 C CA . SER B 1 272 ? 9.594 -18.547 8.664 1 95.25 272 SER B CA 1
ATOM 4364 C C . SER B 1 272 ? 10.109 -19.359 7.484 1 95.25 272 SER B C 1
ATOM 4366 O O . SER B 1 272 ? 11.164 -19.984 7.574 1 95.25 272 SER B O 1
ATOM 4368 N N . TRP B 1 273 ? 9.375 -19.328 6.445 1 96.38 273 TRP B N 1
ATOM 4369 C CA . TRP B 1 273 ? 9.758 -20.094 5.258 1 96.38 273 TRP B CA 1
ATOM 4370 C C . TRP B 1 273 ? 11.023 -19.516 4.629 1 96.38 273 TRP B C 1
ATOM 4372 O O . TRP B 1 273 ? 11.93 -20.25 4.254 1 96.38 273 TRP B O 1
ATOM 4382 N N . LEU B 1 274 ? 11.094 -18.188 4.484 1 94.62 274 LEU B N 1
ATOM 4383 C CA . LEU B 1 274 ? 12.258 -17.531 3.887 1 94.62 274 LEU B CA 1
ATOM 4384 C C . LEU B 1 274 ? 13.523 -17.828 4.68 1 94.62 274 LEU B C 1
ATOM 4386 O O . LEU B 1 274 ? 14.594 -18.031 4.098 1 94.62 274 LEU B O 1
ATOM 4390 N N . GLU B 1 275 ? 13.391 -17.875 5.957 1 88.38 275 GLU B N 1
ATOM 4391 C CA . GLU B 1 275 ? 14.547 -18.109 6.812 1 88.38 275 GLU B CA 1
ATOM 4392 C C . GLU B 1 275 ? 15.109 -19.516 6.59 1 88.38 275 GLU B C 1
ATOM 4394 O O . GLU B 1 275 ? 16.312 -19.734 6.746 1 88.38 275 GLU B O 1
ATOM 4399 N N . ARG B 1 276 ? 14.266 -20.391 6.164 1 87.69 276 ARG B N 1
ATOM 4400 C CA . ARG B 1 276 ? 14.703 -21.75 5.93 1 87.69 276 ARG B CA 1
ATOM 4401 C C . ARG B 1 276 ? 15.25 -21.922 4.52 1 87.69 276 ARG B C 1
ATOM 4403 O O . ARG B 1 276 ? 16 -22.859 4.242 1 87.69 276 ARG B O 1
ATOM 4410 N N . HIS B 1 277 ? 14.891 -21.141 3.617 1 80.75 277 HIS B N 1
ATOM 4411 C CA . HIS B 1 277 ? 15.242 -21.359 2.219 1 80.75 277 HIS B CA 1
ATOM 4412 C C . HIS B 1 277 ? 16.203 -20.297 1.712 1 80.75 277 HIS B C 1
ATOM 4414 O O . HIS B 1 277 ? 16.609 -20.312 0.546 1 80.75 277 HIS B O 1
ATOM 4420 N N . GLN B 1 278 ? 16.516 -19.281 2.492 1 71.5 278 GLN B N 1
ATOM 4421 C CA . GLN B 1 278 ? 17.516 -18.297 2.035 1 71.5 278 GLN B CA 1
ATOM 4422 C C . GLN B 1 278 ? 18.922 -18.688 2.48 1 71.5 278 GLN B C 1
ATOM 4424 O O . GLN B 1 278 ? 19.094 -19.328 3.52 1 71.5 278 GLN B O 1
#

Organism: NCBI:txid2716538